Protein AF-0000000065919675 (afdb_homodimer)

Sequence (622 aa):
MAKSPQQPVIQSILDDAYHKFENDTSGKNADYIPALAKVDSAYFGLAVVTPHGKIYTKGDVSQPFSIQSISKVFTLALAMEQKGPQTIVDKIGVNATGLAFNSVTAIELNKARSVNPLVNAGAIATVSLLDGKNEKAKWSALSAWYDKFANRKLSVLEDVYKSESDTNGHNRAIAELLTSYDRFYGDVDLNLAIYTRQCSVAVTTKDLAVMASVFANNGVHPLTDKRLMSSDNVSRVLAVMTTAGLYENSGQWAYQVGLPAKSGVGGGIIAVSPGKFAVAVFSPRLDSAGNSIRAQKAIDYIAEKLHANIFMAKSPQQPVIQSILDDAYHKFENDTSGKNADYIPALAKVDSAYFGLAVVTPHGKIYTKGDVSQPFSIQSISKVFTLALAMEQKGPQTIVDKIGVNATGLAFNSVTAIELNKARSVNPLVNAGAIATVSLLDGKNEKAKWSALSAWYDKFANRKLSVLEDVYKSESDTNGHNRAIAELLTSYDRFYGDVDLNLAIYTRQCSVAVTTKDLAVMASVFANNGVHPLTDKRLMSSDNVSRVLAVMTTAGLYENSGQWAYQVGLPAKSGVGGGIIAVSPGKFAVAVFSPRLDSAGNSIRAQKAIDYIAEKLHANIF

Nearest PDB structures (foldseek):
  1u60-assembly1_A  TM=9.860E-01  e=3.064E-35  Escherichia coli
  3iha-assembly2_B-2  TM=9.279E-01  e=1.584E-27  Micrococcus luteus
  6lox-assembly1_D  TM=9.317E-01  e=6.573E-26  Homo sapiens
  5jyo-assembly10_A  TM=9.304E-01  e=2.020E-25  Homo sapiens
  3vp4-assembly1_A  TM=9.256E-01  e=2.355E-25  Homo sapiens

Secondary structure (DSSP, 8-state):
----TTHHHHHHHHHHHHHHHTT---SB---SSHHHHTS-TT--EEEEE-TT--EEEEESTT--EE-GGGHHHHHHHHHHHHH-HHHHHHHT--S--SS-TT-HHHHHH-TTSS--TTSHHHHHHHHHHS--SSHHHHHHHHHHHHHHHHTS---B-HHHHHHHHHT-HHHHHHHHHHHHTT---S-HHHHHHHHHHHHTBEE-HHHHHHHHHHHHTTTB-TTT--B-S-HHHHHHHHHHHHHHTTGGGHHHHHHHT-S-EEE-TTSEEEEEETTTEEEEEE---B-TTS-BHHHHHHHHHHHHHTT----/----TTHHHHHHHHHHHHHHHTT---SB---SSHHHHTS-TT--EEEEE-TT--EEEEESTT--EE-GGGHHHHHHHHHHHHH-HHHHHHHT--S--SS-TT-HHHHHH-TTSS--TTSHHHHHHHHHHS--SSHHHHHHHHHHHHHHHHTS---B-HHHHHHHHHT-HHHHHHHHHHHHTT---S-HHHHHHHHHHHHTBEE-HHHHHHHHHHHHTTTB-TTT--B-S-HHHHHHHHHHHHHHTTGGGHHHHHHHT-S-EEE-TTSEEEEEETTTEEEEEE---B-TTS-BHHHHHHHHHHHHHTT----

Organism: Colwellia psychrerythraea (strain 34H / ATCC BAA-681) (NCBI:txid167879)

Solvent-accessible surface area (backbone atoms only — not comparable to full-atom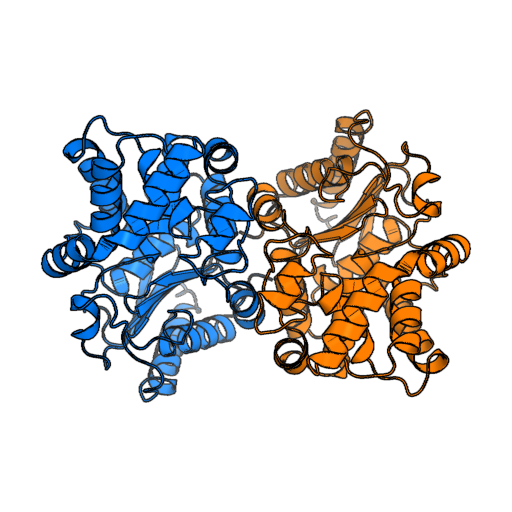 values): 29829 Å² total; per-residue (Å²): 129,85,70,72,80,64,57,71,51,51,51,51,46,48,50,51,34,47,67,73,42,69,83,67,74,64,59,43,50,42,60,91,42,63,59,52,48,68,50,68,65,79,50,46,10,35,17,38,18,30,49,80,44,54,76,39,75,44,73,48,29,79,53,70,42,46,40,22,55,41,39,32,58,58,51,50,50,49,36,31,75,76,64,35,65,66,48,43,51,76,57,24,22,46,24,36,56,39,43,58,46,78,42,64,64,47,33,75,74,33,92,57,36,29,30,16,45,68,27,50,53,6,31,46,29,46,50,23,66,42,74,53,96,45,60,68,55,27,45,51,54,52,52,50,52,53,17,62,44,47,73,45,89,67,52,66,38,60,67,43,31,49,44,48,64,75,64,36,62,68,60,49,54,45,48,52,53,30,42,76,69,70,43,44,61,63,59,62,67,53,29,50,51,47,48,48,42,53,26,15,25,41,36,25,22,46,37,46,5,47,34,42,15,17,52,8,33,50,13,25,31,38,85,75,69,46,73,80,45,55,53,71,57,33,27,28,52,38,29,41,23,32,39,27,19,51,38,46,45,8,25,48,43,25,40,72,42,26,46,27,26,33,36,8,56,54,5,38,34,39,37,34,30,60,76,53,26,6,37,11,21,30,15,26,20,15,45,98,89,39,38,19,43,58,25,50,53,32,49,39,49,46,30,59,77,63,66,42,50,64,74,128,84,70,71,80,63,58,70,51,51,50,53,45,48,50,50,33,47,66,72,43,68,81,66,74,64,58,45,50,42,61,92,43,61,59,51,46,69,52,67,65,78,49,46,10,36,17,38,18,31,48,81,44,53,74,40,75,44,73,48,29,79,52,71,42,44,40,23,55,41,40,32,60,58,52,48,51,50,37,32,75,74,62,34,66,66,46,43,50,74,58,25,22,46,25,36,56,39,42,58,48,76,42,64,65,46,32,72,74,34,91,55,36,29,31,17,44,70,28,49,54,6,30,47,30,47,51,22,65,42,75,54,95,43,61,68,54,28,44,50,53,52,52,50,51,53,19,62,46,48,71,46,89,67,51,65,39,62,66,42,30,50,43,47,63,75,63,37,63,68,58,49,53,45,48,52,52,30,42,75,67,70,43,43,61,63,59,62,68,53,29,50,50,48,48,47,43,52,27,14,25,42,38,25,22,46,37,47,5,47,33,43,14,18,52,9,33,50,13,23,31,38,84,76,67,45,72,80,44,53,52,70,57,33,27,29,51,39,29,41,24,35,37,28,18,51,38,45,44,8,25,48,44,24,41,71,42,26,46,27,27,34,37,8,56,54,5,37,34,38,36,34,27,60,74,53,25,6,36,12,21,28,16,26,19,15,45,97,89,38,39,18,45,56,26,51,54,33,49,38,50,45,28,60,76,63,66,41,48,67,76

Foldseek 3Di:
DPDPPCVVVLQVLLVVLCVVCLPPQPFAFDPLQPVLNPDDQNFKKKWKAWLQGDIHIDTQQPDKFFCALVLLLLLLQQLCVVPNPVCQCQQQNQAAQLDALLDQVSLVVDPNSNHRSSGLLSVLQSLLSADDPFLVRSLVVSQVSLCVLLVHRWDFPVSSLVSCVVNVVSSLVSQVVCVVVVSHRHDSVSSVSSSSRSRRIIDGQRSLFQSQVCLQNQQARNVPRDRRGHSVSSVSSQVSQQRDQLHSCSVVLCVQQQWRWHFRLSAKMWTHLRPTMIMMMGGRGADPSSYHPSRSSSSSSSSVSVVRHPD/DPDPPCVVVLQVLLVVLCVVCLPPQPFAFDPLQPVRNPDPQNFKKKWKAWLQGDIHIDTQQPDKFFCALVLLLLLLQQLCVVPNPVCQCQQQNQAAQLDALLDQVSLVVDPNSNHRSSGLLSVLQSLLSHDDPFLVRSLVVSQVSLCVLLVHRWDFPVSSLVSCVVNVVSSLVSQVVCVVVVSHRHDSVSSVSSSSRSRRIIDGQRSLFQSQVCLQNQQARNVPRHRRGHSVSSVSSQVSQQRDQLHSCSVVLCVQQQWRWHFRLSAKMWTHLRPTMIMMMGGRGADPSSYHPSRSSSSSSSSVSVVSHPD

Radius of gyration: 23.98 Å; Cα contacts (8 Å, |Δi|>4): 1447; chains: 2; bounding box: 50×66×68 Å

InterPro domains:
  IPR012338 Beta-lactamase/transpeptidase-like [G3DSA:3.40.710.10] (6-311)
  IPR012338 Beta-lactamase/transpeptidase-like [SSF56601] (10-311)
  IPR015868 Glutaminase [MF_00313] (10-311)
  IPR015868 Glutaminase [PF04960] (27-311)
  IPR015868 Glutaminase [PTHR12544] (8-309)
  IPR015868 Glutaminase [TIGR03814] (15-311)

Structure (mmCIF, N/CA/C/O backbone):
data_AF-0000000065919675-model_v1
#
loop_
_entity.id
_entity.type
_entity.pdbx_description
1 polymer Glutaminase
#
loop_
_atom_site.group_PDB
_atom_site.id
_atom_site.type_symbol
_atom_site.label_atom_id
_atom_site.label_alt_id
_atom_site.label_comp_id
_atom_site.label_asym_id
_atom_site.label_entity_id
_atom_site.label_seq_id
_atom_site.pdbx_PDB_ins_code
_atom_site.Cartn_x
_atom_site.Cartn_y
_atom_site.Cartn_z
_atom_site.occupancy
_atom_site.B_iso_or_equiv
_atom_site.auth_seq_id
_atom_site.auth_comp_id
_atom_site.auth_asym_id
_atom_site.auth_atom_id
_atom_site.pdbx_PDB_model_num
ATOM 1 N N . MET A 1 1 ? -4.641 0.419 -41.219 1 22.44 1 MET A N 1
ATOM 2 C CA . MET A 1 1 ? -5.062 0.772 -39.875 1 22.44 1 MET A CA 1
ATOM 3 C C . MET A 1 1 ? -3.871 1.208 -39.031 1 22.44 1 MET A C 1
ATOM 5 O O . MET A 1 1 ? -2.828 0.551 -39.031 1 22.44 1 MET A O 1
ATOM 9 N N . ALA A 1 2 ? -3.781 2.527 -38.469 1 26.73 2 ALA A N 1
ATOM 10 C CA . ALA A 1 2 ? -2.582 3.158 -37.906 1 26.73 2 ALA A CA 1
ATOM 11 C C . ALA A 1 2 ? -1.922 2.27 -36.875 1 26.73 2 ALA A C 1
ATOM 13 O O . ALA A 1 2 ? -2.588 1.774 -35.938 1 26.73 2 ALA A O 1
ATOM 14 N N . LYS A 1 3 ? -1.077 1.566 -37 1 33.94 3 LYS A N 1
ATOM 15 C CA . LYS A 1 3 ? -0.386 0.726 -36.031 1 33.94 3 LYS A CA 1
ATOM 16 C C . LYS A 1 3 ? -0.178 1.47 -34.719 1 33.94 3 LYS A C 1
ATOM 18 O O . LYS A 1 3 ? 0.3 2.605 -34.719 1 33.94 3 LYS A O 1
ATOM 23 N N . SER A 1 4 ? -0.896 1.158 -33.625 1 38.94 4 SER A N 1
ATOM 24 C CA . SER A 1 4 ? -0.727 2.059 -32.469 1 38.94 4 SER A CA 1
ATOM 25 C C . SER A 1 4 ? 0.743 2.197 -32.094 1 38.94 4 SER A C 1
ATOM 27 O O . SER A 1 4 ? 1.481 1.211 -32.094 1 38.94 4 SER A O 1
ATOM 29 N N . PRO A 1 5 ? 1.462 3.184 -32.25 1 45.47 5 PRO A N 1
ATOM 30 C CA . PRO A 1 5 ? 2.865 3.574 -32.094 1 45.47 5 PRO A CA 1
ATOM 31 C C . PRO A 1 5 ? 3.533 2.906 -30.891 1 45.47 5 PRO A C 1
ATOM 33 O O . PRO A 1 5 ? 4.746 3.041 -30.703 1 45.47 5 PRO A O 1
ATOM 36 N N . GLN A 1 6 ? 2.781 2.35 -29.859 1 56.38 6 GLN A N 1
ATOM 37 C CA . GLN A 1 6 ? 3.328 1.912 -28.578 1 56.38 6 GLN A CA 1
ATOM 38 C C . GLN A 1 6 ? 3.947 0.521 -28.703 1 56.38 6 GLN A C 1
ATOM 40 O O . GLN A 1 6 ? 4.707 0.101 -27.828 1 56.38 6 GLN A O 1
ATOM 45 N N . GLN A 1 7 ? 3.705 -0.259 -29.688 1 61.94 7 GLN A N 1
ATOM 46 C CA . GLN A 1 7 ? 4.117 -1.653 -29.812 1 61.94 7 GLN A CA 1
ATOM 47 C C . GLN A 1 7 ? 5.629 -1.768 -29.969 1 61.94 7 GLN A C 1
ATOM 49 O O . GLN A 1 7 ? 6.281 -2.525 -29.25 1 61.94 7 GLN A O 1
ATOM 54 N N . PRO A 1 8 ? 6.125 -1.05 -30.891 1 64.75 8 PRO A N 1
ATOM 55 C CA . PRO A 1 8 ? 7.57 -1.185 -31.078 1 64.75 8 PRO A CA 1
ATOM 56 C C . PRO A 1 8 ? 8.359 -0.749 -29.844 1 64.75 8 PRO A C 1
ATOM 58 O O . PRO A 1 8 ? 9.414 -1.32 -29.547 1 64.75 8 PRO A O 1
ATOM 61 N N . VAL A 1 9 ? 7.691 -0.095 -29.031 1 91.19 9 VAL A N 1
ATOM 62 C CA . VAL A 1 9 ? 8.383 0.51 -27.906 1 91.19 9 VAL A CA 1
ATOM 63 C C . VAL A 1 9 ? 8.453 -0.487 -26.75 1 91.19 9 VAL A C 1
ATOM 65 O O . VAL A 1 9 ? 9.492 -0.634 -26.109 1 91.19 9 VAL A O 1
ATOM 68 N N . ILE A 1 10 ? 7.543 -1.363 -26.641 1 96.5 10 ILE A N 1
ATOM 69 C CA . ILE A 1 10 ? 7.516 -2.289 -25.516 1 96.5 10 ILE A CA 1
ATOM 70 C C . ILE A 1 10 ? 8.555 -3.387 -25.719 1 96.5 10 ILE A C 1
ATOM 72 O O . ILE A 1 10 ? 9.32 -3.709 -24.812 1 96.5 10 ILE A O 1
ATOM 76 N N . GLN A 1 11 ? 8.633 -3.926 -26.953 1 97.81 11 GLN A N 1
ATOM 77 C CA . GLN A 1 11 ? 9.602 -4.984 -27.234 1 97.81 11 GLN A CA 1
ATOM 78 C C . GLN A 1 11 ? 11.031 -4.496 -27.016 1 97.81 11 GLN A C 1
ATOM 80 O O . GLN A 1 11 ? 11.852 -5.203 -26.422 1 97.81 11 GLN A O 1
ATOM 85 N N . SER A 1 12 ? 11.234 -3.295 -27.469 1 98.12 12 SER A N 1
ATOM 86 C CA . SER A 1 12 ? 12.57 -2.73 -27.312 1 98.12 12 SER A CA 1
ATOM 87 C C . SER A 1 12 ? 12.914 -2.561 -25.828 1 98.12 12 SER A C 1
ATOM 89 O O . SER A 1 12 ? 14.047 -2.828 -25.422 1 98.12 12 SER A O 1
ATOM 91 N N . ILE A 1 13 ? 12 -2.154 -25.094 1 98.31 13 ILE A N 1
ATOM 92 C CA . ILE A 1 13 ? 12.203 -1.946 -23.672 1 98.31 13 ILE A CA 1
ATOM 93 C C . ILE A 1 13 ? 12.461 -3.287 -22.984 1 98.31 13 ILE A C 1
ATOM 95 O O . ILE A 1 13 ? 13.328 -3.385 -22.109 1 98.31 13 ILE A O 1
ATOM 99 N N . LEU A 1 14 ? 11.773 -4.332 -23.359 1 98.19 14 LEU A N 1
ATOM 100 C CA . LEU A 1 14 ? 12 -5.668 -22.812 1 98.19 14 LEU A CA 1
ATOM 101 C C . LEU A 1 14 ? 13.398 -6.168 -23.156 1 98.19 14 LEU A C 1
ATOM 103 O O . LEU A 1 14 ? 14.086 -6.738 -22.312 1 98.19 14 LEU A O 1
ATOM 107 N N . ASP A 1 15 ? 13.734 -5.961 -24.391 1 98.5 15 ASP A N 1
ATOM 108 C CA . ASP A 1 15 ? 15.07 -6.359 -24.812 1 98.5 15 ASP A CA 1
ATOM 109 C C . ASP A 1 15 ? 16.141 -5.652 -24 1 98.5 15 ASP A C 1
ATOM 111 O O . ASP A 1 15 ? 17.109 -6.281 -23.547 1 98.5 15 ASP A O 1
ATOM 115 N N . ASP A 1 16 ? 15.953 -4.375 -23.844 1 98.62 16 ASP A N 1
ATOM 116 C CA . ASP A 1 16 ? 16.906 -3.584 -23.078 1 98.62 16 ASP A CA 1
ATOM 117 C C . ASP A 1 16 ? 17 -4.074 -21.625 1 98.62 16 ASP A C 1
ATOM 119 O O . ASP A 1 16 ? 18.094 -4.203 -21.078 1 98.62 16 ASP A O 1
ATOM 123 N N . ALA A 1 17 ? 15.859 -4.324 -21.031 1 98.69 17 ALA A N 1
ATOM 124 C CA . ALA A 1 17 ? 15.828 -4.82 -19.656 1 98.69 17 ALA A CA 1
ATOM 125 C C . ALA A 1 17 ? 16.562 -6.156 -19.547 1 98.69 17 ALA A C 1
ATOM 127 O O . ALA A 1 17 ? 17.359 -6.359 -18.625 1 98.69 17 ALA A O 1
ATOM 128 N N . TYR A 1 18 ? 16.281 -7.016 -20.422 1 98.75 18 TYR A N 1
ATOM 129 C CA . TYR A 1 18 ? 16.906 -8.328 -20.422 1 98.75 18 TYR A CA 1
ATOM 130 C C . TYR A 1 18 ? 18.422 -8.203 -20.5 1 98.75 18 TYR A C 1
ATOM 132 O O . TYR A 1 18 ? 19.141 -8.789 -19.672 1 98.75 18 TYR A O 1
ATOM 140 N N . HIS A 1 19 ? 18.938 -7.426 -21.406 1 98.69 19 HIS A N 1
ATOM 141 C CA . HIS A 1 19 ? 20.375 -7.305 -21.625 1 98.69 19 HIS A CA 1
ATOM 142 C C . HIS A 1 19 ? 21.047 -6.582 -20.469 1 98.69 19 HIS A C 1
ATOM 144 O O . HIS A 1 19 ? 22.188 -6.891 -20.125 1 98.69 19 HIS A O 1
ATOM 150 N N . LYS A 1 20 ? 20.328 -5.676 -19.938 1 98.62 20 LYS A N 1
ATOM 151 C CA . LYS A 1 20 ? 20.891 -4.898 -18.828 1 98.62 20 LYS A CA 1
ATOM 152 C C . LYS A 1 20 ? 21.141 -5.781 -17.609 1 98.62 20 LYS A C 1
ATOM 154 O O . LYS A 1 20 ? 22.109 -5.559 -16.875 1 98.62 20 LYS A O 1
ATOM 159 N N . PHE A 1 21 ? 20.281 -6.812 -17.422 1 98.69 21 PHE A N 1
ATOM 160 C CA . PHE A 1 21 ? 20.359 -7.488 -16.141 1 98.69 21 PHE A CA 1
ATOM 161 C C . PHE A 1 21 ? 20.688 -8.969 -16.328 1 98.69 21 PHE A C 1
ATOM 163 O O . PHE A 1 21 ? 20.812 -9.711 -15.344 1 98.69 21 PHE A O 1
ATOM 170 N N . GLU A 1 22 ? 20.906 -9.453 -17.531 1 98.19 22 GLU A N 1
ATOM 171 C CA . GLU A 1 22 ? 21.094 -10.875 -17.812 1 98.19 22 GLU A CA 1
ATOM 172 C C . GLU A 1 22 ? 22.328 -11.422 -17.078 1 98.19 22 GLU A C 1
ATOM 174 O O . GLU A 1 22 ? 22.359 -12.594 -16.719 1 98.19 22 GLU A O 1
ATOM 179 N N . ASN A 1 23 ? 23.312 -10.57 -16.719 1 98.19 23 ASN A N 1
ATOM 180 C CA . ASN A 1 23 ? 24.562 -11.055 -16.141 1 98.19 23 ASN A CA 1
ATOM 181 C C . ASN A 1 23 ? 24.594 -10.891 -14.625 1 98.19 23 ASN A C 1
ATOM 183 O O . ASN A 1 23 ? 25.594 -11.203 -13.977 1 98.19 23 ASN A O 1
ATOM 187 N N . ASP A 1 24 ? 23.516 -10.375 -14.062 1 98.25 24 ASP A N 1
ATOM 188 C CA . ASP A 1 24 ? 23.422 -10.281 -12.609 1 98.25 24 ASP A CA 1
ATOM 189 C C . ASP A 1 24 ? 23.234 -11.656 -11.977 1 98.25 24 ASP A C 1
ATOM 191 O O . ASP A 1 24 ? 22.234 -12.328 -12.242 1 98.25 24 ASP A O 1
ATOM 195 N N . THR A 1 25 ? 24.172 -12.062 -11.109 1 97.81 25 THR A N 1
ATOM 196 C CA . THR A 1 25 ? 24.094 -13.391 -10.5 1 97.81 25 THR A CA 1
ATOM 197 C C . THR A 1 25 ? 23.922 -13.273 -8.984 1 97.81 25 THR A C 1
ATOM 199 O O . THR A 1 25 ? 24.234 -14.219 -8.25 1 97.81 25 THR A O 1
ATOM 202 N N . SER A 1 26 ? 23.484 -12.141 -8.523 1 97.75 26 SER A N 1
ATOM 203 C CA . SER A 1 26 ? 23.297 -11.938 -7.09 1 97.75 26 SER A CA 1
ATOM 204 C C . SER A 1 26 ? 22.125 -12.766 -6.566 1 97.75 26 SER A C 1
ATOM 206 O O . SER A 1 26 ? 21.203 -13.086 -7.316 1 97.75 26 SER A O 1
ATOM 208 N N . GLY A 1 27 ? 22.219 -13.164 -5.281 1 97.38 27 GLY A N 1
ATOM 209 C CA . GLY A 1 27 ? 21.172 -13.953 -4.633 1 97.38 27 GLY A CA 1
ATOM 210 C C . GLY A 1 27 ? 21.375 -15.445 -4.797 1 97.38 27 GLY A C 1
ATOM 211 O O . GLY A 1 27 ? 22.422 -15.891 -5.254 1 97.38 27 GLY A O 1
ATOM 212 N N . LYS A 1 28 ? 20.422 -16.219 -4.285 1 97.12 28 LYS A N 1
ATOM 213 C CA . LYS A 1 28 ? 20.453 -17.672 -4.363 1 97.12 28 LYS A CA 1
ATOM 214 C C . LYS A 1 28 ? 19.047 -18.25 -4.477 1 97.12 28 LYS A C 1
ATOM 216 O O . LYS A 1 28 ? 18.078 -17.609 -4.062 1 97.12 28 LYS A O 1
ATOM 221 N N . ASN A 1 29 ? 18.984 -19.375 -5.125 1 97.19 29 ASN A N 1
ATOM 222 C CA . ASN A 1 29 ? 17.703 -20.078 -5.145 1 97.19 29 ASN A CA 1
ATOM 223 C C . ASN A 1 29 ? 17.203 -20.375 -3.734 1 97.19 29 ASN A C 1
ATOM 225 O O . ASN A 1 29 ? 18 -20.562 -2.814 1 97.19 29 ASN A O 1
ATOM 229 N N . ALA A 1 30 ? 15.867 -20.375 -3.605 1 92.56 30 ALA A N 1
ATOM 230 C CA . ALA A 1 30 ? 15.336 -20.891 -2.352 1 92.56 30 ALA A CA 1
ATOM 231 C C . ALA A 1 30 ? 15.805 -22.328 -2.115 1 92.56 30 ALA A C 1
ATOM 233 O O . ALA A 1 30 ? 15.719 -23.172 -3.008 1 92.56 30 ALA A O 1
ATOM 234 N N . ASP A 1 31 ? 16.281 -22.609 -0.886 1 90.19 31 ASP A N 1
ATOM 235 C CA . ASP A 1 31 ? 16.828 -23.938 -0.663 1 90.19 31 ASP A CA 1
ATOM 236 C C . ASP A 1 31 ? 16.109 -24.641 0.478 1 90.19 31 ASP A C 1
ATOM 238 O O . ASP A 1 31 ? 16.391 -25.812 0.771 1 90.19 31 ASP A O 1
ATOM 242 N N . TYR A 1 32 ? 15.18 -24 1.054 1 83.69 32 TYR A N 1
ATOM 243 C CA . TYR A 1 32 ? 14.422 -24.656 2.115 1 83.69 32 TYR A CA 1
ATOM 244 C C . TYR A 1 32 ? 13.367 -25.594 1.534 1 83.69 32 TYR A C 1
ATOM 246 O O . TYR A 1 32 ? 12.781 -26.406 2.256 1 83.69 32 TYR A O 1
ATOM 254 N N . ILE A 1 33 ? 13.07 -25.484 0.259 1 86.44 33 ILE A N 1
ATOM 255 C CA . ILE A 1 33 ? 12.352 -26.469 -0.544 1 86.44 33 ILE A CA 1
ATOM 256 C C . ILE A 1 33 ? 13.312 -27.125 -1.535 1 86.44 33 ILE A C 1
ATOM 258 O O . ILE A 1 33 ? 13.703 -26.516 -2.533 1 86.44 33 ILE A O 1
ATOM 262 N N . PRO A 1 34 ? 13.609 -28.328 -1.353 1 88.94 34 PRO A N 1
ATOM 263 C CA . PRO A 1 34 ? 14.68 -28.969 -2.119 1 88.94 34 PRO A CA 1
ATOM 264 C C . PRO A 1 34 ? 14.445 -28.891 -3.627 1 88.94 34 PRO A C 1
ATOM 266 O O . PRO A 1 34 ? 15.391 -28.672 -4.391 1 88.94 34 PRO A O 1
ATOM 269 N N . ALA A 1 35 ? 13.25 -29.062 -4.047 1 91.19 35 ALA A N 1
ATOM 270 C CA . ALA A 1 35 ? 12.938 -29.031 -5.473 1 91.19 35 ALA A CA 1
ATOM 271 C C . ALA A 1 35 ? 13.289 -27.672 -6.078 1 91.19 35 ALA A C 1
ATOM 273 O O . ALA A 1 35 ? 13.695 -27.594 -7.238 1 91.19 35 ALA A O 1
ATOM 274 N N . LEU A 1 36 ? 13.164 -26.562 -5.375 1 93.12 36 LEU A N 1
ATOM 275 C CA . LEU A 1 36 ? 13.461 -25.219 -5.875 1 93.12 36 LEU A CA 1
ATOM 276 C C . LEU A 1 36 ? 14.969 -25 -5.969 1 93.12 36 LEU A C 1
ATOM 278 O O . LEU A 1 36 ? 15.438 -24.266 -6.836 1 93.12 36 LEU A O 1
ATOM 282 N N . ALA A 1 37 ? 15.695 -25.656 -5.082 1 93.19 37 ALA A N 1
ATOM 283 C CA . ALA A 1 37 ? 17.156 -25.547 -5.059 1 93.19 37 ALA A CA 1
ATOM 284 C C . ALA A 1 37 ? 17.766 -26.109 -6.336 1 93.19 37 ALA A C 1
ATOM 286 O O . ALA A 1 37 ? 18.875 -25.719 -6.727 1 93.19 37 ALA A O 1
ATOM 287 N N . LYS A 1 38 ? 17.078 -26.984 -6.992 1 94.12 38 LYS A N 1
ATOM 288 C CA . LYS A 1 38 ? 17.609 -27.703 -8.148 1 94.12 38 LYS A CA 1
ATOM 289 C C . LYS A 1 38 ? 17.328 -26.938 -9.445 1 94.12 38 LYS A C 1
ATOM 291 O O . LYS A 1 38 ? 17.891 -27.266 -10.492 1 94.12 38 LYS A O 1
ATOM 296 N N . VAL A 1 39 ? 16.547 -25.938 -9.383 1 96.19 39 VAL A N 1
ATOM 297 C CA . VAL A 1 39 ? 16.219 -25.156 -10.57 1 96.19 39 VAL A CA 1
ATOM 298 C C . VAL A 1 39 ? 17.453 -24.438 -11.078 1 96.19 39 VAL A C 1
ATOM 300 O O . VAL A 1 39 ? 18.25 -23.906 -10.289 1 96.19 39 VAL A O 1
ATOM 303 N N . ASP A 1 40 ? 17.734 -24.406 -12.398 1 97.81 40 ASP A N 1
ATOM 304 C CA . ASP A 1 40 ? 18.859 -23.688 -12.984 1 97.81 40 ASP A CA 1
ATOM 305 C C . ASP A 1 40 ? 18.781 -22.188 -12.672 1 97.81 40 ASP A C 1
ATOM 307 O O . ASP A 1 40 ? 17.844 -21.516 -13.094 1 97.81 40 ASP A O 1
ATOM 311 N N . SER A 1 41 ? 19.766 -21.672 -12 1 97.88 41 SER A N 1
ATO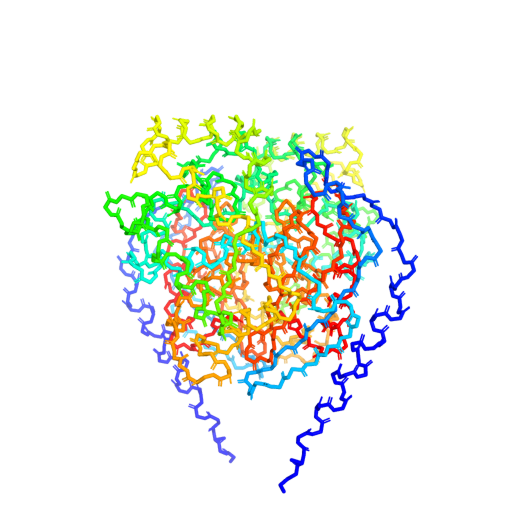M 312 C CA . SER A 1 41 ? 19.781 -20.297 -11.523 1 97.88 41 SER A CA 1
ATOM 313 C C . SER A 1 41 ? 19.953 -19.312 -12.68 1 97.88 41 SER A C 1
ATOM 315 O O . SER A 1 41 ? 19.766 -18.109 -12.508 1 97.88 41 SER A O 1
ATOM 317 N N . ALA A 1 42 ? 20.219 -19.797 -13.875 1 97.94 42 ALA A N 1
ATOM 318 C CA . ALA A 1 42 ? 20.547 -18.938 -15 1 97.94 42 ALA A CA 1
ATOM 319 C C . ALA A 1 42 ? 19.281 -18.5 -15.75 1 97.94 42 ALA A C 1
ATOM 321 O O . ALA A 1 42 ? 19.328 -17.578 -16.562 1 97.94 42 ALA A O 1
ATOM 322 N N . TYR A 1 43 ? 18.203 -19.188 -15.477 1 98.62 43 TYR A N 1
ATOM 323 C CA . TYR A 1 43 ? 16.969 -18.859 -16.188 1 98.62 43 TYR A CA 1
ATOM 324 C C . TYR A 1 43 ? 16.609 -17.391 -15.992 1 98.62 43 TYR A C 1
ATOM 326 O O . TYR A 1 43 ? 16.812 -16.828 -14.906 1 98.62 43 TYR A O 1
ATOM 334 N N . PHE A 1 44 ? 16.219 -16.781 -17.078 1 98.81 44 PHE A N 1
ATOM 335 C CA . PHE A 1 44 ? 15.781 -15.383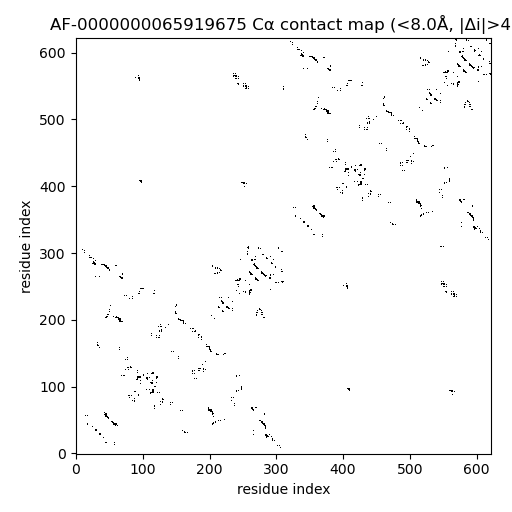 -17.078 1 98.81 44 PHE A CA 1
ATOM 336 C C . PHE A 1 44 ? 14.773 -15.141 -18.188 1 98.81 44 PHE A C 1
ATOM 338 O O . PHE A 1 44 ? 15.117 -15.227 -19.375 1 98.81 44 PHE A O 1
ATOM 345 N N . GLY A 1 45 ? 13.461 -14.906 -17.844 1 98.88 45 GLY A N 1
ATOM 346 C CA . GLY A 1 45 ? 12.398 -14.688 -18.812 1 98.88 45 GLY A CA 1
ATOM 347 C C . GLY A 1 45 ? 11.523 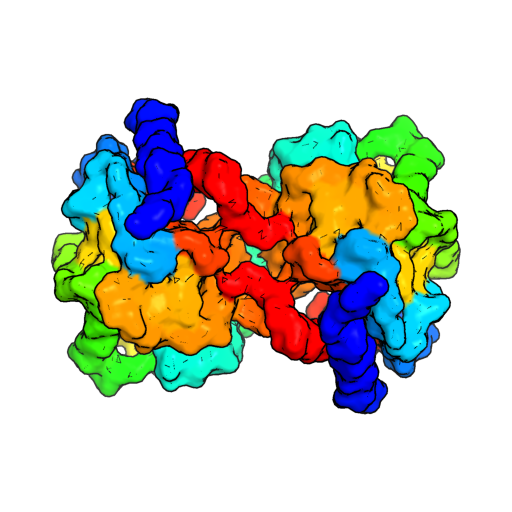-13.492 -18.484 1 98.88 45 GLY A C 1
ATOM 348 O O . GLY A 1 45 ? 11.219 -13.25 -17.312 1 98.88 45 GLY A O 1
ATOM 349 N N . LEU A 1 46 ? 11.203 -12.703 -19.469 1 98.88 46 LEU A N 1
ATOM 350 C CA . LEU A 1 46 ? 10.352 -11.523 -19.344 1 98.88 46 LEU A CA 1
ATOM 351 C C . LEU A 1 46 ? 9.156 -11.609 -20.281 1 98.88 46 LEU A C 1
ATOM 353 O O . LEU A 1 46 ? 9.305 -12.008 -21.438 1 98.88 46 LEU A O 1
ATOM 357 N N . ALA A 1 47 ? 8.016 -11.234 -19.75 1 98.88 47 ALA A N 1
ATOM 358 C CA . ALA A 1 47 ? 6.824 -11.188 -20.594 1 98.88 47 ALA A CA 1
ATOM 359 C C . ALA A 1 47 ? 5.93 -10.016 -20.203 1 98.88 47 ALA A C 1
ATOM 361 O O . ALA A 1 47 ? 5.758 -9.727 -19.016 1 98.88 47 ALA A O 1
ATOM 362 N N . VAL A 1 48 ? 5.391 -9.32 -21.203 1 98.81 48 VAL A N 1
ATOM 363 C CA . VAL A 1 48 ? 4.406 -8.25 -21.047 1 98.81 48 VAL A CA 1
ATOM 364 C C . VAL A 1 48 ? 3.174 -8.547 -21.891 1 98.81 48 VAL A C 1
ATOM 366 O O . VAL A 1 48 ? 3.295 -8.977 -23.047 1 98.81 48 VAL A O 1
ATOM 369 N N . VAL A 1 49 ? 2.043 -8.398 -21.281 1 98.5 49 VAL A N 1
ATOM 370 C CA . VAL A 1 49 ? 0.787 -8.578 -22 1 98.5 49 VAL A CA 1
ATOM 371 C C . VAL A 1 49 ? -0.075 -7.328 -21.859 1 98.5 49 VAL A C 1
ATOM 373 O O . VAL A 1 49 ? -0.259 -6.812 -20.75 1 98.5 49 VAL A O 1
ATOM 376 N N . THR A 1 50 ? -0.577 -6.863 -22.969 1 97.44 50 THR A N 1
ATOM 377 C CA . THR A 1 50 ? -1.422 -5.676 -22.969 1 97.44 50 THR A CA 1
ATOM 378 C C . THR A 1 50 ? -2.896 -6.059 -22.922 1 97.44 50 THR A C 1
ATOM 380 O O . THR A 1 50 ? -3.25 -7.215 -23.156 1 97.44 50 THR A O 1
ATOM 383 N N . PRO A 1 51 ? -3.805 -5.07 -22.578 1 93.75 51 PRO A N 1
ATOM 384 C CA . PRO A 1 51 ? -5.238 -5.352 -22.484 1 93.75 51 PRO A CA 1
ATOM 385 C C . PRO A 1 51 ? -5.836 -5.828 -23.797 1 93.75 51 PRO A C 1
ATOM 387 O O . PRO A 1 51 ? -6.895 -6.461 -23.812 1 93.75 51 PRO A O 1
ATOM 390 N N . HIS A 1 52 ? -5.211 -5.629 -24.859 1 91.25 52 HIS A N 1
ATOM 391 C CA . HIS A 1 52 ? -5.734 -6.055 -26.156 1 91.25 52 HIS A CA 1
ATOM 392 C C . HIS A 1 52 ? -5.117 -7.383 -26.578 1 91.25 52 HIS A C 1
ATOM 394 O O . HIS A 1 52 ? -5.289 -7.812 -27.734 1 91.25 52 HIS A O 1
ATOM 400 N N . GLY A 1 53 ? -4.34 -7.934 -25.781 1 94.75 53 GLY A N 1
ATOM 401 C CA . GLY A 1 53 ? -3.896 -9.305 -25.984 1 94.75 53 GLY A CA 1
ATOM 402 C C . GLY A 1 53 ? -2.555 -9.391 -26.688 1 94.75 53 GLY A C 1
ATOM 403 O O . GLY A 1 53 ? -2.125 -10.484 -27.062 1 94.75 53 GLY A O 1
ATOM 404 N N . LYS A 1 54 ? -1.891 -8.297 -26.875 1 97.19 54 LYS A N 1
ATOM 405 C CA . LYS A 1 54 ? -0.54 -8.367 -27.422 1 97.19 54 LYS A CA 1
ATOM 406 C C . LYS A 1 54 ? 0.451 -8.875 -26.375 1 97.19 54 LYS A C 1
ATOM 408 O O . LYS A 1 54 ? 0.422 -8.453 -25.219 1 97.19 54 LYS A O 1
ATOM 413 N N . ILE A 1 55 ? 1.285 -9.805 -26.844 1 98 55 ILE A N 1
ATOM 414 C CA . ILE A 1 55 ? 2.248 -10.445 -25.953 1 98 55 ILE A CA 1
ATOM 415 C C . ILE A 1 55 ? 3.668 -10.141 -26.422 1 98 55 ILE A C 1
ATOM 417 O O . ILE A 1 55 ? 3.994 -10.352 -27.594 1 98 55 ILE A O 1
ATOM 421 N N . TYR A 1 56 ? 4.488 -9.602 -25.547 1 98.38 56 TYR A N 1
ATOM 422 C CA . TYR A 1 56 ? 5.91 -9.359 -25.766 1 98.38 56 TYR A CA 1
ATOM 423 C C . TYR A 1 56 ? 6.758 -10.211 -24.828 1 98.38 56 TYR A C 1
ATOM 425 O O . TYR A 1 56 ? 6.441 -10.336 -23.641 1 98.38 56 TYR A O 1
ATOM 433 N N . THR A 1 57 ? 7.785 -10.859 -25.438 1 98.62 57 THR A N 1
ATOM 434 C CA . THR A 1 57 ? 8.57 -11.758 -24.594 1 98.62 57 THR A CA 1
ATOM 435 C C . THR A 1 57 ? 10.062 -11.609 -24.891 1 98.62 57 THR A C 1
ATOM 437 O O . THR A 1 57 ? 10.438 -11.078 -25.938 1 98.62 57 THR A O 1
ATOM 440 N N . LYS A 1 58 ? 10.844 -11.977 -23.953 1 98.75 58 LYS A N 1
ATOM 441 C CA . LYS A 1 58 ? 12.297 -12.086 -24.094 1 98.75 58 LYS A CA 1
ATOM 442 C C . LYS A 1 58 ? 12.867 -13.102 -23.109 1 98.75 58 LYS A C 1
ATOM 444 O O . LYS A 1 58 ? 12.469 -13.141 -21.953 1 98.75 58 LYS A O 1
ATOM 449 N N . GLY A 1 59 ? 13.727 -13.992 -23.594 1 98.75 59 GLY A N 1
ATOM 450 C CA . GLY A 1 59 ? 14.438 -14.914 -22.719 1 98.75 59 GLY A CA 1
ATOM 451 C C . GLY A 1 59 ? 13.695 -16.219 -22.516 1 98.75 59 GLY A C 1
ATOM 452 O O . GLY A 1 59 ? 13.055 -16.734 -23.438 1 98.75 59 GLY A O 1
ATOM 453 N N . ASP A 1 60 ? 13.836 -16.844 -21.328 1 98.38 60 ASP A N 1
ATOM 454 C CA . ASP A 1 60 ? 13.336 -18.188 -21.016 1 98.38 60 ASP A CA 1
ATOM 455 C C . ASP A 1 60 ? 11.867 -18.141 -20.609 1 98.38 60 ASP A C 1
ATOM 457 O O . ASP A 1 60 ? 11.508 -18.547 -19.5 1 98.38 60 ASP A O 1
ATOM 461 N N . VAL A 1 61 ? 11.062 -17.828 -21.516 1 98.44 61 VAL A N 1
ATOM 462 C CA . VAL A 1 61 ? 9.68 -17.5 -21.172 1 98.44 61 VAL A CA 1
ATOM 463 C C . VAL A 1 61 ? 8.828 -18.766 -21.203 1 98.44 61 VAL A C 1
ATOM 465 O O . VAL A 1 61 ? 7.703 -18.781 -20.703 1 98.44 61 VAL A O 1
ATOM 468 N N . SER A 1 62 ? 9.352 -19.891 -21.734 1 97.88 62 SER A N 1
ATOM 469 C CA . SER A 1 62 ? 8.594 -21.125 -21.859 1 97.88 62 SER A CA 1
ATOM 470 C C . SER A 1 62 ? 9.039 -22.141 -20.812 1 97.88 62 SER A C 1
ATOM 472 O O . SER A 1 62 ? 8.469 -23.234 -20.719 1 97.88 62 SER A O 1
ATOM 474 N N . GLN A 1 63 ? 10.039 -21.812 -19.984 1 97.5 63 GLN A N 1
ATOM 475 C CA . GLN A 1 63 ? 10.5 -22.688 -18.922 1 97.5 63 GLN A CA 1
ATOM 476 C C . GLN A 1 63 ? 9.453 -22.828 -17.828 1 97.5 63 GLN A C 1
ATOM 478 O O . GLN A 1 63 ? 9.055 -21.844 -17.219 1 97.5 63 GLN A O 1
ATOM 483 N N . PRO A 1 64 ? 8.992 -24.047 -17.578 1 98.12 64 PRO A N 1
ATOM 484 C CA . PRO A 1 64 ? 8.047 -24.234 -16.484 1 98.12 64 PRO A CA 1
ATOM 485 C C . PRO A 1 64 ? 8.703 -24.109 -15.109 1 98.12 64 PRO A C 1
ATOM 487 O O . PRO A 1 64 ? 9.844 -24.547 -14.93 1 98.12 64 PRO A O 1
ATOM 490 N N . PHE A 1 65 ? 8.055 -23.578 -14.18 1 98.25 65 PHE A N 1
ATOM 491 C CA . PHE A 1 65 ? 8.445 -23.484 -12.781 1 98.25 65 PHE A CA 1
ATOM 492 C C . PHE A 1 65 ? 7.219 -23.438 -11.883 1 98.25 65 PHE A C 1
ATOM 494 O O . PHE A 1 65 ? 6.105 -23.203 -12.352 1 98.25 65 PHE A O 1
ATOM 501 N N . SER A 1 66 ? 7.391 -23.734 -10.633 1 98.44 66 SER A N 1
ATOM 502 C CA . SER A 1 66 ? 6.262 -23.703 -9.703 1 98.44 66 SER A CA 1
ATOM 503 C C . SER A 1 66 ? 5.828 -22.281 -9.406 1 98.44 66 SER A C 1
ATOM 505 O O . SER A 1 66 ? 6.668 -21.406 -9.141 1 98.44 66 SER A O 1
ATOM 507 N N . ILE A 1 67 ? 4.555 -22.016 -9.383 1 98.75 67 ILE A N 1
ATOM 508 C CA . ILE A 1 67 ? 3.969 -20.688 -9.242 1 98.75 67 ILE A CA 1
ATOM 509 C C . ILE A 1 67 ? 4.219 -20.156 -7.828 1 98.75 67 ILE A C 1
ATOM 511 O O . ILE A 1 67 ? 4.348 -18.953 -7.629 1 98.75 67 ILE A O 1
ATOM 515 N N . GLN A 1 68 ? 4.27 -21.031 -6.871 1 98.19 68 GLN A N 1
ATOM 516 C CA . GLN A 1 68 ? 4.5 -20.703 -5.465 1 98.19 68 GLN A CA 1
ATOM 517 C C . GLN A 1 68 ? 3.566 -19.594 -4.996 1 98.19 68 GLN A C 1
ATOM 519 O O . GLN A 1 68 ? 2.377 -19.594 -5.324 1 98.19 68 GLN A O 1
ATOM 524 N N . SER A 1 69 ? 4 -18.656 -4.258 1 98.38 69 SER A N 1
ATOM 525 C CA . SER A 1 69 ? 3.158 -17.703 -3.547 1 98.38 69 SER A CA 1
ATOM 526 C C . SER A 1 69 ? 2.406 -16.797 -4.52 1 98.38 69 SER A C 1
ATOM 528 O O . SER A 1 69 ? 1.448 -16.125 -4.133 1 98.38 69 SER A O 1
ATOM 530 N N . ILE A 1 70 ? 2.803 -16.703 -5.762 1 98.88 70 ILE A N 1
ATOM 531 C CA . ILE A 1 70 ? 2.041 -15.922 -6.723 1 98.88 70 ILE A CA 1
ATOM 532 C C . ILE A 1 70 ? 0.625 -16.469 -6.844 1 98.88 70 ILE A C 1
ATOM 534 O O . ILE A 1 70 ? -0.32 -15.734 -7.117 1 98.88 70 ILE A O 1
ATOM 538 N N . SER A 1 71 ? 0.448 -17.75 -6.562 1 98.88 71 SER A N 1
ATOM 539 C CA . SER A 1 71 ? -0.854 -18.406 -6.633 1 98.88 71 SER A CA 1
ATOM 540 C C . SER A 1 71 ? -1.856 -17.75 -5.691 1 98.88 71 SER A C 1
ATOM 542 O O . SER A 1 71 ? -3.062 -17.766 -5.949 1 98.88 71 SER A O 1
ATOM 544 N N . LYS A 1 72 ? -1.361 -17.172 -4.598 1 98.88 72 LYS A N 1
ATOM 545 C CA . LYS A 1 72 ? -2.209 -16.578 -3.564 1 98.88 72 LYS A CA 1
ATOM 546 C C . LYS A 1 72 ? -3.119 -15.508 -4.145 1 98.88 72 LYS A C 1
ATOM 548 O O . LYS A 1 72 ? -4.25 -15.328 -3.691 1 98.88 72 LYS A O 1
ATOM 553 N N . VAL A 1 73 ? -2.664 -14.812 -5.164 1 98.94 73 VAL A N 1
ATOM 554 C CA . VAL A 1 73 ? -3.43 -13.75 -5.801 1 98.94 73 VAL A CA 1
ATOM 555 C C . VAL A 1 73 ? -4.672 -14.336 -6.473 1 98.94 73 VAL A C 1
ATOM 557 O O . VAL A 1 73 ? -5.777 -13.812 -6.309 1 98.94 73 VAL A O 1
ATOM 560 N N . PHE A 1 74 ? -4.469 -15.359 -7.148 1 98.94 74 PHE A N 1
ATOM 561 C CA . PHE A 1 74 ? -5.555 -15.953 -7.922 1 98.94 74 PHE A CA 1
ATOM 562 C C . PHE A 1 74 ? -6.523 -16.703 -7.008 1 98.94 74 PHE A C 1
ATOM 564 O O . PHE A 1 74 ? -7.727 -16.734 -7.277 1 98.94 74 PHE A O 1
ATOM 571 N N . THR A 1 75 ? -5.973 -17.312 -5.977 1 98.88 75 THR A N 1
ATOM 572 C CA . THR A 1 75 ? -6.832 -17.938 -4.98 1 98.88 75 THR A CA 1
ATOM 573 C C . THR A 1 75 ? -7.684 -16.906 -4.266 1 98.88 75 THR A C 1
ATOM 575 O O . THR A 1 75 ? -8.875 -17.109 -4.035 1 98.88 75 THR A O 1
ATOM 578 N N . LEU A 1 76 ? -7.09 -15.773 -3.885 1 98.88 76 LEU A N 1
ATOM 579 C CA . LEU A 1 76 ? -7.848 -14.664 -3.326 1 98.88 76 LEU A CA 1
ATOM 580 C C . LEU A 1 76 ? -8.969 -14.234 -4.27 1 98.88 76 LEU A C 1
ATOM 582 O O . LEU A 1 76 ? -10.102 -14.008 -3.834 1 98.88 76 LEU A O 1
ATOM 586 N N . ALA A 1 77 ? -8.656 -14.125 -5.508 1 98.81 77 ALA A N 1
ATOM 587 C CA . ALA A 1 77 ? -9.641 -13.727 -6.516 1 98.81 77 ALA A CA 1
ATOM 588 C C . ALA A 1 77 ? -10.828 -14.68 -6.523 1 98.81 77 ALA A C 1
ATOM 590 O O . ALA A 1 77 ? -11.984 -14.242 -6.559 1 98.81 77 ALA A O 1
ATOM 591 N N . LEU A 1 78 ? -10.523 -15.945 -6.477 1 98.75 78 LEU A N 1
ATOM 592 C CA . LEU A 1 78 ? -11.602 -16.922 -6.465 1 98.75 78 LEU A CA 1
ATOM 593 C C . LEU A 1 78 ? -12.453 -16.781 -5.211 1 98.75 78 LEU A C 1
ATOM 595 O O . LEU A 1 78 ? -13.688 -16.812 -5.285 1 98.75 78 LEU A O 1
ATOM 599 N N . ALA A 1 79 ? -11.812 -16.688 -4.098 1 98.69 79 ALA A N 1
ATOM 600 C CA . ALA A 1 79 ? -12.523 -16.547 -2.834 1 98.69 79 ALA A CA 1
ATOM 601 C C . ALA A 1 79 ? -13.445 -15.328 -2.859 1 98.69 79 ALA A C 1
ATOM 603 O O . ALA A 1 79 ? -14.562 -15.383 -2.344 1 98.69 79 ALA A O 1
ATOM 604 N N . MET A 1 80 ? -12.992 -14.266 -3.436 1 98.19 80 MET A N 1
ATOM 605 C CA . MET A 1 80 ? -13.797 -13.047 -3.521 1 98.19 80 MET A CA 1
ATOM 606 C C . MET A 1 80 ? -15.031 -13.266 -4.387 1 98.19 80 MET A C 1
ATOM 608 O O . MET A 1 80 ? -16.109 -12.781 -4.059 1 98.19 80 MET A O 1
ATOM 612 N N . GLU A 1 81 ? -14.812 -13.922 -5.461 1 97.75 81 GLU A N 1
ATOM 613 C CA . GLU A 1 81 ? -15.938 -14.172 -6.359 1 97.75 81 GLU A CA 1
ATOM 614 C C . GLU A 1 81 ? 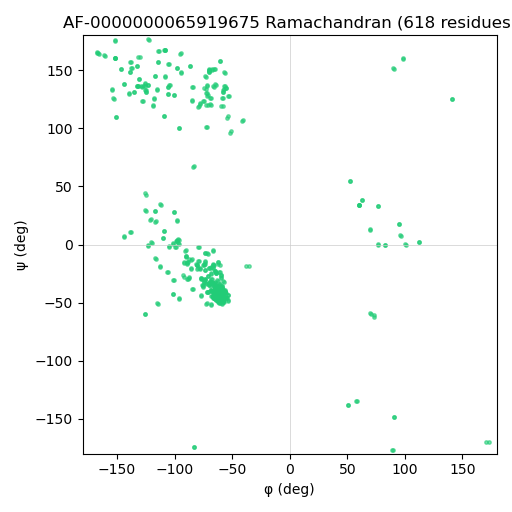-16.938 -15.133 -5.734 1 97.75 81 GLU A C 1
ATOM 616 O O . GLU A 1 81 ? -18.141 -15.031 -5.977 1 97.75 81 GLU A O 1
ATOM 621 N N . GLN A 1 82 ? -16.453 -16.047 -4.871 1 97.88 82 GLN A N 1
ATOM 622 C CA . GLN A 1 82 ? -17.312 -17.062 -4.258 1 97.88 82 GLN A CA 1
ATOM 623 C C . GLN A 1 82 ? -18.016 -16.516 -3.014 1 97.88 82 GLN A C 1
ATOM 625 O O . GLN A 1 82 ? -19.172 -16.812 -2.762 1 97.88 82 GLN A O 1
ATOM 630 N N . LYS A 1 83 ? -17.266 -15.688 -2.24 1 98.12 83 LYS A N 1
ATOM 631 C CA . LYS A 1 83 ? -17.734 -15.375 -0.894 1 98.12 83 LYS A CA 1
ATOM 632 C C . LYS A 1 83 ? -18.031 -13.883 -0.754 1 98.12 83 LYS A C 1
ATOM 634 O O . LYS A 1 83 ? -18.703 -13.469 0.195 1 98.12 83 LYS A O 1
ATOM 639 N N . GLY A 1 84 ? -17.609 -13.102 -1.727 1 97.81 84 GLY A N 1
ATOM 640 C CA . GLY A 1 84 ? -17.75 -11.656 -1.638 1 97.81 84 GLY A CA 1
ATOM 641 C C . GLY A 1 84 ? -16.562 -10.977 -0.984 1 97.81 84 GLY A C 1
ATOM 642 O O . GLY A 1 84 ? -15.898 -11.562 -0.129 1 97.81 84 GLY A O 1
ATOM 643 N N . PRO A 1 85 ? -16.328 -9.742 -1.364 1 97.69 85 PRO A N 1
ATOM 644 C CA . PRO A 1 85 ? -15.156 -9.023 -0.869 1 97.69 85 PRO A CA 1
ATOM 645 C C . PRO A 1 85 ? -15.227 -8.734 0.628 1 97.69 85 PRO A C 1
ATOM 647 O O . PRO A 1 85 ? -14.195 -8.719 1.308 1 97.69 85 PRO A O 1
ATOM 650 N N . GLN A 1 86 ? -16.391 -8.508 1.176 1 97.81 86 GLN A N 1
ATOM 651 C CA . GLN A 1 86 ? -16.531 -8.211 2.598 1 97.81 86 GLN A CA 1
ATOM 652 C C . GLN A 1 86 ? -16.125 -9.414 3.451 1 97.81 86 GLN A C 1
ATOM 654 O O . GLN A 1 86 ? -15.594 -9.25 4.547 1 97.81 86 GLN A O 1
ATOM 659 N N . THR A 1 87 ? -16.391 -10.602 2.959 1 98.06 87 THR A N 1
ATOM 660 C CA . THR A 1 87 ? -16.016 -11.812 3.672 1 98.06 87 THR A CA 1
ATOM 661 C C . THR A 1 87 ? -14.5 -11.891 3.846 1 98.06 87 THR A C 1
ATOM 663 O O . THR A 1 87 ? -14.016 -12.359 4.875 1 98.06 87 THR A O 1
ATOM 666 N N . ILE A 1 88 ? -13.773 -11.438 2.865 1 98.38 88 ILE A N 1
ATOM 667 C CA . ILE A 1 88 ? -12.312 -11.438 2.941 1 98.38 88 ILE A CA 1
ATOM 668 C C . ILE A 1 88 ? -11.859 -10.531 4.082 1 98.38 88 ILE A C 1
ATOM 670 O O . ILE A 1 88 ? -11.016 -10.914 4.891 1 98.38 88 ILE A O 1
ATOM 674 N N . VAL A 1 89 ? -12.477 -9.398 4.172 1 97.5 89 VAL A N 1
ATOM 675 C CA . VAL A 1 89 ? -12.125 -8.453 5.223 1 97.5 89 VAL A CA 1
ATOM 676 C C . VAL A 1 89 ? -12.461 -9.047 6.59 1 97.5 89 VAL A C 1
ATOM 678 O O . VAL A 1 89 ? -11.633 -9.023 7.504 1 97.5 89 VAL A O 1
ATOM 681 N N . ASP A 1 90 ? -13.602 -9.648 6.707 1 97.06 90 ASP A N 1
ATOM 682 C CA . ASP A 1 90 ? -14.133 -10.086 7.992 1 97.06 90 ASP A CA 1
ATOM 683 C C . ASP A 1 90 ? -13.43 -11.359 8.469 1 97.06 90 ASP A C 1
ATOM 685 O O . ASP A 1 90 ? -13.18 -11.523 9.664 1 97.06 90 ASP A O 1
ATOM 689 N N . LYS A 1 91 ? -13.078 -12.227 7.539 1 97.56 91 LYS A N 1
ATOM 690 C CA . LYS A 1 91 ? -12.648 -13.562 7.945 1 97.56 91 LYS A CA 1
ATOM 691 C C . LYS A 1 91 ? -11.141 -13.727 7.801 1 97.56 91 LYS A C 1
ATOM 693 O O . LYS A 1 91 ? -10.539 -14.578 8.453 1 97.56 91 LYS A O 1
ATOM 698 N N . ILE A 1 92 ? -10.531 -12.961 6.965 1 97.56 92 ILE A N 1
ATOM 699 C CA . ILE A 1 92 ? -9.094 -13.102 6.727 1 97.56 92 ILE A CA 1
ATOM 700 C C . ILE A 1 92 ? -8.367 -11.844 7.199 1 97.56 92 ILE A C 1
ATOM 702 O O . ILE A 1 92 ? -7.469 -11.922 8.039 1 97.56 92 ILE A O 1
ATOM 706 N N . GLY A 1 93 ? -8.805 -10.727 6.793 1 96.94 93 GLY A N 1
ATOM 707 C CA . GLY A 1 93 ? -8.086 -9.469 6.918 1 96.94 93 GLY A CA 1
ATOM 708 C C . GLY A 1 93 ? -7.355 -9.07 5.648 1 96.94 93 GLY A C 1
ATOM 709 O O . GLY A 1 93 ? -7.121 -9.898 4.77 1 96.94 93 GLY A O 1
ATOM 710 N N . VAL A 1 94 ? -7.027 -7.734 5.559 1 96.94 94 VAL A N 1
ATOM 711 C CA . VAL A 1 94 ? -6.402 -7.277 4.32 1 96.94 94 VAL A CA 1
ATOM 712 C C . VAL A 1 94 ? -5.281 -6.293 4.641 1 96.94 94 VAL A C 1
ATOM 714 O O . VAL A 1 94 ? -4.758 -5.625 3.744 1 96.94 94 VAL A O 1
ATOM 717 N N . ASN A 1 95 ? -4.895 -6.156 5.891 1 94.88 95 ASN A N 1
ATOM 718 C CA . ASN A 1 95 ? -3.828 -5.238 6.281 1 94.88 95 ASN A CA 1
ATOM 719 C C . ASN A 1 95 ? -2.457 -5.898 6.176 1 94.88 95 ASN A C 1
ATOM 721 O O . ASN A 1 95 ? -2.34 -7.121 6.277 1 94.88 95 ASN A O 1
ATOM 725 N N . ALA A 1 96 ? -1.438 -5.051 5.965 1 92.38 96 ALA A N 1
ATOM 726 C CA . ALA A 1 96 ? -0.066 -5.555 5.953 1 92.38 96 ALA A CA 1
ATOM 727 C C . ALA A 1 96 ? 0.372 -5.98 7.352 1 92.38 96 ALA A C 1
ATOM 729 O O . ALA A 1 96 ? -0.034 -5.383 8.352 1 92.38 96 ALA A O 1
ATOM 730 N N . THR A 1 97 ? 1.23 -6.969 7.355 1 88.88 97 THR A N 1
ATOM 731 C CA . THR A 1 97 ? 1.738 -7.43 8.641 1 88.88 97 THR A CA 1
ATOM 732 C C . THR A 1 97 ? 2.988 -6.648 9.039 1 88.88 97 THR A C 1
ATOM 734 O O . THR A 1 97 ? 3.289 -6.516 10.227 1 88.88 97 THR A O 1
ATOM 737 N N . GLY A 1 98 ? 3.727 -6.211 7.992 1 86.44 98 GLY A N 1
ATOM 738 C CA . GLY A 1 98 ? 5.031 -5.605 8.219 1 86.44 98 GLY A CA 1
ATOM 739 C C . GLY A 1 98 ? 6.113 -6.617 8.531 1 86.44 98 GLY A C 1
ATOM 740 O O . GLY A 1 98 ? 7.27 -6.25 8.758 1 86.44 98 GLY A O 1
ATOM 741 N N . LEU A 1 99 ? 5.762 -7.91 8.562 1 87.88 99 LEU A N 1
ATOM 742 C CA . LEU A 1 99 ? 6.676 -8.984 8.914 1 87.88 99 LEU A CA 1
ATOM 743 C C . LEU A 1 99 ? 6.773 -10.008 7.785 1 87.88 99 LEU A C 1
ATOM 745 O O . LEU A 1 99 ? 6.082 -9.891 6.773 1 87.88 99 LEU A O 1
ATOM 749 N N . ALA A 1 100 ? 7.641 -10.961 8 1 84.06 100 ALA A N 1
ATOM 750 C CA . ALA A 1 100 ? 7.887 -11.969 6.98 1 84.06 100 ALA A CA 1
ATOM 751 C C . ALA A 1 100 ? 6.613 -12.742 6.656 1 84.06 100 ALA A C 1
ATOM 753 O O . ALA A 1 100 ? 5.715 -12.859 7.492 1 84.06 100 ALA A O 1
ATOM 754 N N . PHE A 1 101 ? 6.555 -13.352 5.488 1 84.31 101 PHE A N 1
ATOM 755 C CA . PHE A 1 101 ? 5.359 -13.977 4.934 1 84.31 101 PHE A CA 1
ATOM 756 C C . PHE A 1 101 ? 4.922 -15.156 5.785 1 84.31 101 PHE A C 1
ATOM 758 O O . PHE A 1 101 ? 3.756 -15.555 5.754 1 84.31 101 PHE A O 1
ATOM 765 N N . ASN A 1 102 ? 5.762 -15.727 6.527 1 82.75 102 ASN A N 1
ATOM 766 C CA . ASN A 1 102 ? 5.461 -16.906 7.332 1 82.75 102 ASN A CA 1
ATOM 767 C C . ASN A 1 102 ? 5.598 -16.625 8.82 1 82.75 102 ASN A C 1
ATOM 769 O O . ASN A 1 102 ? 5.801 -17.531 9.617 1 82.75 102 ASN A O 1
ATOM 773 N N . SER A 1 103 ? 5.391 -15.43 9.242 1 84.56 103 SER A N 1
ATOM 774 C CA . SER A 1 103 ? 5.641 -14.984 10.609 1 84.56 103 SER A CA 1
ATOM 775 C C . SER A 1 103 ? 4.512 -15.406 11.547 1 84.56 103 SER A C 1
ATOM 777 O O . SER A 1 103 ? 3.389 -14.906 11.438 1 84.56 103 SER A O 1
ATOM 779 N N . VAL A 1 104 ? 4.855 -16.203 12.523 1 83.56 104 VAL A N 1
ATOM 780 C CA . VAL A 1 104 ? 3.91 -16.562 13.578 1 83.56 104 VAL A CA 1
ATOM 781 C C . VAL A 1 104 ? 3.672 -15.367 14.492 1 83.56 104 VAL A C 1
ATOM 783 O O . VAL A 1 104 ? 2.559 -15.172 14.984 1 83.56 104 VAL A O 1
ATOM 786 N N . THR A 1 105 ? 4.691 -14.578 14.688 1 84.5 105 THR A N 1
ATOM 787 C CA . THR A 1 105 ? 4.578 -13.359 15.469 1 84.5 105 THR A CA 1
ATOM 788 C C . THR A 1 105 ? 3.482 -12.453 14.906 1 84.5 105 THR A C 1
ATOM 790 O O . THR A 1 105 ? 2.725 -11.844 15.664 1 84.5 105 THR A O 1
ATOM 793 N N . ALA A 1 106 ? 3.414 -12.375 13.641 1 86.81 106 ALA A N 1
ATOM 794 C CA . ALA A 1 106 ? 2.385 -11.555 13 1 86.81 106 ALA A CA 1
ATOM 795 C C . ALA A 1 106 ? 0.988 -12.047 13.375 1 86.81 106 ALA A C 1
ATOM 797 O O . ALA A 1 106 ? 0.074 -11.242 13.57 1 86.81 106 ALA A O 1
ATOM 798 N N . ILE A 1 107 ? 0.801 -13.344 13.477 1 86.81 107 ILE A N 1
ATOM 799 C CA . ILE A 1 107 ? -0.478 -13.93 13.852 1 86.81 107 ILE A CA 1
ATOM 800 C C . ILE A 1 107 ? -0.859 -13.484 15.266 1 86.81 107 ILE A C 1
ATOM 802 O O . ILE A 1 107 ? -2 -13.078 15.508 1 86.81 107 ILE A O 1
ATOM 806 N N . GLU A 1 108 ? 0.095 -13.445 16.109 1 85.38 108 GLU A N 1
ATOM 807 C CA . GLU A 1 108 ? -0.151 -13.133 17.516 1 85.38 108 GLU A CA 1
ATOM 808 C C . GLU A 1 108 ? -0.382 -11.641 17.719 1 85.38 108 GLU A C 1
ATOM 810 O O . GLU A 1 108 ? -1.153 -11.234 18.594 1 85.38 108 GLU A O 1
ATOM 815 N N . LEU A 1 109 ? 0.193 -10.82 16.906 1 85.88 109 LEU A N 1
ATOM 816 C CA . LEU A 1 109 ? 0.165 -9.375 17.109 1 85.88 109 LEU A CA 1
ATOM 817 C C . LEU A 1 109 ? -1.049 -8.75 16.438 1 85.88 109 LEU A C 1
ATOM 819 O O . LEU A 1 109 ? -1.423 -7.617 16.734 1 85.88 109 LEU A O 1
ATOM 823 N N . ASN A 1 110 ? -1.639 -9.484 15.547 1 85.69 110 ASN A N 1
ATOM 824 C CA . ASN A 1 110 ? -2.721 -8.906 14.758 1 85.69 110 ASN A CA 1
ATOM 825 C C . ASN A 1 110 ? -4.086 -9.398 15.234 1 85.69 110 ASN A C 1
ATOM 827 O O . ASN A 1 110 ? -4.281 -10.602 15.438 1 85.69 110 ASN A O 1
ATOM 831 N N . LYS A 1 111 ? -5 -8.445 15.305 1 79.31 111 LYS A N 1
ATOM 832 C CA . LYS A 1 111 ? -6.348 -8.773 15.75 1 79.31 111 LYS A CA 1
ATOM 833 C C . LYS A 1 111 ? -7.027 -9.742 14.789 1 79.31 111 LYS A C 1
ATOM 835 O O . LYS A 1 111 ? -7.816 -10.594 15.203 1 79.31 111 LYS A O 1
ATOM 840 N N . ALA A 1 112 ? -6.754 -9.602 13.508 1 82.94 112 ALA A N 1
ATOM 841 C CA . ALA A 1 112 ? -7.359 -10.461 12.5 1 82.94 112 ALA A CA 1
ATOM 842 C C . ALA A 1 112 ? -6.727 -11.852 12.516 1 82.94 112 ALA A C 1
ATOM 844 O O . ALA A 1 112 ? -7.277 -12.797 11.945 1 82.94 112 ALA A O 1
ATOM 845 N N . ARG A 1 113 ? -5.586 -12.062 13.094 1 82.75 113 ARG A N 1
ATOM 846 C CA . ARG A 1 113 ? -4.836 -13.305 13.195 1 82.75 113 ARG A CA 1
ATOM 847 C C . ARG A 1 113 ? -4.273 -13.719 11.844 1 82.75 113 ARG A C 1
ATOM 849 O O . ARG A 1 113 ? -3.074 -13.578 11.594 1 82.75 113 ARG A O 1
ATOM 856 N N . SER A 1 114 ? -5.141 -13.922 10.836 1 87.12 114 SER A N 1
ATOM 857 C CA . SER A 1 114 ? -4.699 -14.328 9.5 1 87.12 114 SER A CA 1
ATOM 858 C C . SER A 1 114 ? -4.145 -13.148 8.719 1 87.12 114 SER A C 1
ATOM 860 O O . SER A 1 114 ? -3.434 -13.336 7.727 1 87.12 114 SER A O 1
ATOM 862 N N . VAL A 1 115 ? -4.43 -11.992 9.039 1 86.25 115 VAL A N 1
ATOM 863 C CA . VAL A 1 115 ? -3.867 -10.688 8.734 1 86.25 115 VAL A CA 1
ATOM 864 C C . VAL A 1 115 ? -4.203 -10.305 7.293 1 86.25 115 VAL A C 1
ATOM 866 O O . VAL A 1 115 ? -4.867 -9.289 7.051 1 86.25 115 VAL A O 1
ATOM 869 N N . ASN A 1 116 ? -3.705 -11.125 6.254 1 95.19 116 ASN A N 1
ATOM 870 C CA . ASN A 1 116 ? -4.031 -10.844 4.859 1 95.19 116 ASN A CA 1
ATOM 871 C C . ASN A 1 116 ? -3.805 -12.07 3.973 1 95.19 116 ASN A C 1
ATOM 873 O O . ASN A 1 116 ? -3.066 -12.977 4.344 1 95.19 116 ASN A O 1
ATOM 877 N N . PRO A 1 117 ? -4.379 -12.094 2.777 1 98.06 117 PRO A N 1
ATOM 878 C CA . PRO A 1 117 ? -4.406 -13.305 1.955 1 98.06 117 PRO A CA 1
ATOM 879 C C . PRO A 1 117 ? -3.086 -13.555 1.229 1 98.06 117 PRO A C 1
ATOM 881 O O . PRO A 1 117 ? -2.943 -14.555 0.524 1 98.06 117 PRO A O 1
ATOM 884 N N . LEU A 1 118 ? -2.1 -12.672 1.364 1 97.94 118 LEU A N 1
ATOM 885 C CA . LEU A 1 118 ? -0.888 -12.828 0.569 1 97.94 118 LEU A CA 1
ATOM 886 C C . LEU A 1 118 ? 0.291 -13.227 1.45 1 97.94 118 LEU A C 1
ATOM 888 O O . LEU A 1 118 ? 1.421 -13.344 0.968 1 97.94 118 LEU A O 1
ATOM 892 N N . VAL A 1 119 ? 0.017 -13.477 2.725 1 96.25 119 VAL A N 1
ATOM 893 C CA . VAL A 1 119 ? 0.959 -14.172 3.596 1 96.25 119 VAL A CA 1
ATOM 894 C C . VAL A 1 119 ? 0.443 -15.57 3.902 1 96.25 119 VAL A C 1
ATOM 896 O O . VAL A 1 119 ? -0.723 -15.883 3.643 1 96.25 119 VAL A O 1
ATOM 899 N N . ASN A 1 120 ? 1.304 -16.422 4.465 1 95.75 120 ASN A N 1
ATOM 900 C CA . ASN A 1 120 ? 0.952 -17.828 4.621 1 95.75 120 ASN A CA 1
ATOM 901 C C . ASN A 1 120 ? -0.311 -18 5.457 1 95.75 120 ASN A C 1
ATOM 903 O O . ASN A 1 120 ? -1.235 -18.703 5.059 1 95.75 120 ASN A O 1
ATOM 907 N N . ALA A 1 121 ? -0.386 -17.344 6.59 1 96.12 121 ALA A N 1
ATOM 908 C CA . ALA A 1 121 ? -1.532 -17.5 7.484 1 96.12 121 ALA A CA 1
ATOM 909 C C . ALA A 1 121 ? -2.834 -17.141 6.766 1 96.12 121 ALA A C 1
ATOM 911 O O . ALA A 1 121 ? -3.783 -17.938 6.773 1 96.12 121 ALA A O 1
ATOM 912 N N . GLY A 1 122 ? -2.863 -15.992 6.105 1 98 122 GLY A N 1
ATOM 913 C CA . GLY A 1 122 ? -4.059 -15.57 5.395 1 98 122 GLY A CA 1
ATOM 914 C C . GLY A 1 122 ? -4.355 -16.422 4.168 1 98 122 GLY A C 1
ATOM 915 O O . GLY A 1 122 ? -5.52 -16.656 3.846 1 98 122 GLY A O 1
ATOM 916 N N . ALA A 1 123 ? -3.32 -16.844 3.492 1 98.44 123 ALA A N 1
ATOM 917 C CA . ALA A 1 123 ? -3.486 -17.625 2.275 1 98.44 123 ALA A CA 1
ATOM 918 C C . ALA A 1 123 ? -4.086 -19 2.586 1 98.44 123 ALA A C 1
ATOM 920 O O . ALA A 1 123 ? -4.984 -19.469 1.885 1 98.44 123 ALA A O 1
ATOM 921 N N . ILE A 1 124 ? -3.57 -19.641 3.625 1 98.19 124 ILE A N 1
ATOM 922 C CA . ILE A 1 124 ? -4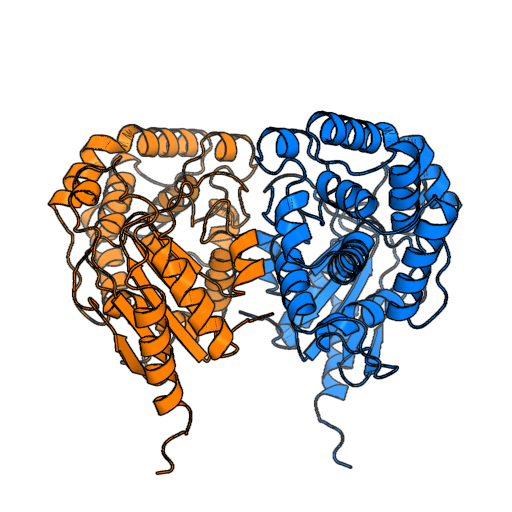.078 -20.953 4.008 1 98.19 124 ILE A CA 1
ATOM 923 C C . ILE A 1 124 ? -5.52 -20.828 4.496 1 98.19 124 ILE A C 1
ATOM 925 O O . ILE A 1 124 ? -6.371 -21.656 4.156 1 98.19 124 ILE A O 1
ATOM 929 N N . ALA A 1 125 ? -5.773 -19.797 5.258 1 98.44 125 ALA A N 1
ATOM 930 C CA . ALA A 1 125 ? -7.141 -19.516 5.691 1 98.44 125 ALA A CA 1
ATOM 931 C C . ALA A 1 125 ? -8.055 -19.25 4.496 1 98.44 125 ALA A C 1
ATOM 933 O O . ALA A 1 125 ? -9.219 -19.656 4.492 1 98.44 125 ALA A O 1
ATOM 934 N N . THR A 1 126 ? -7.574 -18.547 3.498 1 98.81 126 THR A N 1
ATOM 935 C CA . THR A 1 126 ? -8.344 -18.266 2.295 1 98.81 126 THR A CA 1
ATOM 936 C C . THR A 1 126 ? -8.758 -19.547 1.589 1 98.81 126 THR A C 1
ATOM 938 O O . THR A 1 126 ? -9.898 -19.688 1.154 1 98.81 126 THR A O 1
ATOM 941 N N . VAL A 1 127 ? -7.82 -20.453 1.483 1 98.69 127 VAL A N 1
ATOM 942 C CA . VAL A 1 127 ? -8.133 -21.75 0.889 1 98.69 127 VAL A CA 1
ATOM 943 C C . VAL A 1 127 ? -9.25 -22.438 1.673 1 98.69 127 VAL A C 1
ATOM 945 O O . VAL A 1 127 ? -10.164 -23.016 1.083 1 98.69 127 VAL A O 1
ATOM 948 N N . SER A 1 128 ? -9.188 -22.312 2.957 1 98.31 128 SER A N 1
ATOM 949 C CA . SER A 1 128 ? -10.164 -22.969 3.816 1 98.31 128 SER A CA 1
ATOM 950 C C . SER A 1 128 ? -11.562 -22.375 3.613 1 98.31 128 SER A C 1
ATOM 952 O O . SER A 1 128 ? -12.562 -23 3.977 1 98.31 128 SER A O 1
ATOM 954 N N . LEU A 1 129 ? -11.672 -21.172 3.014 1 97.56 129 LEU A N 1
ATOM 955 C CA . LEU A 1 129 ? -12.938 -20.484 2.764 1 97.56 129 LEU A CA 1
ATOM 956 C C . LEU A 1 129 ? -13.547 -20.953 1.445 1 97.56 129 LEU A C 1
ATOM 958 O O . LEU A 1 129 ? -14.742 -20.75 1.21 1 97.56 129 LEU A O 1
ATOM 962 N N . LEU A 1 130 ? -12.75 -21.531 0.562 1 98.31 130 LEU A N 1
ATOM 963 C CA . LEU A 1 130 ? -13.203 -21.844 -0.788 1 98.31 130 LEU A CA 1
ATOM 964 C C . LEU A 1 130 ? -14.305 -22.906 -0.759 1 98.31 130 LEU A C 1
ATOM 966 O O . LEU A 1 130 ? -14.328 -23.75 0.129 1 98.31 130 LEU A O 1
ATOM 970 N N . ASP A 1 131 ? -15.148 -22.828 -1.756 1 97 131 ASP A N 1
ATOM 971 C CA . ASP A 1 131 ? -16.172 -23.844 -1.919 1 97 131 ASP A CA 1
ATOM 972 C C . ASP A 1 131 ? -15.57 -25.203 -2.285 1 97 131 ASP A C 1
ATOM 974 O O . ASP A 1 131 ? -14.508 -25.266 -2.906 1 97 131 ASP A O 1
ATOM 978 N N . GLY A 1 132 ? -16.188 -26.234 -1.919 1 94.06 132 GLY A N 1
ATOM 979 C CA . GLY A 1 132 ? -15.805 -27.609 -2.203 1 94.06 132 GLY A CA 1
ATOM 980 C C . GLY A 1 132 ? -16.047 -28.547 -1.035 1 94.06 132 GLY A C 1
ATOM 981 O O . GLY A 1 132 ? -15.539 -28.312 0.065 1 94.06 132 GLY A O 1
ATOM 982 N N . LYS A 1 133 ? -16.766 -29.578 -1.256 1 91.44 133 LYS A N 1
ATOM 983 C CA . LYS A 1 133 ? -17.219 -30.469 -0.197 1 91.44 133 LYS A CA 1
ATOM 984 C C . LYS A 1 133 ? -16.109 -31.438 0.235 1 91.44 133 LYS A C 1
ATOM 986 O O . LYS A 1 133 ? -16.203 -32.031 1.303 1 91.44 133 LYS A O 1
ATOM 991 N N . ASN A 1 134 ? -15.148 -31.625 -0.606 1 94.88 134 ASN A N 1
ATOM 992 C CA . ASN A 1 134 ? -13.992 -32.469 -0.348 1 94.88 134 ASN A CA 1
ATOM 993 C C . ASN A 1 134 ? -12.766 -32 -1.134 1 94.88 134 ASN A C 1
ATOM 995 O O . ASN A 1 134 ? -12.844 -31.047 -1.891 1 94.88 134 ASN A O 1
ATOM 999 N N . GLU A 1 135 ? -11.688 -32.656 -0.88 1 96.25 135 GLU A N 1
ATOM 1000 C CA . GLU A 1 135 ? -10.406 -32.25 -1.46 1 96.25 135 GLU A CA 1
ATOM 1001 C C . GLU A 1 135 ? -10.477 -32.219 -2.984 1 96.25 135 GLU A C 1
ATOM 1003 O O . GLU A 1 135 ? -10 -31.297 -3.623 1 96.25 135 GLU A O 1
ATOM 1008 N N . LYS A 1 136 ? -11.055 -33.281 -3.594 1 97.19 136 LYS A N 1
ATOM 1009 C CA . LYS A 1 136 ? -11.141 -33.406 -5.047 1 97.19 136 LYS A CA 1
ATOM 1010 C C . LYS A 1 136 ? -11.953 -32.281 -5.652 1 97.19 136 LYS A C 1
ATOM 1012 O O . LYS A 1 136 ? -11.547 -31.672 -6.645 1 97.19 136 LYS A O 1
ATOM 1017 N N . ALA A 1 137 ? -13.125 -32.031 -5.117 1 97.5 137 ALA A N 1
ATOM 1018 C CA . ALA A 1 137 ? -14.008 -30.969 -5.625 1 97.5 137 ALA A CA 1
ATOM 1019 C C . ALA A 1 137 ? -13.367 -29.594 -5.477 1 97.5 137 ALA A C 1
ATOM 1021 O O . ALA A 1 137 ? -13.445 -28.766 -6.383 1 97.5 137 ALA A O 1
ATOM 1022 N N . LYS A 1 138 ? -12.781 -29.359 -4.375 1 97.75 138 LYS A N 1
ATOM 1023 C CA . LYS A 1 138 ? -12.141 -28.062 -4.113 1 97.75 138 LYS A CA 1
ATOM 1024 C C . LYS A 1 138 ? -10.961 -27.844 -5.055 1 97.75 138 LYS A C 1
ATOM 1026 O O . LYS A 1 138 ? -10.82 -26.766 -5.637 1 97.75 138 LYS A O 1
ATOM 1031 N N . TRP A 1 139 ? -10.148 -28.859 -5.199 1 98.25 139 TRP A N 1
ATOM 1032 C CA . TRP A 1 139 ? -9.016 -28.734 -6.109 1 98.25 139 TRP A CA 1
ATOM 1033 C C . TRP A 1 139 ? -9.484 -28.531 -7.543 1 98.25 139 TRP A C 1
ATOM 1035 O O . TRP A 1 139 ? -8.922 -27.719 -8.281 1 98.25 139 TRP A O 1
ATOM 1045 N N . SER A 1 140 ? -10.484 -29.281 -7.934 1 97.94 140 SER A N 1
ATOM 1046 C CA . SER A 1 140 ? -11 -29.156 -9.289 1 97.94 140 SER A CA 1
ATOM 1047 C C . SER A 1 140 ? -11.469 -27.734 -9.578 1 97.94 140 SER A C 1
ATOM 1049 O O . SER A 1 140 ? -11.203 -27.188 -10.656 1 97.94 140 SER A O 1
ATOM 1051 N N . ALA A 1 141 ? -12.125 -27.188 -8.664 1 98 141 ALA A N 1
ATOM 1052 C CA . ALA A 1 141 ? -12.617 -25.812 -8.836 1 98 141 ALA A CA 1
ATOM 1053 C C . ALA A 1 141 ? -11.461 -24.828 -8.93 1 98 141 ALA A C 1
ATOM 1055 O O . ALA A 1 141 ? -11.469 -23.938 -9.781 1 98 141 ALA A O 1
ATOM 1056 N N . LEU A 1 142 ? -10.508 -24.969 -8.055 1 98.69 142 LEU A N 1
ATOM 1057 C CA . LEU A 1 142 ? -9.359 -24.062 -8.023 1 98.69 142 LEU A CA 1
ATOM 1058 C C . LEU A 1 142 ? -8.508 -24.234 -9.273 1 98.69 142 LEU A C 1
ATOM 1060 O O . LEU A 1 142 ? -8.094 -23.234 -9.883 1 98.69 142 LEU A O 1
ATOM 1064 N N . SER A 1 143 ? -8.258 -25.469 -9.625 1 98.69 143 SER A N 1
ATOM 1065 C CA . SER A 1 143 ? -7.477 -25.75 -10.82 1 98.69 143 SER A CA 1
ATOM 1066 C C . SER A 1 143 ? -8.156 -25.203 -12.07 1 98.69 143 SER A C 1
ATOM 1068 O O . SER A 1 143 ? -7.496 -24.625 -12.945 1 98.69 143 SER A O 1
ATOM 1070 N N . ALA A 1 144 ? -9.43 -25.359 -12.172 1 98.69 144 ALA A N 1
ATOM 1071 C CA . ALA A 1 144 ? -10.18 -24.812 -13.305 1 98.69 144 ALA A CA 1
ATOM 1072 C C . ALA A 1 144 ? -10.078 -23.297 -13.352 1 98.69 144 ALA A C 1
ATOM 1074 O O . ALA A 1 144 ? -10.016 -22.703 -14.43 1 98.69 144 ALA A O 1
ATOM 1075 N N . TRP A 1 145 ? -10.117 -22.719 -12.242 1 98.81 145 TRP A N 1
ATOM 1076 C CA . TRP A 1 145 ? -9.984 -21.266 -12.117 1 98.81 145 TRP A CA 1
ATOM 1077 C C . TRP A 1 145 ? -8.625 -20.797 -12.633 1 98.81 145 TRP A C 1
ATOM 1079 O O . TRP A 1 145 ? -8.539 -19.844 -13.406 1 98.81 145 TRP A O 1
ATOM 1089 N N . TYR A 1 146 ? -7.562 -21.5 -12.211 1 98.88 146 TYR A N 1
ATOM 1090 C CA . TYR A 1 146 ? -6.223 -21.172 -12.695 1 98.88 146 TYR A CA 1
ATOM 1091 C C . TYR A 1 146 ? -6.141 -21.359 -14.211 1 98.88 146 TYR A C 1
ATOM 1093 O O . TYR A 1 146 ? -5.543 -20.531 -14.906 1 98.88 146 TYR A O 1
ATOM 1101 N N . ASP A 1 147 ? -6.754 -22.422 -14.719 1 98.88 147 ASP A N 1
ATOM 1102 C CA . ASP A 1 147 ? -6.766 -22.703 -16.156 1 98.88 147 ASP A CA 1
ATOM 1103 C C . ASP A 1 147 ? -7.418 -21.547 -16.922 1 98.88 147 ASP A C 1
ATOM 1105 O O . ASP A 1 147 ? -6.949 -21.172 -18 1 98.88 147 ASP A O 1
ATOM 1109 N N . LYS A 1 148 ? -8.484 -21.047 -16.406 1 98.81 148 LYS A N 1
ATOM 1110 C CA . LYS A 1 148 ? -9.172 -19.922 -17.062 1 98.81 148 LYS A CA 1
ATOM 1111 C C . LYS A 1 148 ? -8.273 -18.703 -17.156 1 98.81 148 LYS A C 1
ATOM 1113 O O . LYS A 1 148 ? -8.258 -18.016 -18.188 1 98.81 148 LYS A O 1
ATOM 1118 N N . PHE A 1 149 ? -7.551 -18.422 -16.109 1 98.81 149 PHE A N 1
ATOM 1119 C CA . PHE A 1 149 ? -6.641 -17.281 -16.125 1 98.81 149 PHE A CA 1
ATOM 1120 C C . PHE A 1 149 ? -5.504 -17.516 -17.109 1 98.81 149 PHE A C 1
ATOM 1122 O O . PHE A 1 149 ? -5.117 -16.594 -17.844 1 98.81 149 PHE A O 1
ATOM 1129 N N . ALA A 1 150 ? -5.008 -18.719 -17.156 1 98.75 150 ALA A N 1
ATOM 1130 C CA . ALA A 1 150 ? -3.857 -19.031 -18 1 98.75 150 ALA A CA 1
ATOM 1131 C C . ALA A 1 150 ? -4.285 -19.234 -19.453 1 98.75 150 ALA A C 1
ATOM 1133 O O . ALA A 1 150 ? -3.447 -19.219 -20.359 1 98.75 150 ALA A O 1
ATOM 1134 N N . ASN A 1 151 ? -5.598 -19.469 -19.641 1 98.31 151 ASN A N 1
ATOM 1135 C CA . ASN A 1 151 ? -6.176 -19.812 -20.922 1 98.31 151 ASN A CA 1
ATOM 1136 C C . ASN A 1 151 ? -5.574 -21.109 -21.484 1 98.31 151 ASN A C 1
ATOM 1138 O O . ASN A 1 151 ? -5.32 -21.219 -22.672 1 98.31 151 ASN A O 1
ATOM 1142 N N . ARG A 1 152 ? -5.23 -22.031 -20.656 1 98.12 152 ARG A N 1
ATOM 1143 C CA . ARG A 1 152 ? -4.781 -23.391 -20.953 1 98.12 152 ARG A CA 1
ATOM 1144 C C . ARG A 1 152 ? -4.801 -24.266 -19.719 1 98.12 152 ARG A C 1
ATOM 1146 O O . ARG A 1 152 ? -4.91 -23.766 -18.594 1 98.12 152 ARG A O 1
ATOM 1153 N N . LYS A 1 153 ? -4.73 -25.531 -19.922 1 98.5 153 LYS A N 1
ATOM 1154 C CA . LYS A 1 153 ? -4.652 -26.453 -18.797 1 98.5 153 LYS A CA 1
ATOM 1155 C C . LYS A 1 153 ? -3.268 -26.422 -18.156 1 98.5 153 LYS A C 1
ATOM 1157 O O . LYS A 1 153 ? -2.258 -26.594 -18.828 1 98.5 153 LYS A O 1
ATOM 1162 N N . LEU A 1 154 ? -3.244 -26.141 -16.875 1 98.75 154 LEU A N 1
ATOM 1163 C CA . LEU A 1 154 ? -2.002 -26.172 -16.109 1 98.75 154 LEU A CA 1
ATOM 1164 C C . LEU A 1 154 ? -1.853 -27.484 -15.359 1 98.75 154 LEU A C 1
ATOM 1166 O O . LEU A 1 154 ? -2.848 -28.141 -15.039 1 98.75 154 LEU A O 1
ATOM 1170 N N . SER A 1 155 ? -0.65 -27.859 -15.133 1 98.5 155 SER A N 1
ATOM 1171 C CA . SER A 1 155 ? -0.361 -29.078 -14.391 1 98.5 155 SER A CA 1
ATOM 1172 C C . SER A 1 155 ? 0.312 -28.781 -13.062 1 98.5 155 SER A C 1
ATOM 1174 O O . SER A 1 155 ? 0.698 -27.641 -12.797 1 98.5 155 SER A O 1
ATOM 1176 N N . VAL A 1 156 ? 0.355 -29.781 -12.211 1 98.56 156 VAL A N 1
ATOM 1177 C CA . VAL A 1 156 ? 1.058 -29.688 -10.938 1 98.56 156 VAL A CA 1
ATOM 1178 C C . VAL A 1 156 ? 2.42 -30.375 -11.039 1 98.56 156 VAL A C 1
ATOM 1180 O O . VAL A 1 156 ? 2.533 -31.453 -11.609 1 98.56 156 VAL A O 1
ATOM 1183 N N . LEU A 1 157 ? 3.436 -29.688 -10.648 1 98 157 LEU A N 1
ATOM 1184 C CA . LEU A 1 157 ? 4.742 -30.328 -10.508 1 98 157 LEU A CA 1
ATOM 1185 C C . LEU A 1 157 ? 4.766 -31.25 -9.297 1 98 157 LEU A C 1
ATOM 1187 O O . LEU A 1 157 ? 5.023 -30.812 -8.172 1 98 157 LEU A O 1
ATOM 1191 N N . GLU A 1 158 ? 4.633 -32.5 -9.539 1 97.12 158 GLU A N 1
ATOM 1192 C CA . GLU A 1 158 ? 4.434 -33.469 -8.469 1 97.12 158 GLU A CA 1
ATOM 1193 C C . GLU A 1 158 ? 5.656 -33.562 -7.562 1 97.12 158 GLU A C 1
ATOM 1195 O O . GLU A 1 158 ? 5.527 -33.812 -6.359 1 97.12 158 GLU A O 1
ATOM 1200 N N . ASP A 1 159 ? 6.844 -33.438 -8.086 1 95.19 159 ASP A N 1
ATOM 1201 C CA . ASP A 1 159 ? 8.055 -33.438 -7.27 1 95.19 159 ASP A CA 1
ATOM 1202 C C . ASP A 1 159 ? 8.062 -32.281 -6.289 1 95.19 159 ASP A C 1
ATOM 1204 O O . ASP A 1 159 ? 8.477 -32.406 -5.137 1 95.19 159 ASP A O 1
ATOM 1208 N N . VAL A 1 160 ? 7.629 -31.125 -6.781 1 96 160 VAL A N 1
ATOM 1209 C CA . VAL A 1 160 ? 7.535 -29.953 -5.922 1 96 160 VAL A CA 1
ATOM 1210 C C . VAL A 1 160 ? 6.457 -30.172 -4.863 1 96 160 VAL A C 1
ATOM 1212 O O . VAL A 1 160 ? 6.672 -29.875 -3.682 1 96 160 VAL A O 1
ATOM 1215 N N . TYR A 1 161 ? 5.352 -30.688 -5.258 1 97.31 161 TYR A N 1
ATOM 1216 C CA . TYR A 1 161 ? 4.266 -30.969 -4.324 1 97.31 161 TYR A CA 1
ATOM 1217 C C . TYR A 1 161 ? 4.727 -31.906 -3.211 1 97.31 161 TYR A C 1
ATOM 1219 O O . TYR A 1 161 ? 4.453 -31.656 -2.033 1 97.31 161 TYR A O 1
ATOM 1227 N N . LYS A 1 162 ? 5.363 -32.875 -3.627 1 95.38 162 LYS A N 1
ATOM 1228 C CA . LYS A 1 162 ? 5.867 -33.844 -2.65 1 95.38 162 LYS A CA 1
ATOM 1229 C C . LYS A 1 162 ? 6.867 -33.188 -1.703 1 95.38 162 LYS A C 1
ATOM 1231 O O . LYS A 1 162 ? 6.785 -33.375 -0.486 1 95.38 162 LYS A O 1
ATOM 1236 N N . SER A 1 163 ? 7.766 -32.5 -2.221 1 92.75 163 SER A N 1
ATOM 1237 C CA . SER A 1 163 ? 8.797 -31.828 -1.432 1 92.75 163 SER A CA 1
ATOM 1238 C C . SER A 1 163 ? 8.172 -30.859 -0.431 1 92.75 163 SER A C 1
ATOM 1240 O O . SER A 1 163 ? 8.562 -30.828 0.74 1 92.75 163 SER A O 1
ATOM 1242 N N . GLU A 1 164 ? 7.215 -30.062 -0.88 1 92.88 164 GLU A N 1
ATOM 1243 C CA . GLU A 1 164 ? 6.523 -29.094 -0.029 1 92.88 164 GLU A CA 1
ATOM 1244 C C . GLU A 1 164 ? 5.695 -29.797 1.039 1 92.88 164 GLU A C 1
ATOM 1246 O O . GLU A 1 164 ? 5.648 -29.359 2.189 1 92.88 164 GLU A O 1
ATOM 1251 N N . SER A 1 165 ? 5.082 -30.844 0.668 1 93.5 165 SER A N 1
ATOM 1252 C CA . SER A 1 165 ? 4.234 -31.594 1.591 1 93.5 165 SER A CA 1
ATOM 1253 C C . SER A 1 165 ? 5.062 -32.219 2.709 1 93.5 165 SER A C 1
ATOM 1255 O O . SER A 1 165 ? 4.625 -32.281 3.859 1 93.5 165 SER A O 1
ATOM 1257 N N . ASP A 1 166 ? 6.227 -32.625 2.338 1 91.12 166 ASP A N 1
ATOM 1258 C CA . ASP A 1 166 ? 7.094 -33.312 3.293 1 91.12 166 ASP A CA 1
ATOM 1259 C C . ASP A 1 166 ? 7.691 -32.344 4.297 1 91.12 166 ASP A C 1
ATOM 1261 O O . ASP A 1 166 ? 8.148 -32.719 5.371 1 91.12 166 ASP A O 1
ATOM 1265 N N . THR A 1 167 ? 7.648 -31.078 3.992 1 87.25 167 THR A N 1
ATOM 1266 C CA . THR A 1 167 ? 8.312 -30.094 4.828 1 87.25 167 THR A CA 1
ATOM 1267 C C . THR A 1 167 ? 7.324 -29 5.258 1 87.25 167 THR A C 1
ATOM 1269 O O . THR A 1 167 ? 7.707 -27.844 5.418 1 87.25 167 THR A O 1
ATOM 1272 N N . ASN A 1 168 ? 6.082 -29.344 5.375 1 90.56 168 ASN A N 1
ATOM 1273 C CA . ASN A 1 168 ? 5.074 -28.297 5.562 1 90.56 168 ASN A CA 1
ATOM 1274 C C . ASN A 1 168 ? 4.711 -28.141 7.035 1 90.56 168 ASN A C 1
ATOM 1276 O O . ASN A 1 168 ? 3.619 -27.656 7.355 1 90.56 168 ASN A O 1
ATOM 1280 N N . GLY A 1 169 ? 5.578 -28.594 7.988 1 90.19 169 GLY A N 1
ATOM 1281 C CA . GLY A 1 169 ? 5.312 -28.5 9.414 1 90.19 169 GLY A CA 1
ATOM 1282 C C . GLY A 1 169 ? 4.98 -27.094 9.875 1 90.19 169 GLY A C 1
ATOM 1283 O O . GLY A 1 169 ? 4.074 -26.891 10.688 1 90.19 169 GLY A O 1
ATOM 1284 N N . HIS A 1 170 ? 5.703 -26.141 9.406 1 92.62 170 HIS A N 1
ATOM 1285 C CA . HIS A 1 170 ? 5.465 -24.75 9.773 1 92.62 170 HIS A CA 1
ATOM 1286 C C . HIS A 1 170 ? 4.066 -24.312 9.359 1 92.62 170 HIS A C 1
ATOM 1288 O O . HIS A 1 170 ? 3.352 -23.688 10.148 1 92.62 170 HIS A O 1
ATOM 1294 N N . ASN A 1 171 ? 3.654 -24.609 8.133 1 95.12 171 ASN A N 1
ATOM 1295 C CA . ASN A 1 171 ? 2.318 -24.281 7.648 1 95.12 171 ASN A CA 1
ATOM 1296 C C . ASN A 1 171 ? 1.236 -25 8.445 1 95.12 171 ASN A C 1
ATOM 1298 O O . ASN A 1 171 ? 0.156 -24.453 8.672 1 95.12 171 ASN A O 1
ATOM 1302 N N . ARG A 1 172 ? 1.52 -26.219 8.812 1 94.56 172 ARG A N 1
ATOM 1303 C CA . ARG A 1 172 ? 0.583 -26.938 9.656 1 94.56 172 ARG A CA 1
ATOM 1304 C C . ARG A 1 172 ? 0.403 -26.25 11 1 94.56 172 ARG A C 1
ATOM 1306 O O . ARG A 1 172 ? -0.72 -26.109 11.492 1 94.56 172 ARG A O 1
ATOM 1313 N N . ALA A 1 173 ? 1.506 -25.859 11.609 1 94.56 173 ALA A N 1
ATOM 1314 C CA . ALA A 1 173 ? 1.435 -25.125 12.867 1 94.56 173 ALA A CA 1
ATOM 1315 C C . ALA A 1 173 ? 0.585 -23.859 12.719 1 94.56 173 ALA A C 1
ATOM 1317 O O . ALA A 1 173 ? -0.231 -23.547 13.586 1 94.56 173 ALA A O 1
ATOM 1318 N N . ILE A 1 174 ? 0.731 -23.156 11.625 1 95.31 174 ILE A N 1
ATOM 1319 C CA . ILE A 1 174 ? -0.04 -21.938 11.344 1 95.31 174 ILE A CA 1
ATOM 1320 C C . ILE A 1 174 ? -1.524 -22.297 11.25 1 95.31 174 ILE A C 1
ATOM 1322 O O . ILE A 1 174 ? -2.363 -21.625 11.867 1 95.31 174 ILE A O 1
ATOM 1326 N N . ALA A 1 175 ? -1.83 -23.344 10.516 1 96.31 175 ALA A N 1
ATOM 1327 C CA . ALA A 1 175 ? -3.223 -23.734 10.336 1 96.31 175 ALA A CA 1
ATOM 1328 C C . ALA A 1 175 ? -3.865 -24.109 11.664 1 96.31 175 ALA A C 1
ATOM 1330 O O . ALA A 1 175 ? -5.008 -23.734 11.938 1 96.31 175 ALA A O 1
ATOM 1331 N N . GLU A 1 176 ? -3.158 -24.828 12.477 1 94.31 176 GLU A N 1
ATOM 1332 C CA . GLU A 1 176 ? -3.664 -25.219 13.789 1 94.31 176 GLU A CA 1
ATOM 1333 C C . GLU A 1 176 ? -3.875 -24.016 14.688 1 94.31 176 GLU A C 1
ATOM 1335 O O . GLU A 1 176 ? -4.871 -23.938 15.414 1 94.31 176 GLU A O 1
ATOM 1340 N N . LEU A 1 177 ? -2.906 -23.156 14.648 1 94.19 177 LEU A N 1
ATOM 1341 C CA . LEU A 1 177 ? -3.021 -21.938 15.422 1 94.19 177 LEU A CA 1
ATOM 1342 C C . LEU A 1 177 ? -4.25 -21.125 15 1 94.19 177 LEU A C 1
ATOM 1344 O O . LEU A 1 177 ? -5.008 -20.656 15.844 1 94.19 177 LEU A O 1
ATOM 1348 N N . LEU A 1 178 ? -4.445 -20.969 13.711 1 96.69 178 LEU A N 1
ATOM 1349 C CA . LEU A 1 178 ? -5.609 -20.25 13.195 1 96.69 178 LEU A CA 1
ATOM 1350 C C . LEU A 1 178 ? -6.902 -20.938 13.602 1 96.69 178 LEU A C 1
ATOM 1352 O O . LEU A 1 178 ? -7.902 -20.281 13.898 1 96.69 178 LEU A O 1
ATOM 1356 N N . THR A 1 179 ? -6.91 -22.266 13.586 1 94.94 179 THR A N 1
ATOM 1357 C CA . THR A 1 179 ? -8.07 -23.016 14.055 1 94.94 179 THR A CA 1
ATOM 1358 C C . THR A 1 179 ? -8.391 -22.688 15.5 1 94.94 179 THR A C 1
ATOM 1360 O O . THR A 1 179 ? -9.562 -22.484 15.852 1 94.94 179 THR A O 1
ATOM 1363 N N . SER A 1 180 ? -7.395 -22.609 16.297 1 94.12 180 SER A N 1
ATOM 1364 C CA . SER A 1 180 ? -7.59 -22.312 17.719 1 94.12 180 SER A CA 1
ATOM 1365 C C . SER A 1 180 ? -8.188 -20.922 17.922 1 94.12 180 SER A C 1
ATOM 1367 O O . SER A 1 180 ? -8.805 -20.656 18.938 1 94.12 180 SER A O 1
ATOM 1369 N N . TYR A 1 181 ? -7.973 -20.031 16.953 1 94.31 181 TYR A N 1
ATOM 1370 C CA . TYR A 1 181 ? -8.5 -18.672 17.047 1 94.31 181 TYR A CA 1
ATOM 1371 C C . TYR A 1 181 ? -9.812 -18.547 16.281 1 94.31 181 TYR A C 1
ATOM 1373 O O . TYR A 1 181 ? -10.336 -17.438 16.109 1 94.31 181 TYR A O 1
ATOM 1381 N N . ASP A 1 182 ? -10.312 -19.625 15.75 1 95.75 182 ASP A N 1
ATOM 1382 C CA . ASP A 1 182 ? -11.539 -19.641 14.953 1 95.75 182 ASP A CA 1
ATOM 1383 C C . ASP A 1 182 ? -11.383 -18.812 13.688 1 95.75 182 ASP A C 1
ATOM 1385 O O . ASP A 1 182 ? -12.281 -18.047 13.32 1 95.75 182 ASP A O 1
ATOM 1389 N N . ARG A 1 183 ? -10.18 -18.922 13.117 1 96.88 183 ARG A N 1
ATOM 1390 C CA . ARG A 1 183 ? -9.875 -18.188 11.883 1 96.88 183 ARG A CA 1
ATOM 1391 C C . ARG A 1 183 ? -9.484 -19.156 10.766 1 96.88 183 ARG A C 1
ATOM 1393 O O . ARG A 1 183 ? -8.758 -18.781 9.844 1 96.88 183 ARG A O 1
ATOM 1400 N N . PHE A 1 184 ? -9.867 -20.359 10.898 1 96.81 184 PHE A N 1
ATOM 1401 C CA . PHE A 1 184 ? -9.719 -21.422 9.906 1 96.81 184 PHE A CA 1
ATOM 1402 C C . PHE A 1 184 ? -11.047 -22.125 9.656 1 96.81 184 PHE A C 1
ATOM 1404 O O . PHE A 1 184 ? -11.766 -22.453 10.602 1 96.81 184 PHE A O 1
ATOM 1411 N N . TYR A 1 185 ? -11.461 -22.406 8.445 1 97.25 185 TYR A N 1
ATOM 1412 C CA . TYR A 1 185 ? -12.859 -22.672 8.125 1 97.25 185 TYR A CA 1
ATOM 1413 C C . TYR A 1 185 ? -13.023 -24.016 7.441 1 97.25 185 TYR A C 1
ATOM 1415 O O . TYR A 1 185 ? -13.742 -24.141 6.445 1 97.25 185 TYR A O 1
ATOM 1423 N N . GLY A 1 186 ? -12.375 -24.969 7.891 1 96 186 GLY A N 1
ATOM 1424 C CA . GLY A 1 186 ? -12.453 -26.312 7.34 1 96 186 GLY A CA 1
ATOM 1425 C C . GLY A 1 186 ? -11.438 -27.266 7.945 1 96 186 GLY A C 1
ATOM 1426 O O . GLY A 1 186 ? -10.812 -26.953 8.961 1 96 186 GLY A O 1
ATOM 1427 N N . ASP A 1 187 ? -11.32 -28.422 7.352 1 96.75 187 ASP A N 1
ATOM 1428 C CA . ASP A 1 187 ? -10.375 -29.438 7.801 1 96.75 187 ASP A CA 1
ATOM 1429 C C . ASP A 1 187 ? -8.938 -29.047 7.48 1 96.75 187 ASP A C 1
ATOM 1431 O O . ASP A 1 187 ? -8.625 -28.703 6.336 1 96.75 187 ASP A O 1
ATOM 1435 N N . VAL A 1 188 ? -8.062 -29.078 8.453 1 96.69 188 VAL A N 1
ATOM 1436 C CA . VAL A 1 188 ? -6.691 -28.594 8.336 1 96.69 188 VAL A CA 1
ATOM 1437 C C . VAL A 1 188 ? -5.945 -29.406 7.281 1 96.69 188 VAL A C 1
ATOM 1439 O O . VAL A 1 188 ? -5.324 -28.844 6.379 1 96.69 188 VAL A O 1
ATOM 1442 N N . ASP A 1 189 ? -6.031 -30.719 7.355 1 96.19 189 ASP A N 1
ATOM 1443 C CA . ASP A 1 189 ? -5.289 -31.578 6.43 1 96.19 189 ASP A CA 1
ATOM 1444 C C . ASP A 1 189 ? -5.723 -31.328 4.988 1 96.19 189 ASP A C 1
ATOM 1446 O O . ASP A 1 189 ? -4.887 -31.172 4.098 1 96.19 189 ASP A O 1
ATOM 1450 N N . LEU A 1 190 ? -6.984 -31.312 4.801 1 97.19 190 LEU A N 1
ATOM 1451 C CA . LEU A 1 190 ? -7.559 -31.109 3.473 1 97.19 190 LEU A CA 1
ATOM 1452 C C . LEU A 1 190 ? -7.113 -29.781 2.877 1 97.19 190 LEU A C 1
ATOM 1454 O O . LEU A 1 190 ? -6.625 -29.734 1.746 1 97.19 190 LEU A O 1
ATOM 1458 N N . ASN A 1 191 ? -7.258 -28.734 3.605 1 98 191 ASN A N 1
ATOM 1459 C CA . ASN A 1 191 ? -7 -27.406 3.074 1 98 191 ASN A CA 1
ATOM 1460 C C . ASN A 1 191 ? -5.504 -27.141 2.926 1 98 191 ASN A C 1
ATOM 1462 O O . ASN A 1 191 ? -5.078 -26.438 2.012 1 98 191 ASN A O 1
ATOM 1466 N N . LEU A 1 192 ? -4.648 -27.703 3.781 1 97.44 192 LEU A N 1
ATOM 1467 C CA . LEU A 1 192 ? -3.201 -27.609 3.613 1 97.44 192 LEU A CA 1
ATOM 1468 C C . LEU A 1 192 ? -2.748 -28.344 2.355 1 97.44 192 LEU A C 1
ATOM 1470 O O . LEU A 1 192 ? -1.814 -27.891 1.679 1 97.44 192 LEU A O 1
ATOM 1474 N N . ALA A 1 193 ? -3.379 -29.469 2.127 1 97.75 193 ALA A N 1
ATOM 1475 C CA . ALA A 1 193 ? -3.061 -30.188 0.902 1 97.75 193 ALA A CA 1
ATOM 1476 C C . ALA A 1 193 ? -3.371 -29.359 -0.333 1 97.75 193 ALA A C 1
ATOM 1478 O O . ALA A 1 193 ? -2.584 -29.312 -1.282 1 97.75 193 ALA A O 1
ATOM 1479 N N . ILE A 1 194 ? -4.508 -28.719 -0.322 1 98.5 194 ILE A N 1
ATOM 1480 C CA . ILE A 1 194 ? -4.926 -27.875 -1.434 1 98.5 194 ILE A CA 1
ATOM 1481 C C . ILE A 1 194 ? -3.973 -26.688 -1.568 1 98.5 194 ILE A C 1
ATOM 1483 O O . ILE A 1 194 ? -3.543 -26.344 -2.674 1 98.5 194 ILE A O 1
ATOM 1487 N N . TYR A 1 195 ? -3.668 -26.062 -0.447 1 98.56 195 TYR A N 1
ATOM 1488 C CA . TYR A 1 195 ? -2.744 -24.938 -0.46 1 98.56 195 TYR A CA 1
ATOM 1489 C C . TYR A 1 195 ? -1.394 -25.344 -1.04 1 98.56 195 TYR A C 1
ATOM 1491 O O . TYR A 1 195 ? -0.826 -24.625 -1.869 1 98.56 195 TYR A O 1
ATOM 1499 N N . THR A 1 196 ? -0.892 -26.438 -0.557 1 98 196 THR A N 1
ATOM 1500 C CA . THR A 1 196 ? 0.399 -26.938 -1.03 1 98 196 THR A CA 1
ATOM 1501 C C . THR A 1 196 ? 0.346 -27.234 -2.523 1 98 196 THR A C 1
ATOM 1503 O O . THR A 1 196 ? 1.295 -26.953 -3.256 1 98 196 THR A O 1
ATOM 1506 N N . ARG A 1 197 ? -0.732 -27.797 -2.939 1 98.25 197 ARG A N 1
ATOM 1507 C CA . ARG A 1 197 ? -0.913 -28.141 -4.348 1 98.25 197 ARG A CA 1
ATOM 1508 C C . ARG A 1 197 ? -0.967 -26.891 -5.215 1 98.25 197 ARG A C 1
ATOM 1510 O O . ARG A 1 197 ? -0.349 -26.828 -6.277 1 98.25 197 ARG A O 1
ATOM 1517 N N . GLN A 1 198 ? -1.716 -25.906 -4.785 1 98.62 198 GLN A N 1
ATOM 1518 C CA . GLN A 1 198 ? -1.792 -24.688 -5.578 1 98.62 198 GLN A CA 1
ATOM 1519 C C . GLN A 1 198 ? -0.412 -24.062 -5.758 1 98.62 198 GLN A C 1
ATOM 1521 O O . GLN A 1 198 ? -0.111 -23.5 -6.816 1 98.62 198 GLN A O 1
ATOM 1526 N N . CYS A 1 199 ? 0.424 -24.109 -4.734 1 98.19 199 CYS A N 1
ATOM 1527 C CA . CYS A 1 199 ? 1.768 -23.547 -4.805 1 98.19 199 CYS A CA 1
ATOM 1528 C C . CYS A 1 199 ? 2.637 -24.328 -5.781 1 98.19 199 CYS A C 1
ATOM 1530 O O . CYS A 1 199 ? 3.623 -23.797 -6.301 1 98.19 199 CYS A O 1
ATOM 1532 N N . SER A 1 200 ? 2.258 -25.531 -6.09 1 98.44 200 SER A N 1
ATOM 1533 C CA . SER A 1 200 ? 3.074 -26.438 -6.891 1 98.44 200 SER A CA 1
ATOM 1534 C C . SER A 1 200 ? 2.627 -26.438 -8.352 1 98.44 200 SER A C 1
ATOM 1536 O O . SER A 1 200 ? 3.154 -27.203 -9.164 1 98.44 200 SER A O 1
ATOM 1538 N N . VAL A 1 201 ? 1.694 -25.641 -8.695 1 98.81 201 VAL A N 1
ATOM 1539 C CA . VAL A 1 201 ? 1.218 -25.562 -10.07 1 98.81 201 VAL A CA 1
ATOM 1540 C C . VAL A 1 201 ? 2.34 -25.062 -10.984 1 98.81 201 VAL A C 1
ATOM 1542 O O . VAL A 1 201 ? 3.068 -24.141 -10.625 1 98.81 201 VAL A O 1
ATOM 1545 N N . ALA A 1 202 ? 2.477 -25.688 -12.164 1 98.81 202 ALA A N 1
ATOM 1546 C CA . ALA A 1 202 ? 3.486 -25.328 -13.148 1 98.81 202 ALA A CA 1
ATOM 1547 C C . ALA A 1 202 ? 3.002 -24.172 -14.031 1 98.81 202 ALA A C 1
ATOM 1549 O O . ALA A 1 202 ? 1.937 -24.266 -14.648 1 98.81 202 ALA A O 1
ATOM 1550 N N . VAL A 1 203 ? 3.768 -23.109 -14.07 1 98.81 203 VAL A N 1
ATOM 1551 C CA . VAL A 1 203 ? 3.498 -21.984 -14.953 1 98.81 203 VAL A CA 1
ATOM 1552 C C . VAL A 1 203 ? 4.773 -21.594 -15.703 1 98.81 203 VAL A C 1
ATOM 1554 O O . VAL A 1 203 ? 5.867 -22.031 -15.344 1 98.81 203 VAL A O 1
ATOM 1557 N N . THR A 1 204 ? 4.594 -20.891 -16.766 1 98.81 204 THR A N 1
ATOM 1558 C CA . THR A 1 204 ? 5.691 -20.219 -17.438 1 98.81 204 THR A CA 1
ATOM 1559 C C . THR A 1 204 ? 5.602 -18.703 -17.219 1 98.81 204 THR A C 1
ATOM 1561 O O . THR A 1 204 ? 4.59 -18.203 -16.734 1 98.81 204 THR A O 1
ATOM 1564 N N . THR A 1 205 ? 6.699 -18.078 -17.578 1 98.88 205 THR A N 1
ATOM 1565 C CA . THR A 1 205 ? 6.684 -16.625 -17.516 1 98.88 205 THR A CA 1
ATOM 1566 C C . THR A 1 205 ? 5.543 -16.047 -18.359 1 98.88 205 THR A C 1
ATOM 1568 O O . THR A 1 205 ? 4.859 -15.117 -17.938 1 98.88 205 THR A O 1
ATOM 1571 N N . LYS A 1 206 ? 5.359 -16.625 -19.484 1 98.69 206 LYS A N 1
ATOM 1572 C CA . LYS A 1 206 ? 4.27 -16.203 -20.359 1 98.69 206 LYS A CA 1
ATOM 1573 C C . LYS A 1 206 ? 2.912 -16.453 -19.703 1 98.69 206 LYS A C 1
ATOM 1575 O O . LYS A 1 206 ? 2.029 -15.586 -19.75 1 98.69 206 LYS A O 1
ATOM 1580 N N . ASP A 1 207 ? 2.734 -17.609 -19.125 1 98.81 207 ASP A N 1
ATOM 1581 C CA . ASP A 1 207 ? 1.494 -17.891 -18.406 1 98.81 207 ASP A CA 1
ATOM 1582 C C . ASP A 1 207 ? 1.201 -16.828 -17.359 1 98.81 207 ASP A C 1
ATOM 1584 O O . ASP A 1 207 ? 0.082 -16.312 -17.281 1 98.81 207 ASP A O 1
ATOM 1588 N N . LEU A 1 208 ? 2.197 -16.484 -16.562 1 98.88 208 LEU A N 1
ATOM 1589 C CA . LEU A 1 208 ? 2.025 -15.531 -15.469 1 98.88 208 LEU A CA 1
ATOM 1590 C C . LEU A 1 208 ? 1.604 -14.164 -16 1 98.88 208 LEU A C 1
ATOM 1592 O O . LEU A 1 208 ? 0.744 -13.508 -15.422 1 98.88 208 LEU A O 1
ATOM 1596 N N . ALA A 1 209 ? 2.254 -13.781 -17.094 1 98.88 209 ALA A N 1
ATOM 1597 C CA . ALA A 1 209 ? 1.899 -12.5 -17.688 1 98.88 209 ALA A CA 1
ATOM 1598 C C . ALA A 1 209 ? 0.459 -12.5 -18.188 1 98.88 209 ALA A C 1
ATOM 1600 O O . ALA A 1 209 ? -0.281 -11.539 -17.984 1 98.88 209 ALA A O 1
ATOM 1601 N N . VAL A 1 210 ? 0.068 -13.562 -18.797 1 98.81 210 VAL A N 1
ATOM 1602 C CA . VAL A 1 210 ? -1.295 -13.703 -19.297 1 98.81 210 VAL A CA 1
ATOM 1603 C C . VAL A 1 210 ? -2.279 -13.695 -18.125 1 98.81 210 VAL A C 1
ATOM 1605 O O . VAL A 1 210 ? -3.279 -12.977 -18.156 1 98.81 210 VAL A O 1
ATOM 1608 N N . MET A 1 211 ? -1.982 -14.445 -17.141 1 98.88 211 MET A N 1
ATOM 1609 C CA . MET A 1 211 ? -2.85 -14.523 -15.977 1 98.88 211 MET A CA 1
ATOM 1610 C C . MET A 1 211 ? -3.004 -13.148 -15.32 1 98.88 211 MET A C 1
ATOM 1612 O O . MET A 1 211 ? -4.121 -12.719 -15.039 1 98.88 211 MET A O 1
ATOM 1616 N N . ALA A 1 212 ? -1.922 -12.445 -15.141 1 98.88 212 ALA A N 1
ATOM 1617 C CA . ALA A 1 212 ? -1.927 -11.133 -14.492 1 98.88 212 ALA A CA 1
ATOM 1618 C C . ALA A 1 212 ? -2.627 -10.094 -15.359 1 98.88 212 ALA A C 1
ATOM 1620 O O . ALA A 1 212 ? -3.176 -9.117 -14.844 1 98.88 212 ALA A O 1
ATOM 1621 N N . SER A 1 213 ? -2.664 -10.312 -16.656 1 98.75 213 SER A N 1
ATOM 1622 C CA . SER A 1 213 ? -3.238 -9.344 -17.578 1 98.75 213 SER A CA 1
ATOM 1623 C C . SER A 1 213 ? -4.75 -9.234 -17.406 1 98.75 213 SER A C 1
ATOM 1625 O O . SER A 1 213 ? -5.359 -8.242 -17.797 1 98.75 213 SER A O 1
ATOM 1627 N N . VAL A 1 214 ? -5.324 -10.234 -16.812 1 98.81 214 VAL A N 1
ATOM 1628 C CA . VAL A 1 214 ? -6.75 -10.164 -16.5 1 98.81 214 VAL A CA 1
ATOM 1629 C C . VAL A 1 214 ? -7.008 -9.008 -15.539 1 98.81 214 VAL A C 1
ATOM 1631 O O . VAL A 1 214 ? -7.988 -8.273 -15.688 1 98.81 214 VAL A O 1
ATOM 1634 N N . PHE A 1 215 ? -6.117 -8.836 -14.578 1 98.75 215 PHE A N 1
ATOM 1635 C CA . PHE A 1 215 ? -6.234 -7.715 -13.656 1 98.75 215 PHE A CA 1
ATOM 1636 C C . PHE A 1 215 ? -5.969 -6.391 -14.367 1 98.75 215 PHE A C 1
ATOM 1638 O O . PHE A 1 215 ? -6.66 -5.398 -14.125 1 98.75 215 PHE A O 1
ATOM 1645 N N . ALA A 1 216 ? -4.988 -6.395 -15.266 1 98.5 216 ALA A N 1
ATOM 1646 C CA . ALA A 1 216 ? -4.68 -5.176 -16 1 98.5 216 ALA A CA 1
ATOM 1647 C C . ALA A 1 216 ? -5.859 -4.746 -16.875 1 98.5 216 ALA A C 1
ATOM 1649 O O . ALA A 1 216 ? -6.062 -3.555 -17.109 1 98.5 216 ALA A O 1
ATOM 1650 N N . ASN A 1 217 ? -6.566 -5.719 -17.297 1 98.38 217 ASN A N 1
ATOM 1651 C CA . ASN A 1 217 ? -7.707 -5.465 -18.172 1 98.38 217 ASN A CA 1
ATOM 1652 C C . ASN A 1 217 ? -9.023 -5.5 -17.391 1 98.38 217 ASN A C 1
ATOM 1654 O O . ASN A 1 217 ? -10.047 -5.93 -17.922 1 98.38 217 ASN A O 1
ATOM 1658 N N . ASN A 1 218 ? -8.977 -5.195 -16.219 1 98 218 ASN A N 1
ATOM 1659 C CA . ASN A 1 218 ? -10.148 -4.93 -15.375 1 98 218 ASN A CA 1
ATOM 1660 C C . ASN A 1 218 ? -11.062 -6.145 -15.297 1 98 218 ASN A C 1
ATOM 1662 O O . ASN A 1 218 ? -12.289 -6.008 -15.328 1 98 218 ASN A O 1
ATOM 1666 N N . GLY A 1 219 ? -10.516 -7.332 -15.312 1 98.62 219 GLY A N 1
ATOM 1667 C CA . GLY A 1 219 ? -11.25 -8.555 -15.039 1 98.62 219 GLY A CA 1
ATOM 1668 C C . GLY A 1 219 ? -11.633 -9.312 -16.297 1 98.62 219 GLY A C 1
ATOM 1669 O O . GLY A 1 219 ? -12.227 -10.391 -16.234 1 98.62 219 GLY A O 1
ATOM 1670 N N . VAL A 1 220 ? -11.25 -8.758 -17.438 1 98.69 220 VAL A N 1
ATOM 1671 C CA . VAL A 1 220 ? -11.547 -9.398 -18.719 1 98.69 220 VAL A CA 1
ATOM 1672 C C . VAL A 1 220 ? -10.281 -10.023 -19.281 1 98.69 220 VAL A C 1
ATOM 1674 O O . VAL A 1 220 ? -9.234 -9.383 -19.344 1 98.69 220 VAL A O 1
ATOM 1677 N N . HIS A 1 221 ? -10.43 -11.234 -19.641 1 98.69 221 HIS A N 1
ATOM 1678 C CA . HIS A 1 221 ? -9.289 -11.938 -20.219 1 98.69 221 HIS A CA 1
ATOM 1679 C C . HIS A 1 221 ? -8.938 -11.375 -21.594 1 98.69 221 HIS A C 1
ATOM 1681 O O . HIS A 1 221 ? -9.773 -11.367 -22.5 1 98.69 221 HIS A O 1
ATOM 1687 N N . PRO A 1 222 ? -7.695 -10.977 -21.797 1 96.88 222 PRO A N 1
ATOM 1688 C CA . PRO A 1 222 ? -7.379 -10.242 -23.031 1 96.88 222 PRO A CA 1
ATOM 1689 C C . PRO A 1 222 ? -7.367 -11.141 -24.266 1 96.88 222 PRO A C 1
ATOM 1691 O O . PRO A 1 222 ? -7.527 -10.648 -25.391 1 96.88 222 PRO A O 1
ATOM 1694 N N . LEU A 1 223 ? -7.199 -12.414 -24.094 1 97.44 223 LEU A N 1
ATOM 1695 C CA . LEU A 1 223 ? -7.121 -13.328 -25.219 1 97.44 223 LEU A CA 1
ATOM 1696 C C . LEU A 1 223 ? -8.492 -13.891 -25.562 1 97.44 223 LEU A C 1
ATOM 1698 O O . LEU A 1 223 ? -8.758 -14.242 -26.719 1 97.44 223 LEU A O 1
ATOM 1702 N N . THR A 1 224 ? -9.367 -13.977 -24.594 1 97.88 224 THR A N 1
ATOM 1703 C CA . THR A 1 224 ? -10.648 -14.633 -24.828 1 97.88 224 THR A CA 1
ATOM 1704 C C . THR A 1 224 ? -11.797 -13.625 -24.766 1 97.88 224 THR A C 1
ATOM 1706 O O . THR A 1 224 ? -12.922 -13.93 -25.172 1 97.88 224 THR A O 1
ATOM 1709 N N . ASP A 1 225 ? -11.586 -12.508 -24.188 1 97.69 225 ASP A N 1
ATOM 1710 C CA . ASP A 1 225 ? -12.547 -11.43 -24 1 97.69 225 ASP A CA 1
ATOM 1711 C C . ASP A 1 225 ? -13.625 -11.82 -22.984 1 97.69 225 ASP A C 1
ATOM 1713 O O . ASP A 1 225 ? -14.656 -11.156 -22.875 1 97.69 225 ASP A O 1
ATOM 1717 N N . LYS A 1 226 ? -13.406 -12.883 -22.266 1 98.12 226 LYS A N 1
ATOM 1718 C CA . LYS A 1 226 ? -14.336 -13.305 -21.219 1 98.12 226 LYS A CA 1
ATOM 1719 C C . LYS A 1 226 ? -14.062 -12.562 -19.906 1 98.12 226 LYS A C 1
ATOM 1721 O O . LYS A 1 226 ? -12.906 -12.414 -19.516 1 98.12 226 LYS A O 1
ATOM 1726 N N . ARG A 1 227 ? -15.117 -12.117 -19.297 1 98.44 227 ARG A N 1
ATOM 1727 C CA . ARG A 1 227 ? -14.969 -11.531 -17.969 1 98.44 227 ARG A CA 1
ATOM 1728 C C . ARG A 1 227 ? -14.82 -12.617 -16.906 1 98.44 227 ARG A C 1
ATOM 1730 O O . ARG A 1 227 ? -15.703 -13.461 -16.75 1 98.44 227 ARG A O 1
ATOM 1737 N N . LEU A 1 228 ? -13.773 -12.633 -16.188 1 98.44 228 LEU A N 1
ATOM 1738 C CA . LEU A 1 228 ? -13.523 -13.609 -15.133 1 98.44 228 LEU A CA 1
ATOM 1739 C C . LEU A 1 228 ? -13.82 -13.023 -13.758 1 98.44 228 LEU A C 1
ATOM 1741 O O . LEU A 1 228 ? -14.18 -13.758 -12.828 1 98.44 228 LEU A O 1
ATOM 1745 N N . MET A 1 229 ? -13.625 -11.695 -13.617 1 98.25 229 MET A N 1
ATOM 1746 C CA . MET A 1 229 ? -13.797 -11.023 -12.328 1 98.25 229 MET A CA 1
ATOM 1747 C C . MET A 1 229 ? -14.539 -9.703 -12.5 1 98.25 229 MET A C 1
ATOM 1749 O O . MET A 1 229 ? -14.406 -9.047 -13.531 1 98.25 229 MET A O 1
ATOM 1753 N N . SER A 1 230 ? -15.25 -9.289 -11.453 1 97.62 230 SER A N 1
ATOM 1754 C CA . SER A 1 230 ? -15.82 -7.949 -11.445 1 97.62 230 SER A CA 1
ATOM 1755 C C . SER A 1 230 ? -14.734 -6.891 -11.305 1 97.62 230 SER A C 1
ATOM 1757 O O . SER A 1 230 ? -13.703 -7.129 -10.672 1 97.62 230 SER A O 1
ATOM 1759 N N . SER A 1 231 ? -14.984 -5.754 -11.867 1 96.62 231 SER A N 1
ATOM 1760 C CA . SER A 1 231 ? -14.039 -4.645 -11.789 1 96.62 231 SER A CA 1
ATOM 1761 C C . SER A 1 231 ? -13.781 -4.25 -10.336 1 96.62 231 SER A C 1
ATOM 1763 O O . SER A 1 231 ? -12.648 -3.914 -9.977 1 96.62 231 SER A O 1
ATOM 1765 N N . ASP A 1 232 ? -14.797 -4.289 -9.508 1 96.56 232 ASP A N 1
ATOM 1766 C CA . ASP A 1 232 ? -14.664 -3.939 -8.094 1 96.56 232 ASP A CA 1
ATOM 1767 C C . ASP A 1 232 ? -13.703 -4.891 -7.383 1 96.56 232 ASP A C 1
ATOM 1769 O O . ASP A 1 232 ? -12.867 -4.453 -6.59 1 96.56 232 ASP A O 1
ATOM 1773 N N . ASN A 1 233 ? -13.828 -6.129 -7.676 1 98.25 233 ASN A N 1
ATOM 1774 C CA . ASN A 1 233 ? -12.945 -7.109 -7.051 1 98.25 233 ASN A CA 1
ATOM 1775 C C . ASN A 1 233 ? -11.516 -6.98 -7.566 1 98.25 233 ASN A C 1
ATOM 1777 O O . ASN A 1 233 ? -10.562 -7.207 -6.82 1 98.25 233 ASN A O 1
ATOM 1781 N N . VAL A 1 234 ? -11.383 -6.59 -8.836 1 98.62 234 VAL A N 1
ATOM 1782 C CA . VAL A 1 234 ? -10.047 -6.402 -9.406 1 98.62 234 VAL A CA 1
ATOM 1783 C C . VAL A 1 234 ? -9.305 -5.316 -8.625 1 98.62 234 VAL A C 1
ATOM 1785 O O . VAL A 1 234 ? -8.156 -5.508 -8.219 1 98.62 234 VAL A O 1
ATOM 1788 N N . SER A 1 235 ? -10 -4.203 -8.414 1 98.5 235 SER A N 1
ATOM 1789 C CA . SER A 1 235 ? -9.375 -3.094 -7.695 1 98.5 235 SER A CA 1
ATOM 1790 C C . SER A 1 235 ? -8.93 -3.52 -6.301 1 98.5 235 SER A C 1
ATOM 1792 O O . SER A 1 235 ? -7.875 -3.098 -5.824 1 98.5 235 SER A O 1
ATOM 1794 N N . ARG A 1 236 ? -9.688 -4.344 -5.668 1 98.62 236 ARG A N 1
ATOM 1795 C CA . ARG A 1 236 ? -9.391 -4.812 -4.316 1 98.62 236 ARG A CA 1
ATOM 1796 C C . ARG A 1 236 ? -8.203 -5.762 -4.312 1 98.62 236 ARG A C 1
ATOM 1798 O O . ARG A 1 236 ? -7.344 -5.688 -3.43 1 98.62 236 ARG A O 1
ATOM 1805 N N . VAL A 1 237 ? -8.117 -6.648 -5.293 1 98.81 237 VAL A N 1
ATOM 1806 C CA . VAL A 1 237 ? -6.969 -7.547 -5.422 1 98.81 237 VAL A CA 1
ATOM 1807 C C . VAL A 1 237 ? -5.695 -6.73 -5.625 1 98.81 237 VAL A C 1
ATOM 1809 O O . VAL A 1 237 ? -4.68 -6.984 -4.973 1 98.81 237 VAL A O 1
ATOM 1812 N N . LEU A 1 238 ? -5.77 -5.738 -6.484 1 98.88 238 LEU A N 1
ATOM 1813 C CA . LEU A 1 238 ? -4.605 -4.906 -6.781 1 98.88 238 LEU A CA 1
ATOM 1814 C C . LEU A 1 238 ? -4.176 -4.117 -5.551 1 98.88 238 LEU A C 1
ATOM 1816 O O . LEU A 1 238 ? -2.98 -3.908 -5.328 1 98.88 238 LEU A O 1
ATOM 1820 N N . ALA A 1 239 ? -5.133 -3.691 -4.77 1 98.69 239 ALA A N 1
ATOM 1821 C CA . ALA A 1 239 ? -4.816 -2.996 -3.525 1 98.69 239 ALA A CA 1
ATOM 1822 C C . ALA A 1 239 ? -4.031 -3.896 -2.578 1 98.69 239 ALA A C 1
ATOM 1824 O O . ALA A 1 239 ? -3.033 -3.469 -1.991 1 98.69 239 ALA A O 1
ATOM 1825 N N . VAL A 1 240 ? -4.449 -5.148 -2.447 1 98.62 240 VAL A N 1
ATOM 1826 C CA . VAL A 1 240 ? -3.764 -6.086 -1.564 1 98.62 240 VAL A CA 1
ATOM 1827 C C . VAL A 1 240 ? -2.373 -6.391 -2.117 1 98.62 240 VAL A C 1
ATOM 1829 O O . VAL A 1 240 ? -1.402 -6.477 -1.36 1 98.62 240 VAL A O 1
ATOM 1832 N N . MET A 1 241 ? -2.273 -6.535 -3.432 1 98.75 241 MET A N 1
ATOM 1833 C CA . MET A 1 241 ? -0.976 -6.746 -4.066 1 98.75 241 MET A CA 1
ATOM 1834 C C . MET A 1 241 ? -0.028 -5.59 -3.77 1 98.75 241 MET A C 1
ATOM 1836 O O . MET A 1 241 ? 1.175 -5.793 -3.598 1 98.75 241 MET A O 1
ATOM 1840 N N . THR A 1 242 ? -0.521 -4.426 -3.693 1 98.56 242 THR A N 1
ATOM 1841 C CA . THR A 1 242 ? 0.281 -3.23 -3.449 1 98.56 242 THR A CA 1
ATOM 1842 C C . THR A 1 242 ? 0.783 -3.199 -2.01 1 98.56 242 THR A C 1
ATOM 1844 O O . THR A 1 242 ? 1.946 -2.879 -1.758 1 98.56 242 THR A O 1
ATOM 1847 N N . THR A 1 243 ? -0.04 -3.574 -1.114 1 97.31 243 THR A N 1
ATOM 1848 C CA . THR A 1 243 ? 0.279 -3.365 0.294 1 97.31 243 THR A CA 1
ATOM 1849 C C . THR A 1 243 ? 0.985 -4.586 0.876 1 97.31 243 THR A C 1
ATOM 1851 O O . THR A 1 243 ? 1.636 -4.496 1.919 1 97.31 243 THR A O 1
ATOM 1854 N N . ALA A 1 244 ? 0.896 -5.738 0.123 1 96.69 244 ALA A N 1
ATOM 1855 C CA . ALA A 1 244 ? 1.385 -6.941 0.796 1 96.69 244 ALA A CA 1
ATOM 1856 C C . ALA A 1 244 ? 2.076 -7.879 -0.189 1 96.69 244 ALA A C 1
ATOM 1858 O O . ALA A 1 244 ? 2.541 -8.953 0.191 1 96.69 244 ALA A O 1
ATOM 1859 N N . GLY A 1 245 ? 2.271 -7.5 -1.377 1 96.81 245 GLY A N 1
ATOM 1860 C CA . GLY A 1 245 ? 2.637 -8.445 -2.422 1 96.81 245 GLY A CA 1
ATOM 1861 C C . GLY A 1 245 ? 4.094 -8.859 -2.369 1 96.81 245 GLY A C 1
ATOM 1862 O O . GLY A 1 245 ? 4.461 -9.922 -2.873 1 96.81 245 GLY A O 1
ATOM 1863 N N . LEU A 1 246 ? 4.922 -8.008 -1.883 1 96.31 246 LEU A N 1
ATOM 1864 C CA . LEU A 1 246 ? 6.332 -8.359 -1.739 1 96.31 246 LEU A CA 1
ATOM 1865 C C . LEU A 1 246 ? 6.719 -8.469 -0.268 1 96.31 246 LEU A C 1
ATOM 1867 O O . LEU A 1 246 ? 7.82 -8.07 0.119 1 96.31 246 LEU A O 1
ATOM 1871 N N . TYR A 1 247 ? 5.832 -8.898 0.481 1 90.31 247 TYR A N 1
ATOM 1872 C CA . TYR A 1 247 ? 6.031 -9.188 1.896 1 90.31 247 TYR A CA 1
ATOM 1873 C C . TYR A 1 247 ? 6.508 -7.949 2.646 1 90.31 247 TYR A C 1
ATOM 1875 O O . TYR A 1 247 ? 5.898 -6.883 2.547 1 90.31 247 TYR A O 1
ATOM 1883 N N . GLU A 1 248 ? 7.523 -8.148 3.486 1 90.69 248 GLU A N 1
ATOM 1884 C CA . GLU A 1 248 ? 7.988 -7.055 4.336 1 90.69 248 GLU A CA 1
ATOM 1885 C C . GLU A 1 248 ? 8.609 -5.934 3.506 1 90.69 248 GLU A C 1
ATOM 1887 O O . GLU A 1 248 ? 8.852 -4.84 4.016 1 90.69 248 GLU A O 1
ATOM 1892 N N . ASN A 1 249 ? 8.75 -6.125 2.205 1 94.06 249 ASN A N 1
ATOM 1893 C CA . ASN A 1 249 ? 9.375 -5.125 1.344 1 94.06 249 ASN A CA 1
ATOM 1894 C C . ASN A 1 249 ? 8.352 -4.449 0.437 1 94.06 249 ASN A C 1
ATOM 1896 O O . ASN A 1 249 ? 8.719 -3.719 -0.486 1 94.06 249 ASN A O 1
ATOM 1900 N N . SER A 1 250 ? 7.074 -4.656 0.684 1 96.06 250 SER A N 1
ATOM 1901 C CA . SER A 1 250 ? 6.027 -4.113 -0.18 1 96.06 250 SER A CA 1
ATOM 1902 C C . SER A 1 250 ? 6.086 -2.592 -0.228 1 96.06 250 SER A C 1
ATOM 1904 O O . SER A 1 250 ? 5.863 -1.989 -1.281 1 96.06 250 SER A O 1
ATOM 1906 N N . GLY A 1 251 ? 6.355 -1.953 0.914 1 96.62 251 GLY A N 1
ATOM 1907 C CA . GLY A 1 251 ? 6.484 -0.505 0.922 1 96.62 251 GLY A CA 1
ATOM 1908 C C . GLY A 1 251 ? 7.613 -0.003 0.039 1 96.62 251 GLY A C 1
ATOM 1909 O O . GLY A 1 251 ? 7.441 0.965 -0.705 1 96.62 251 GLY A O 1
ATOM 1910 N N . GLN A 1 252 ? 8.742 -0.649 0.126 1 96.5 252 GLN A N 1
ATOM 1911 C CA . GLN A 1 252 ? 9.891 -0.278 -0.699 1 96.5 252 GLN A CA 1
ATOM 1912 C C . GLN A 1 252 ? 9.594 -0.499 -2.18 1 96.5 252 GLN A C 1
ATOM 1914 O O . GLN A 1 252 ? 9.984 0.312 -3.023 1 96.5 252 GLN A O 1
ATOM 1919 N N . TRP A 1 253 ? 8.922 -1.567 -2.457 1 97.94 253 TRP A N 1
ATOM 1920 C CA . TRP A 1 253 ? 8.516 -1.84 -3.832 1 97.94 253 TRP A CA 1
ATOM 1921 C C . TRP A 1 253 ? 7.594 -0.741 -4.355 1 97.94 253 TRP A C 1
ATOM 1923 O O . TRP A 1 253 ? 7.809 -0.213 -5.449 1 97.94 253 TRP A O 1
ATOM 1933 N N . ALA A 1 254 ? 6.59 -0.441 -3.58 1 98.12 254 ALA A N 1
ATOM 1934 C CA . ALA A 1 254 ? 5.656 0.606 -3.984 1 98.12 254 ALA A CA 1
ATOM 1935 C C . ALA A 1 254 ? 6.375 1.94 -4.172 1 98.12 254 ALA A C 1
ATOM 1937 O O . ALA A 1 254 ? 6.094 2.674 -5.125 1 98.12 254 ALA A O 1
ATOM 1938 N N . TYR A 1 255 ? 7.297 2.221 -3.322 1 98.31 255 TYR A N 1
ATOM 1939 C CA . TYR A 1 255 ? 8.086 3.447 -3.303 1 98.31 255 TYR A CA 1
ATOM 1940 C C . TYR A 1 255 ? 8.961 3.555 -4.551 1 98.31 255 TYR A C 1
ATOM 1942 O O . TYR A 1 255 ? 9.109 4.641 -5.117 1 98.31 255 TYR A O 1
ATOM 1950 N N . GLN A 1 256 ? 9.461 2.467 -5.012 1 97.62 256 GLN A N 1
ATOM 1951 C CA . GLN A 1 256 ? 10.445 2.453 -6.09 1 97.62 256 GLN A CA 1
ATOM 1952 C C . GLN A 1 256 ? 9.781 2.217 -7.441 1 97.62 256 GLN A C 1
ATOM 1954 O O . GLN A 1 256 ? 10.086 2.9 -8.422 1 97.62 256 GLN A O 1
ATOM 1959 N N . VAL A 1 257 ? 8.875 1.228 -7.504 1 98.25 257 VAL A N 1
ATOM 1960 C CA . VAL A 1 257 ? 8.344 0.767 -8.781 1 98.25 257 VAL A CA 1
ATOM 1961 C C . VAL A 1 257 ? 6.949 1.355 -9.008 1 98.25 257 VAL A C 1
ATOM 1963 O O . VAL A 1 257 ? 6.613 1.767 -10.117 1 98.25 257 VAL A O 1
ATOM 1966 N N . GLY A 1 258 ? 6.137 1.36 -7.949 1 98.25 258 GLY A N 1
ATOM 1967 C CA . GLY A 1 258 ? 4.824 1.985 -8.008 1 98.25 258 GLY A CA 1
ATOM 1968 C C . GLY A 1 258 ? 3.799 1.15 -8.75 1 98.25 258 GLY A C 1
ATOM 1969 O O . GLY A 1 258 ? 2.945 1.689 -9.453 1 98.25 258 GLY A O 1
ATOM 1970 N N . LEU A 1 259 ? 3.914 -0.197 -8.656 1 98.69 259 LEU A N 1
ATOM 1971 C CA . LEU A 1 259 ? 2.936 -1.097 -9.258 1 98.69 259 LEU A CA 1
ATOM 1972 C C . LEU A 1 259 ? 2.48 -2.15 -8.258 1 98.69 259 LEU A C 1
ATOM 1974 O O . LEU A 1 259 ? 3.287 -2.67 -7.484 1 98.69 259 LEU A O 1
ATOM 1978 N N . PRO A 1 260 ? 1.136 -2.537 -8.281 1 98.88 260 PRO A N 1
ATOM 1979 C CA . PRO A 1 260 ? 0.761 -3.775 -7.598 1 98.88 260 PRO A CA 1
ATOM 1980 C C . PRO A 1 260 ? 1.556 -4.984 -8.086 1 98.88 260 PRO A C 1
ATOM 1982 O O . PRO A 1 260 ? 1.74 -5.16 -9.289 1 98.88 260 PRO A O 1
ATOM 1985 N N . ALA A 1 261 ? 2.027 -5.785 -7.129 1 98.88 261 ALA A N 1
ATOM 1986 C CA . ALA A 1 261 ? 2.848 -6.926 -7.535 1 98.88 261 ALA A CA 1
ATOM 1987 C C . ALA A 1 261 ? 2.725 -8.07 -6.535 1 98.88 261 ALA A C 1
ATOM 1989 O O . ALA A 1 261 ? 2.203 -7.891 -5.434 1 98.88 261 ALA A O 1
ATOM 1990 N N . LYS A 1 262 ? 3.053 -9.18 -6.957 1 98.88 262 LYS A N 1
ATOM 1991 C CA . LYS A 1 262 ? 3.205 -10.359 -6.105 1 98.88 262 LYS A CA 1
ATOM 1992 C C . LYS A 1 262 ? 4.426 -11.18 -6.516 1 98.88 262 LYS A C 1
ATOM 1994 O O . LYS A 1 262 ? 4.621 -11.461 -7.699 1 98.88 262 LYS A O 1
ATOM 1999 N N . SER A 1 263 ? 5.246 -11.5 -5.539 1 98.5 263 SER A N 1
ATOM 2000 C CA . SER A 1 263 ? 6.438 -12.32 -5.742 1 98.5 263 SER A CA 1
ATOM 2001 C C . SER A 1 263 ? 6.234 -13.734 -5.207 1 98.5 263 SER A C 1
ATOM 2003 O O . SER A 1 263 ? 5.32 -13.977 -4.41 1 98.5 263 SER A O 1
ATOM 2005 N N . GLY A 1 264 ? 6.957 -14.695 -5.727 1 97.44 264 GLY A N 1
ATOM 2006 C CA . GLY A 1 264 ? 7.051 -16.062 -5.215 1 97.44 264 GLY A CA 1
ATOM 2007 C C . GLY A 1 264 ? 8.477 -16.562 -5.113 1 97.44 264 GLY A C 1
ATOM 2008 O O . GLY A 1 264 ? 9.328 -16.188 -5.922 1 97.44 264 GLY A O 1
ATOM 2009 N N . VAL A 1 265 ? 8.664 -17.484 -4.199 1 96.38 265 VAL A N 1
ATOM 2010 C CA . VAL A 1 265 ? 10.008 -17.953 -3.893 1 96.38 265 VAL A CA 1
ATOM 2011 C C . VAL A 1 265 ? 10.516 -18.844 -5.027 1 96.38 265 VAL A C 1
ATOM 2013 O O . VAL A 1 265 ? 11.695 -19.219 -5.055 1 96.38 265 VAL A O 1
ATOM 2016 N N . GLY A 1 266 ? 9.617 -19.156 -5.988 1 96.81 266 GLY A N 1
ATOM 2017 C CA . GLY A 1 266 ? 10.039 -19.875 -7.18 1 96.81 266 GLY A CA 1
ATOM 2018 C C . GLY A 1 266 ? 10.828 -19 -8.148 1 96.81 266 GLY A C 1
ATOM 2019 O O . GLY A 1 266 ? 11.453 -19.516 -9.078 1 96.81 266 GLY A O 1
ATOM 2020 N N . GLY A 1 267 ? 10.773 -17.719 -7.949 1 98.25 267 GLY A N 1
ATOM 2021 C CA . GLY A 1 267 ? 11.562 -16.812 -8.766 1 98.25 267 GLY A CA 1
ATOM 2022 C C . GLY A 1 267 ? 10.727 -15.945 -9.68 1 98.25 267 GLY A C 1
ATOM 2023 O O . GLY A 1 267 ? 11.258 -15.133 -10.43 1 98.25 267 GLY A O 1
ATOM 2024 N N . GLY A 1 268 ? 9.445 -16.078 -9.586 1 98.69 268 GLY A N 1
ATOM 2025 C CA . GLY A 1 268 ? 8.562 -15.258 -10.398 1 98.69 268 GLY A CA 1
ATOM 2026 C C . GLY A 1 268 ? 8.086 -14.008 -9.688 1 98.69 268 GLY A C 1
ATOM 2027 O O . GLY A 1 268 ? 7.922 -14.008 -8.469 1 98.69 268 GLY A O 1
ATOM 2028 N N . ILE A 1 269 ? 7.863 -12.953 -10.469 1 98.94 269 ILE A N 1
ATOM 2029 C CA . ILE A 1 269 ? 7.145 -11.766 -10.016 1 98.94 269 ILE A CA 1
ATOM 2030 C C . ILE A 1 269 ? 6.148 -11.328 -11.086 1 98.94 269 ILE A C 1
ATOM 2032 O O . ILE A 1 269 ? 6.473 -11.305 -12.281 1 98.94 269 ILE A O 1
ATOM 2036 N N . ILE A 1 270 ? 4.926 -11.078 -10.672 1 98.94 270 ILE A N 1
ATOM 2037 C CA . ILE A 1 270 ? 3.975 -10.406 -11.547 1 98.94 270 ILE A CA 1
ATOM 2038 C C . ILE A 1 270 ? 3.734 -8.984 -11.047 1 98.94 270 ILE A C 1
ATOM 2040 O O . ILE A 1 270 ? 3.727 -8.734 -9.844 1 98.94 270 ILE A O 1
ATOM 2044 N N . ALA A 1 271 ? 3.555 -8.086 -11.922 1 98.94 271 ALA A N 1
ATOM 2045 C CA . ALA A 1 271 ? 3.17 -6.707 -11.641 1 98.94 271 ALA A CA 1
ATOM 2046 C C . ALA A 1 271 ? 2.135 -6.211 -12.648 1 98.94 271 ALA A C 1
ATOM 2048 O O . ALA A 1 271 ? 2.121 -6.648 -13.797 1 98.94 271 ALA A O 1
ATOM 2049 N N . VAL A 1 272 ? 1.274 -5.328 -12.18 1 98.88 272 VAL A N 1
ATOM 2050 C CA . VAL A 1 272 ? 0.137 -4.91 -12.992 1 98.88 272 VAL A CA 1
ATOM 2051 C C . VAL A 1 272 ? 0.089 -3.387 -13.078 1 98.88 272 VAL A C 1
ATOM 2053 O O . VAL A 1 272 ? 0.166 -2.703 -12.055 1 98.88 272 VAL A O 1
ATOM 2056 N N . SER A 1 273 ? 0.11 -2.852 -14.266 1 98.38 273 SER A N 1
ATOM 2057 C CA . SER A 1 273 ? -0.289 -1.475 -14.539 1 98.38 273 SER A CA 1
ATOM 2058 C C . SER A 1 273 ? -1.737 -1.402 -15.016 1 98.38 273 SER A C 1
ATOM 2060 O O . SER A 1 273 ? -2.021 -1.618 -16.188 1 98.38 273 SER A O 1
ATOM 2062 N N . PRO A 1 274 ? -2.652 -1.044 -14.086 1 97.75 274 PRO A N 1
ATOM 2063 C CA . PRO A 1 274 ? -4.074 -1.092 -14.43 1 97.75 274 PRO A CA 1
ATOM 2064 C C . PRO A 1 274 ? -4.402 -0.318 -15.703 1 97.75 274 PRO A C 1
ATOM 2066 O O . PRO A 1 274 ? -4.004 0.841 -15.852 1 97.75 274 PRO A O 1
ATOM 2069 N N . GLY A 1 275 ? -5.074 -1.007 -16.609 1 96.75 275 GLY A N 1
ATOM 2070 C CA . GLY A 1 275 ? -5.523 -0.398 -17.859 1 96.75 275 GLY A CA 1
ATOM 2071 C C . GLY A 1 275 ? -4.445 -0.358 -18.922 1 96.75 275 GLY A C 1
ATOM 2072 O O . GLY A 1 275 ? -4.711 0.021 -20.062 1 96.75 275 GLY A O 1
ATOM 2073 N N . LYS A 1 276 ? -3.225 -0.864 -18.594 1 97.31 276 LYS A N 1
ATOM 2074 C CA . LYS A 1 276 ? -2.129 -0.682 -19.547 1 97.31 276 LYS A CA 1
ATOM 2075 C C . LYS A 1 276 ? -1.478 -2.018 -19.891 1 97.31 276 LYS A C 1
ATOM 2077 O O . LYS A 1 276 ? -1.411 -2.393 -21.078 1 97.31 276 LYS A O 1
ATOM 2082 N N . PHE A 1 277 ? -0.95 -2.715 -18.891 1 98.12 277 PHE A N 1
ATOM 2083 C CA . PHE A 1 277 ? -0.308 -3.994 -19.172 1 98.12 277 PHE A CA 1
ATOM 2084 C C . PHE A 1 277 ? -0.061 -4.77 -17.875 1 98.12 277 PHE A C 1
ATOM 2086 O O . PHE A 1 277 ? -0.238 -4.234 -16.781 1 98.12 277 PHE A O 1
ATOM 2093 N N . ALA A 1 278 ? 0.217 -6.008 -18.031 1 98.81 278 ALA A N 1
ATOM 2094 C CA . ALA A 1 278 ? 0.824 -6.828 -16.984 1 98.81 278 ALA A CA 1
ATOM 2095 C C . ALA A 1 278 ? 2.203 -7.324 -17.422 1 98.81 278 ALA A C 1
ATOM 2097 O O . ALA A 1 278 ? 2.449 -7.562 -18.594 1 98.81 278 ALA A O 1
ATOM 2098 N N . VAL A 1 279 ? 3.076 -7.398 -16.422 1 98.88 279 VAL A N 1
ATOM 2099 C CA . VAL A 1 279 ? 4.422 -7.902 -16.672 1 98.88 279 VAL A CA 1
ATOM 2100 C C . VAL A 1 279 ? 4.727 -9.055 -15.719 1 98.88 279 VAL A C 1
ATOM 2102 O O . VAL A 1 279 ? 4.32 -9.031 -14.555 1 98.88 279 VAL A O 1
ATOM 2105 N N . ALA A 1 280 ? 5.34 -10.07 -16.203 1 98.94 280 ALA A N 1
ATOM 2106 C CA . ALA A 1 280 ? 5.887 -11.18 -15.414 1 98.94 280 ALA A CA 1
ATOM 2107 C C . ALA A 1 280 ? 7.363 -11.398 -15.734 1 98.94 280 ALA A C 1
ATOM 2109 O O . ALA A 1 280 ? 7.77 -11.312 -16.891 1 98.94 280 ALA A O 1
ATOM 2110 N N . VAL A 1 281 ? 8.141 -11.602 -14.734 1 98.94 281 VAL A N 1
ATOM 2111 C CA . VAL A 1 281 ? 9.547 -11.945 -14.898 1 98.94 281 VAL A CA 1
ATOM 2112 C C . VAL A 1 281 ? 9.891 -13.141 -14.016 1 98.94 281 VAL A C 1
ATOM 2114 O O . VAL A 1 281 ? 9.43 -13.234 -12.875 1 98.94 281 VAL A O 1
ATOM 2117 N N . PHE A 1 282 ? 10.648 -14.062 -14.625 1 98.88 282 PHE A N 1
ATOM 2118 C CA . PHE A 1 282 ? 11.125 -15.25 -13.922 1 98.88 282 PHE A CA 1
ATOM 2119 C C . PHE A 1 282 ? 12.648 -15.281 -13.883 1 98.88 282 PHE A C 1
ATOM 2121 O O . PHE A 1 282 ? 13.305 -15.219 -14.93 1 98.88 282 PHE A O 1
ATOM 2128 N N . SER A 1 283 ? 13.117 -15.266 -12.695 1 98.88 283 SER A N 1
ATOM 2129 C CA . SER A 1 283 ? 14.531 -15.5 -12.414 1 98.88 283 SER A CA 1
ATOM 2130 C C . SER A 1 283 ? 14.727 -16.094 -11.016 1 98.88 283 SER A C 1
ATOM 2132 O O . SER A 1 283 ? 14.352 -15.469 -10.016 1 98.88 283 SER A O 1
ATOM 2134 N N . PRO A 1 284 ? 15.391 -17.219 -10.828 1 98.44 284 PRO A N 1
ATOM 2135 C CA . PRO A 1 284 ? 15.305 -18.031 -9.617 1 98.44 284 PRO A CA 1
ATOM 2136 C C . PRO A 1 284 ? 16.031 -17.406 -8.43 1 98.44 284 PRO A C 1
ATOM 2138 O O . PRO A 1 284 ? 15.625 -17.625 -7.277 1 98.44 284 PRO A O 1
ATOM 2141 N N . ARG A 1 285 ? 17.094 -16.625 -8.609 1 98.19 285 ARG A N 1
ATOM 2142 C CA . ARG A 1 285 ? 17.891 -16.125 -7.5 1 98.19 285 ARG A CA 1
ATOM 2143 C C . ARG A 1 285 ? 17.141 -15.047 -6.723 1 98.19 285 ARG A C 1
ATOM 2145 O O . ARG A 1 285 ? 16.641 -14.094 -7.312 1 98.19 285 ARG A O 1
ATOM 2152 N N . LEU A 1 286 ? 17.125 -15.25 -5.41 1 98.06 286 LEU A N 1
ATOM 2153 C CA . LEU A 1 286 ? 16.281 -14.438 -4.535 1 98.06 286 LEU A CA 1
ATOM 2154 C C . LEU A 1 286 ? 17.141 -13.594 -3.598 1 98.06 286 LEU A C 1
ATOM 2156 O O . LEU A 1 286 ? 18.297 -13.93 -3.32 1 98.06 286 LEU A O 1
ATOM 2160 N N . ASP A 1 287 ? 16.531 -12.5 -3.115 1 95.94 287 ASP A N 1
ATOM 2161 C CA . ASP A 1 287 ? 17.109 -11.758 -1.995 1 95.94 287 ASP A CA 1
ATOM 2162 C C . ASP A 1 287 ? 16.719 -12.391 -0.661 1 95.94 287 ASP A C 1
ATOM 2164 O O . ASP A 1 287 ? 16.125 -13.477 -0.63 1 95.94 287 ASP A O 1
ATOM 2168 N N . SER A 1 288 ? 17.078 -11.734 0.428 1 91.94 288 SER A N 1
ATOM 2169 C CA . SER A 1 288 ? 16.891 -12.297 1.76 1 91.94 288 SER A CA 1
ATOM 2170 C C . SER A 1 288 ? 15.406 -12.352 2.119 1 91.94 288 SER A C 1
ATOM 2172 O O . SER A 1 288 ? 15 -13.125 2.996 1 91.94 288 SER A O 1
ATOM 2174 N N . ALA A 1 289 ? 14.547 -11.531 1.419 1 90.94 289 ALA A N 1
ATOM 2175 C CA . ALA A 1 289 ? 13.109 -11.516 1.698 1 90.94 289 ALA A CA 1
ATOM 2176 C C . ALA A 1 289 ? 12.375 -12.531 0.824 1 90.94 289 ALA A C 1
ATOM 2178 O O . ALA A 1 289 ? 11.164 -12.703 0.954 1 90.94 289 ALA A O 1
ATOM 2179 N N . GLY A 1 290 ? 13.07 -13.195 -0.127 1 94.5 290 GLY A N 1
ATOM 2180 C CA . GLY A 1 290 ? 12.453 -14.219 -0.958 1 94.5 290 GLY A CA 1
ATOM 2181 C C . GLY A 1 290 ? 11.961 -13.688 -2.293 1 94.5 290 GLY A C 1
ATOM 2182 O O . GLY A 1 290 ? 11.133 -14.32 -2.949 1 94.5 290 GLY A O 1
ATOM 2183 N N . ASN A 1 291 ? 12.453 -12.523 -2.697 1 97.19 291 ASN A N 1
ATOM 2184 C CA . ASN A 1 291 ? 12.062 -11.93 -3.971 1 97.19 291 ASN A CA 1
ATOM 2185 C C . ASN A 1 291 ? 13.172 -12.047 -5.012 1 97.19 291 ASN A C 1
ATOM 2187 O O . ASN A 1 291 ? 14.344 -11.828 -4.699 1 97.19 291 ASN A O 1
ATOM 2191 N N . SER A 1 292 ? 12.812 -12.406 -6.184 1 98.62 292 SER A N 1
ATOM 2192 C CA . SER A 1 292 ? 13.781 -12.516 -7.266 1 98.62 292 SER A CA 1
ATOM 2193 C C . SER A 1 292 ? 14.492 -11.188 -7.508 1 98.62 292 SER A C 1
ATOM 2195 O O . SER A 1 292 ? 13.844 -10.164 -7.742 1 98.62 292 SER A O 1
ATOM 2197 N N . ILE A 1 293 ? 15.781 -11.211 -7.484 1 98.44 293 ILE A N 1
ATOM 2198 C CA . ILE A 1 293 ? 16.562 -9.992 -7.598 1 98.44 293 ILE A CA 1
ATOM 2199 C C . ILE A 1 293 ? 16.5 -9.461 -9.023 1 98.44 293 ILE A C 1
ATOM 2201 O O . ILE A 1 293 ? 16.125 -8.305 -9.25 1 98.44 293 ILE A O 1
ATOM 2205 N N . ARG A 1 294 ? 16.766 -10.289 -10.047 1 98.5 294 ARG A N 1
ATOM 2206 C CA . ARG A 1 294 ? 16.734 -9.859 -11.438 1 98.5 294 ARG A CA 1
ATOM 2207 C C . ARG A 1 294 ? 15.336 -9.43 -11.852 1 98.5 294 ARG A C 1
ATOM 2209 O O . ARG A 1 294 ? 15.164 -8.469 -12.609 1 98.5 294 ARG A O 1
ATOM 2216 N N . ALA A 1 295 ? 14.398 -10.164 -11.367 1 98.88 295 ALA A N 1
ATOM 2217 C CA . ALA A 1 295 ? 13.031 -9.828 -11.727 1 98.88 295 ALA A CA 1
ATOM 2218 C C . ALA A 1 295 ? 12.656 -8.438 -11.219 1 98.88 295 ALA A C 1
ATOM 2220 O O . ALA A 1 295 ? 12.031 -7.652 -11.945 1 98.88 295 ALA A O 1
ATOM 2221 N N . GLN A 1 296 ? 13.023 -8.133 -10.016 1 98.75 296 GLN A N 1
ATOM 2222 C CA . GLN A 1 296 ? 12.758 -6.812 -9.461 1 98.75 296 GLN A CA 1
ATOM 2223 C C . GLN A 1 296 ? 13.398 -5.719 -10.305 1 98.75 296 GLN A C 1
ATOM 2225 O O . GLN A 1 296 ? 12.75 -4.73 -10.656 1 98.75 296 GLN A O 1
ATOM 2230 N N . LYS A 1 297 ? 14.602 -5.906 -10.617 1 98.81 297 LYS A N 1
ATOM 2231 C CA . LYS A 1 297 ? 15.344 -4.914 -11.391 1 98.81 297 LYS A CA 1
ATOM 2232 C C . LYS A 1 297 ? 14.742 -4.734 -12.781 1 98.81 297 LYS A C 1
ATOM 2234 O O . LYS A 1 297 ? 14.586 -3.607 -13.258 1 98.81 297 LYS A O 1
ATOM 2239 N N . ALA A 1 298 ? 14.414 -5.82 -13.406 1 98.88 298 ALA A N 1
ATOM 2240 C CA . ALA A 1 298 ? 13.852 -5.766 -14.75 1 98.88 298 ALA A CA 1
ATOM 2241 C C . ALA A 1 298 ? 12.5 -5.055 -14.75 1 98.88 298 ALA A C 1
ATOM 2243 O O . ALA A 1 298 ? 12.242 -4.195 -15.602 1 98.88 298 ALA A O 1
ATOM 2244 N N . ILE A 1 299 ? 11.688 -5.391 -13.828 1 98.88 299 ILE A N 1
ATOM 2245 C CA . ILE A 1 299 ? 10.359 -4.793 -13.789 1 98.88 299 ILE A CA 1
ATOM 2246 C C . ILE A 1 299 ? 10.469 -3.309 -13.445 1 98.88 299 ILE A C 1
ATOM 2248 O O . ILE A 1 299 ? 9.742 -2.482 -14.008 1 98.88 299 ILE A O 1
ATOM 2252 N N . ASP A 1 300 ? 11.359 -2.988 -12.539 1 98.69 300 ASP A N 1
ATOM 2253 C CA . ASP A 1 300 ? 11.602 -1.584 -12.219 1 98.69 300 ASP A CA 1
ATOM 2254 C C . ASP A 1 300 ? 11.969 -0.792 -13.477 1 98.69 300 ASP A C 1
ATOM 2256 O O . ASP A 1 300 ? 11.414 0.279 -13.727 1 98.69 300 ASP A O 1
ATOM 2260 N N . TYR A 1 301 ? 12.852 -1.323 -14.289 1 98.69 301 TYR A N 1
ATOM 2261 C CA . TYR A 1 301 ? 13.297 -0.692 -15.523 1 98.69 301 TYR A CA 1
ATOM 2262 C C . TYR A 1 301 ? 12.133 -0.545 -16.5 1 98.69 301 TYR A C 1
ATOM 2264 O O . TYR A 1 301 ? 11.945 0.52 -17.094 1 98.69 301 TYR A O 1
ATOM 2272 N N . ILE A 1 302 ? 11.391 -1.562 -16.656 1 98.56 302 ILE A N 1
ATOM 2273 C CA . ILE A 1 302 ? 10.273 -1.571 -17.594 1 98.56 302 ILE A CA 1
ATOM 2274 C C . ILE A 1 302 ? 9.219 -0.553 -17.141 1 98.56 302 ILE A C 1
ATOM 2276 O O . ILE A 1 302 ? 8.727 0.229 -17.953 1 98.56 302 ILE A O 1
ATOM 2280 N N . ALA A 1 303 ? 8.891 -0.583 -15.875 1 98.25 303 ALA A N 1
ATOM 2281 C CA . ALA A 1 303 ? 7.898 0.342 -15.336 1 98.25 303 ALA A CA 1
ATOM 2282 C C . ALA A 1 303 ? 8.328 1.791 -15.539 1 98.25 303 ALA A C 1
ATOM 2284 O O . ALA A 1 303 ? 7.516 2.641 -15.914 1 98.25 303 ALA A O 1
ATOM 2285 N N . GLU A 1 304 ? 9.594 2.031 -15.281 1 97.5 304 GLU A N 1
ATOM 2286 C CA . GLU A 1 304 ? 10.133 3.377 -15.453 1 97.5 304 GLU A CA 1
ATOM 2287 C C . GLU A 1 304 ? 10.031 3.828 -16.906 1 97.5 304 GLU A C 1
ATOM 2289 O O . GLU A 1 304 ? 9.547 4.922 -17.188 1 97.5 304 GLU A O 1
ATOM 2294 N N . LYS A 1 305 ? 10.453 2.988 -17.844 1 97.69 305 LYS A N 1
ATOM 2295 C CA . LYS A 1 305 ? 10.523 3.355 -19.25 1 97.69 305 LYS A CA 1
ATOM 2296 C C . LYS A 1 305 ? 9.133 3.486 -19.859 1 97.69 305 LYS A C 1
ATOM 2298 O O . LYS A 1 305 ? 8.914 4.289 -20.766 1 97.69 305 LYS A O 1
ATOM 2303 N N . LEU A 1 306 ? 8.211 2.764 -19.281 1 96.94 306 LEU A N 1
ATOM 2304 C CA . LEU A 1 306 ? 6.848 2.814 -19.797 1 96.94 306 LEU A CA 1
ATOM 2305 C C . LEU A 1 306 ? 5.992 3.797 -19.016 1 96.94 306 LEU A C 1
ATOM 2307 O O . LEU A 1 306 ? 4.785 3.895 -19.234 1 96.94 306 LEU A O 1
ATOM 2311 N N . HIS A 1 307 ? 6.551 4.477 -18.016 1 95.12 307 HIS A N 1
ATOM 2312 C CA . HIS A 1 307 ? 5.836 5.43 -17.172 1 95.12 307 HIS A CA 1
ATOM 2313 C C . HIS A 1 307 ? 4.57 4.809 -16.594 1 95.12 307 HIS A C 1
ATOM 2315 O O . HIS A 1 307 ? 3.479 5.367 -16.734 1 95.12 307 HIS A O 1
ATOM 2321 N N . ALA A 1 308 ? 4.844 3.68 -15.945 1 96.88 308 ALA A N 1
ATOM 2322 C CA . ALA A 1 308 ? 3.715 2.83 -15.57 1 96.88 308 ALA A CA 1
ATOM 2323 C C . ALA A 1 308 ? 3.33 3.037 -14.109 1 96.88 308 ALA A C 1
ATOM 2325 O O . ALA A 1 308 ? 2.334 2.482 -13.641 1 96.88 308 ALA A O 1
ATOM 2326 N N . ASN A 1 309 ? 4.082 3.898 -13.375 1 97.25 309 ASN A N 1
ATOM 2327 C CA . ASN A 1 309 ? 3.818 4.156 -11.969 1 97.25 309 ASN A CA 1
ATOM 2328 C C . ASN A 1 309 ? 2.402 4.676 -11.742 1 97.25 309 ASN A C 1
ATOM 2330 O O . ASN A 1 309 ? 1.967 5.609 -12.422 1 97.25 309 ASN A O 1
ATOM 2334 N N . ILE A 1 310 ? 1.698 4.078 -10.773 1 97 310 ILE A N 1
ATOM 2335 C CA . ILE A 1 310 ? 0.28 4.395 -10.656 1 97 310 ILE A CA 1
ATOM 2336 C C . ILE A 1 310 ? 0.102 5.656 -9.812 1 97 310 ILE A C 1
ATOM 2338 O O . ILE A 1 310 ? -0.993 6.219 -9.742 1 97 310 ILE A O 1
ATOM 2342 N N . PHE A 1 311 ? 1.162 5.992 -9.188 1 96.88 311 PHE A N 1
ATOM 2343 C CA . PHE A 1 311 ? 1.102 7.152 -8.312 1 96.88 311 PHE A CA 1
ATOM 2344 C C . PHE A 1 311 ? 1.499 8.422 -9.062 1 96.88 311 PHE A C 1
ATOM 2346 O O . PHE A 1 311 ? 0.926 9.484 -8.836 1 96.88 311 PHE A O 1
ATOM 2353 N N . MET B 1 1 ? -16.188 29.484 -23.688 1 22.7 1 MET B N 1
ATOM 2354 C CA . MET B 1 1 ? -15.352 28.297 -23.547 1 22.7 1 MET B CA 1
ATOM 2355 C C . MET B 1 1 ? -16.109 27.172 -22.859 1 22.7 1 MET B C 1
ATOM 2357 O O . MET B 1 1 ? -16.828 27.391 -21.891 1 22.7 1 MET B O 1
ATOM 2361 N N . ALA B 1 2 ? -16.281 25.891 -23.469 1 26.94 2 ALA B N 1
ATOM 2362 C CA . ALA B 1 2 ? -17.172 24.828 -23.031 1 26.94 2 ALA B CA 1
ATOM 2363 C C . ALA B 1 2 ? -16.984 24.516 -21.547 1 26.94 2 ALA B C 1
ATOM 2365 O O . ALA B 1 2 ? -15.852 24.312 -21.094 1 26.94 2 ALA B O 1
ATOM 2366 N N . LYS B 1 3 ? -17.594 24.891 -20.703 1 34.31 3 LYS B N 1
ATOM 2367 C CA . LYS B 1 3 ? -17.484 24.594 -19.281 1 34.31 3 LYS B CA 1
ATOM 2368 C C . LYS B 1 3 ? -17.203 23.109 -19.047 1 34.31 3 LYS B C 1
ATOM 2370 O O . LYS B 1 3 ? -17.891 22.25 -19.594 1 34.31 3 LYS B O 1
ATOM 2375 N N . SER B 1 4 ? -15.992 22.672 -18.656 1 39.16 4 SER B N 1
ATOM 2376 C CA . SER B 1 4 ? -15.797 21.234 -18.625 1 39.16 4 SER B CA 1
ATOM 2377 C C . SER B 1 4 ? -16.875 20.547 -17.797 1 39.16 4 SER B C 1
ATOM 2379 O O . SER B 1 4 ? -17.203 21 -16.703 1 39.16 4 SER B O 1
ATOM 2381 N N . PRO B 1 5 ? -17.781 19.812 -18.188 1 45.44 5 PRO B N 1
ATOM 2382 C CA . PRO B 1 5 ? -18.969 19.125 -17.672 1 45.44 5 PRO B CA 1
ATOM 2383 C C . PRO B 1 5 ? -18.766 18.562 -16.266 1 45.44 5 PRO B C 1
ATOM 2385 O O . PRO B 1 5 ? -19.719 18.094 -15.641 1 45.44 5 PRO B O 1
ATOM 2388 N N . GLN B 1 6 ? -17.5 18.375 -15.742 1 56.28 6 GLN B N 1
ATOM 2389 C CA . GLN B 1 6 ? -17.203 17.641 -14.516 1 56.28 6 GLN B CA 1
ATOM 2390 C C . GLN B 1 6 ? -17.453 18.5 -13.281 1 56.28 6 GLN B C 1
ATOM 2392 O O . GLN B 1 6 ? -17.547 17.984 -12.164 1 56.28 6 GLN B O 1
ATOM 2397 N N . GLN B 1 7 ? -17.547 19.781 -13.367 1 61.75 7 GLN B N 1
ATOM 2398 C CA . GLN B 1 7 ? -17.625 20.703 -12.242 1 61.75 7 GLN B CA 1
ATOM 2399 C C . GLN B 1 7 ? -18.953 20.547 -11.492 1 61.75 7 GLN B C 1
ATOM 2401 O O . GLN B 1 7 ? -18.953 20.406 -10.266 1 61.75 7 GLN B O 1
ATOM 2406 N N . PRO B 1 8 ? -19.984 20.594 -12.211 1 64.62 8 PRO B N 1
ATOM 2407 C CA . PRO B 1 8 ? -21.25 20.484 -11.484 1 64.62 8 PRO B CA 1
ATOM 2408 C C . PRO B 1 8 ? -21.391 19.141 -10.766 1 64.62 8 PRO B C 1
ATOM 2410 O O . PRO B 1 8 ? -21.984 19.062 -9.688 1 64.62 8 PRO B O 1
ATOM 2413 N N . VAL B 1 9 ? -20.578 18.297 -11.156 1 91.12 9 VAL B N 1
ATOM 2414 C CA . VAL B 1 9 ? -20.734 16.938 -10.656 1 91.12 9 VAL B CA 1
ATOM 2415 C C . VAL B 1 9 ? -19.984 16.781 -9.336 1 91.12 9 VAL B C 1
ATOM 2417 O O . VAL B 1 9 ? -20.5 16.203 -8.383 1 91.12 9 VAL B O 1
ATOM 2420 N N . ILE B 1 10 ? -18.969 17.516 -9.125 1 96.5 10 ILE B N 1
ATOM 2421 C CA . ILE B 1 10 ? -18.172 17.359 -7.918 1 96.5 10 ILE B CA 1
ATOM 2422 C C . ILE B 1 10 ? -18.891 18 -6.738 1 96.5 10 ILE B C 1
ATOM 2424 O O . ILE B 1 10 ? -18.984 17.406 -5.664 1 96.5 10 ILE B O 1
ATOM 2428 N N . GLN B 1 11 ? -19.438 19.219 -6.949 1 97.81 11 GLN B N 1
ATOM 2429 C CA . GLN B 1 11 ? -20.141 19.891 -5.867 1 97.81 11 GLN B CA 1
ATOM 2430 C C . GLN B 1 11 ? -21.328 19.078 -5.383 1 97.81 11 GLN B C 1
ATOM 2432 O O . GLN B 1 11 ? -21.562 18.953 -4.176 1 97.81 11 GLN B O 1
ATOM 2437 N N . SER B 1 12 ? -22.016 18.547 -6.348 1 98.12 12 SER B N 1
ATOM 2438 C CA . SER B 1 12 ? -23.188 17.734 -5.988 1 98.12 12 SER B CA 1
ATOM 2439 C C . SER B 1 12 ? -22.781 16.516 -5.184 1 98.12 12 SER B C 1
ATOM 2441 O O . SER B 1 12 ? -23.453 16.141 -4.223 1 98.12 12 SER B O 1
ATOM 2443 N N . ILE B 1 13 ? -21.734 15.938 -5.551 1 98.31 13 ILE B N 1
ATOM 2444 C CA . ILE B 1 13 ? -21.234 14.75 -4.867 1 98.31 13 ILE B CA 1
ATOM 2445 C C . ILE B 1 13 ? -20.797 15.117 -3.451 1 98.31 13 ILE B C 1
ATOM 2447 O O . ILE B 1 13 ? -21.062 14.367 -2.504 1 98.31 13 ILE B O 1
ATOM 2451 N N . LEU B 1 14 ? -20.156 16.234 -3.26 1 98.25 14 LEU B N 1
ATOM 2452 C CA . LEU B 1 14 ? -19.766 16.703 -1.936 1 98.25 14 LEU B CA 1
ATOM 2453 C C . LEU B 1 14 ? -20.984 16.969 -1.06 1 98.25 14 LEU B C 1
ATOM 2455 O O . LEU B 1 14 ? -21 16.594 0.117 1 98.25 14 LEU B O 1
ATOM 2459 N N . ASP B 1 15 ? -21.938 17.594 -1.654 1 98.5 15 ASP B N 1
ATOM 2460 C CA . ASP B 1 15 ? -23.172 17.859 -0.924 1 98.5 15 ASP B CA 1
ATOM 2461 C C . ASP B 1 15 ? -23.828 16.562 -0.463 1 98.5 15 ASP B C 1
ATOM 2463 O O . ASP B 1 15 ? -24.266 16.438 0.687 1 98.5 15 ASP B O 1
ATOM 2467 N N . ASP B 1 16 ? -23.875 15.641 -1.368 1 98.62 16 ASP B N 1
ATOM 2468 C CA . ASP B 1 16 ? -24.484 14.352 -1.055 1 98.62 16 ASP B CA 1
ATOM 2469 C C . ASP B 1 16 ? -23.719 13.648 0.064 1 98.62 16 ASP B C 1
ATOM 2471 O O . ASP B 1 16 ? -24.312 13.094 0.984 1 98.62 16 ASP B O 1
ATOM 2475 N N . ALA B 1 17 ? -22.406 13.656 -0.03 1 98.69 17 ALA B N 1
ATOM 2476 C CA . ALA B 1 17 ? -21.594 13.031 1.003 1 98.69 17 ALA B CA 1
ATOM 2477 C C . ALA B 1 17 ? -21.828 13.688 2.361 1 98.69 17 ALA B C 1
ATOM 2479 O O . ALA B 1 17 ? -21.984 12.992 3.369 1 98.69 17 ALA B O 1
ATOM 2480 N N . TYR B 1 18 ? -21.828 14.953 2.371 1 98.81 18 TYR B N 1
ATOM 2481 C CA . TYR B 1 18 ? -22.047 15.695 3.607 1 98.81 18 TYR B CA 1
ATOM 2482 C C . TYR B 1 18 ? -23.391 15.312 4.238 1 98.81 18 TYR B C 1
ATOM 2484 O O . TYR B 1 18 ? -23.438 14.969 5.422 1 98.81 18 TYR B O 1
ATOM 2492 N N . HIS B 1 19 ? -24.453 15.305 3.482 1 98.69 19 HIS B N 1
ATOM 2493 C CA . HIS B 1 19 ? -25.781 15.039 4.004 1 98.69 19 HIS B CA 1
ATOM 2494 C C . HIS B 1 19 ? -25.938 13.586 4.43 1 98.69 19 HIS B C 1
ATOM 2496 O O . HIS B 1 19 ? -26.641 13.281 5.395 1 98.69 19 HIS B O 1
ATOM 2502 N N . LYS B 1 20 ? -25.281 12.758 3.717 1 98.62 20 LYS B N 1
ATOM 2503 C CA . LYS B 1 20 ? -25.375 11.328 4.016 1 98.62 20 LYS B CA 1
ATOM 2504 C C . LYS B 1 20 ? -24.781 11.016 5.383 1 98.62 20 LYS B C 1
ATOM 2506 O O . LYS B 1 20 ? -25.266 10.125 6.09 1 98.62 20 LYS B O 1
ATOM 2511 N N . PHE B 1 21 ? -23.719 11.789 5.766 1 98.75 21 PHE B N 1
ATOM 2512 C CA . PHE B 1 21 ? -22.984 11.328 6.938 1 98.75 21 PHE B CA 1
ATOM 2513 C C . PHE B 1 21 ? -23.016 12.375 8.039 1 98.75 21 PHE B C 1
ATOM 2515 O O . PHE B 1 21 ? -22.453 12.164 9.117 1 98.75 21 PHE B O 1
ATOM 2522 N N . GLU B 1 22 ? -23.672 13.508 7.875 1 98.25 22 GLU B N 1
ATOM 2523 C CA . GLU B 1 22 ? -23.641 14.617 8.82 1 98.25 22 GLU B CA 1
ATOM 2524 C C . GLU B 1 22 ? -24.172 14.188 10.188 1 98.25 22 GLU B C 1
ATOM 2526 O O . GLU B 1 22 ? -23.75 14.719 11.219 1 98.25 22 GLU B O 1
ATOM 2531 N N . ASN B 1 23 ? -25.016 13.125 10.273 1 98.19 23 ASN B N 1
ATOM 2532 C CA . ASN B 1 23 ? -25.672 12.766 11.531 1 98.19 23 ASN B CA 1
ATOM 2533 C C . ASN B 1 23 ? -24.969 11.586 12.195 1 98.19 23 ASN B C 1
ATOM 2535 O O . ASN B 1 23 ? -25.422 11.109 13.25 1 98.19 23 ASN B O 1
ATOM 2539 N N . ASP B 1 24 ? -23.906 11.086 11.578 1 98.31 24 ASP B N 1
ATOM 2540 C CA . ASP B 1 24 ? -23.141 10.023 12.211 1 98.31 24 ASP B CA 1
ATOM 2541 C C . ASP B 1 24 ? -22.328 10.555 13.398 1 98.31 24 ASP B C 1
ATOM 2543 O O . ASP B 1 24 ? -21.484 11.422 13.234 1 98.31 24 ASP B O 1
ATOM 2547 N N . THR B 1 25 ? -22.594 10.008 14.602 1 97.81 25 THR B N 1
ATOM 2548 C CA . THR B 1 25 ? -21.922 10.492 15.797 1 97.81 25 THR B CA 1
ATOM 2549 C C . THR B 1 25 ? -21.047 9.398 16.406 1 97.81 25 THR B C 1
ATOM 2551 O O . THR B 1 25 ? -20.719 9.453 17.594 1 97.81 25 THR B O 1
ATOM 2554 N N . SER B 1 26 ? -20.703 8.406 15.625 1 97.75 26 SER B N 1
ATOM 2555 C CA . SER B 1 26 ? -19.875 7.316 16.125 1 97.75 26 SER B CA 1
ATOM 2556 C C . SER B 1 26 ? -18.453 7.777 16.391 1 97.75 26 SER B C 1
ATOM 2558 O O . SER B 1 26 ? -17.984 8.734 15.773 1 97.75 26 SER B O 1
ATOM 2560 N N . GLY B 1 27 ? -17.797 7.125 17.359 1 97.38 27 GLY B N 1
ATOM 2561 C CA . GLY B 1 27 ? -16.422 7.445 17.734 1 97.38 27 GLY B CA 1
ATOM 2562 C C . GLY B 1 27 ? -16.328 8.523 18.797 1 97.38 27 GLY B C 1
ATOM 2563 O O . GLY B 1 27 ? -17.328 8.891 19.406 1 97.38 27 GLY B O 1
ATOM 2564 N N . LYS B 1 28 ? -15.109 8.906 19.125 1 97.19 28 LYS B N 1
ATOM 2565 C CA . LYS B 1 28 ? -14.836 9.945 20.109 1 97.19 28 LYS B CA 1
ATOM 2566 C C . LYS B 1 28 ? -13.578 10.734 19.75 1 97.19 28 LYS B C 1
ATOM 2568 O O . LYS B 1 28 ? -12.719 10.242 19.031 1 97.19 28 LYS B O 1
ATOM 2573 N N . ASN B 1 29 ? -13.578 11.961 20.172 1 97.19 29 ASN B N 1
ATOM 2574 C CA . ASN B 1 29 ? -12.359 12.75 20.016 1 97.19 29 ASN B CA 1
ATOM 2575 C C . ASN B 1 29 ? -11.172 12.07 20.688 1 97.19 29 ASN B C 1
ATOM 2577 O O . ASN B 1 29 ? -11.336 11.375 21.688 1 97.19 29 ASN B O 1
ATOM 2581 N N . ALA B 1 30 ? -9.992 12.281 20.094 1 92.62 30 ALA B N 1
ATOM 2582 C CA . ALA B 1 30 ? -8.797 11.883 20.828 1 92.62 30 ALA B CA 1
ATOM 2583 C C . ALA B 1 30 ? -8.742 12.578 22.188 1 92.62 30 ALA B C 1
ATOM 2585 O O . ALA B 1 30 ? -8.914 13.797 22.281 1 92.62 30 ALA B O 1
ATOM 2586 N N . ASP B 1 31 ? -8.445 11.812 23.234 1 90.25 31 ASP B N 1
ATOM 2587 C CA . ASP B 1 31 ? -8.484 12.422 24.562 1 90.25 31 ASP B CA 1
ATOM 2588 C C . ASP B 1 31 ? -7.145 12.273 25.281 1 90.25 31 ASP B C 1
ATOM 2590 O O . ASP B 1 31 ? -6.969 12.781 26.391 1 90.25 31 ASP B O 1
ATOM 2594 N N . TYR B 1 32 ? -6.23 11.633 24.656 1 83.88 32 TYR B N 1
ATOM 2595 C CA . TYR B 1 32 ? -4.914 11.508 25.281 1 83.88 32 TYR B CA 1
ATOM 2596 C C . TYR B 1 32 ? -4.105 12.789 25.109 1 83.88 32 TYR B C 1
ATOM 2598 O O . TYR B 1 32 ? -3.066 12.961 25.75 1 83.88 32 TYR B O 1
ATOM 2606 N N . ILE B 1 33 ? -4.531 13.68 24.234 1 86.62 33 ILE B N 1
ATOM 2607 C CA . ILE B 1 33 ? -4.109 15.078 24.156 1 86.62 33 ILE B CA 1
ATOM 2608 C C . ILE B 1 33 ? -5.25 15.992 24.594 1 86.62 33 ILE B C 1
ATOM 2610 O O . ILE B 1 33 ? -6.215 16.188 23.844 1 86.62 33 ILE B O 1
ATOM 2614 N N . PRO B 1 34 ? -5.121 16.609 25.672 1 89.12 34 PRO B N 1
ATOM 2615 C CA . PRO B 1 34 ? -6.246 17.344 26.266 1 89.12 34 PRO B CA 1
ATOM 2616 C C . PRO B 1 34 ? -6.824 18.391 25.328 1 89.12 34 PRO B C 1
ATOM 2618 O O . PRO B 1 34 ? -8.047 18.562 25.266 1 89.12 34 PRO B O 1
ATOM 2621 N N . ALA B 1 35 ? -6 19.078 24.625 1 91.38 35 ALA B N 1
ATOM 2622 C CA . ALA B 1 35 ? -6.461 20.125 23.719 1 91.38 35 ALA B CA 1
ATOM 2623 C C . ALA B 1 35 ? -7.371 19.547 22.641 1 91.38 35 ALA B C 1
ATOM 2625 O O . ALA B 1 35 ? -8.312 20.203 22.188 1 91.38 35 ALA B O 1
ATOM 2626 N N . LEU B 1 36 ? -7.176 18.328 22.156 1 93.31 36 LEU B N 1
ATOM 2627 C CA . LEU B 1 36 ? -7.984 17.703 21.125 1 93.31 36 LEU B CA 1
ATOM 2628 C C . LEU B 1 36 ? -9.336 17.281 21.672 1 93.31 36 LEU B C 1
ATOM 2630 O O . LEU B 1 36 ? -10.336 17.281 20.953 1 93.31 36 LEU B O 1
ATOM 2634 N N . ALA B 1 37 ? -9.352 16.938 22.953 1 93.25 37 ALA B N 1
ATOM 2635 C CA . ALA B 1 37 ? -10.578 16.5 23.609 1 93.25 37 ALA B CA 1
ATOM 2636 C C . ALA B 1 37 ? -11.602 17.625 23.672 1 93.25 37 ALA B C 1
ATOM 2638 O O . ALA B 1 37 ? -12.805 17.391 23.75 1 93.25 37 ALA B O 1
ATOM 2639 N N . LYS B 1 38 ? -11.141 18.844 23.594 1 94.25 38 LYS B N 1
ATOM 2640 C CA . LYS B 1 38 ? -11.992 20.016 23.766 1 94.25 38 LYS B CA 1
ATOM 2641 C C . LYS B 1 38 ? -12.586 20.469 22.438 1 94.25 38 LYS B C 1
ATOM 2643 O O . LYS B 1 38 ? -13.5 21.297 22.422 1 94.25 38 LYS B O 1
ATOM 2648 N N . VAL B 1 39 ? -12.133 19.938 21.375 1 96.25 39 VAL B N 1
ATOM 2649 C CA . VAL B 1 39 ? -12.633 20.312 20.062 1 96.25 39 VAL B CA 1
ATOM 2650 C C . VAL B 1 39 ? -14.094 19.906 19.906 1 96.25 39 VAL B C 1
ATOM 2652 O O . VAL B 1 39 ? -14.477 18.812 20.344 1 96.25 39 VAL B O 1
ATOM 2655 N N . ASP B 1 40 ? -14.992 20.734 19.375 1 97.81 40 ASP B N 1
ATOM 2656 C CA . ASP B 1 40 ? -16.391 20.406 19.125 1 97.81 40 ASP B CA 1
ATOM 2657 C C . ASP B 1 40 ? -16.516 19.203 18.203 1 97.81 40 ASP B C 1
ATOM 2659 O O . ASP B 1 40 ? -16.094 19.25 17.047 1 97.81 40 ASP B O 1
ATOM 2663 N N . SER B 1 41 ? -17.125 18.141 18.672 1 97.88 41 SER B N 1
ATOM 2664 C CA . SER B 1 41 ? -17.219 16.875 17.969 1 97.88 41 SER B CA 1
ATOM 2665 C C . SER B 1 41 ? -18.172 16.969 16.781 1 97.88 41 SER B C 1
ATOM 2667 O O . SER B 1 41 ? -18.219 16.078 15.93 1 97.88 41 SER B O 1
ATOM 2669 N N . ALA B 1 42 ? -18.875 18.094 16.641 1 97.94 42 ALA B N 1
ATOM 2670 C CA . ALA B 1 42 ? -19.922 18.219 15.633 1 97.94 42 ALA B CA 1
ATOM 2671 C C . ALA B 1 42 ? -19.344 18.734 14.32 1 97.94 42 ALA B C 1
ATOM 2673 O O . ALA B 1 42 ? -20 18.672 13.273 1 97.94 42 ALA B O 1
ATOM 2674 N N . TYR B 1 43 ? -18.141 19.266 14.391 1 98.62 43 TYR B N 1
ATOM 2675 C CA . TYR B 1 43 ? -17.547 19.828 13.18 1 98.62 43 TYR B CA 1
ATOM 2676 C C . TYR B 1 43 ? -17.484 18.781 12.07 1 98.62 43 TYR B C 1
ATOM 2678 O O . TYR B 1 43 ? -17.234 17.594 12.328 1 98.62 43 TYR B O 1
ATOM 2686 N N . PHE B 1 44 ? -17.844 19.219 10.898 1 98.81 44 PHE B N 1
ATOM 2687 C CA . PHE B 1 44 ? -17.812 18.391 9.703 1 98.81 44 PHE B CA 1
ATOM 2688 C C . PHE B 1 44 ? -17.578 19.234 8.461 1 98.81 44 PHE B C 1
ATOM 2690 O O . PHE B 1 44 ? -18.438 20.047 8.094 1 98.81 44 PHE B O 1
ATOM 2697 N N . GLY B 1 45 ? -16.359 19.141 7.805 1 98.88 45 GLY B N 1
ATOM 2698 C CA . GLY B 1 45 ? -16 19.906 6.625 1 98.88 45 GLY B CA 1
ATOM 2699 C C . GLY B 1 45 ? -15.383 19.062 5.523 1 98.88 45 GLY B C 1
ATOM 2700 O O . GLY B 1 45 ? -14.602 18.156 5.801 1 98.88 45 GLY B O 1
ATOM 2701 N N . LEU B 1 46 ? -15.805 19.297 4.301 1 98.88 46 LEU B N 1
ATOM 2702 C CA . LEU B 1 46 ? -15.305 18.609 3.117 1 98.88 46 LEU B CA 1
ATOM 2703 C C . LEU B 1 46 ? -14.758 19.609 2.1 1 98.88 46 LEU B C 1
ATOM 2705 O O . LEU B 1 46 ? -15.367 20.656 1.86 1 98.88 46 LEU B O 1
ATOM 2709 N N . ALA B 1 47 ? -13.633 19.25 1.536 1 98.88 47 ALA B N 1
ATOM 2710 C CA . ALA B 1 47 ? -13.07 20.078 0.473 1 98.88 47 ALA B CA 1
ATOM 2711 C C . ALA B 1 47 ? -12.398 19.219 -0.596 1 98.88 47 ALA B C 1
ATOM 2713 O O . ALA B 1 47 ? -11.727 18.234 -0.28 1 98.88 47 ALA B O 1
ATOM 2714 N N . VAL B 1 48 ? -12.609 19.562 -1.861 1 98.81 48 VAL B N 1
ATOM 2715 C CA . VAL B 1 48 ? -11.953 18.953 -3.016 1 98.81 48 VAL B CA 1
ATOM 2716 C C . VAL B 1 48 ? -11.281 20.047 -3.859 1 98.81 48 VAL B C 1
ATOM 2718 O O . VAL B 1 48 ? -11.859 21.109 -4.086 1 98.81 48 VAL B O 1
ATOM 2721 N N . VAL B 1 49 ? -10.062 19.781 -4.223 1 98.5 49 VAL B N 1
ATOM 2722 C CA . VAL B 1 49 ? -9.336 20.703 -5.09 1 98.5 49 VAL B CA 1
ATOM 2723 C C . VAL B 1 49 ? -8.836 19.969 -6.324 1 98.5 49 VAL B C 1
ATOM 2725 O O . VAL B 1 49 ? -8.25 18.891 -6.215 1 98.5 49 VAL B O 1
ATOM 2728 N N . THR B 1 50 ? -9.078 20.531 -7.457 1 97.44 50 THR B N 1
ATOM 2729 C CA . THR B 1 50 ? -8.648 19.922 -8.711 1 97.44 50 THR B CA 1
ATOM 2730 C C . THR B 1 50 ? -7.297 20.484 -9.156 1 97.44 50 THR B C 1
ATOM 2732 O O . THR B 1 50 ? -6.855 21.516 -8.641 1 97.44 50 THR B O 1
ATOM 2735 N N . PRO B 1 51 ? -6.605 19.797 -10.133 1 93.81 51 PRO B N 1
ATOM 2736 C CA . PRO B 1 51 ? -5.293 20.25 -10.594 1 93.81 51 PRO B CA 1
ATOM 2737 C C . PRO B 1 51 ? -5.34 21.625 -11.234 1 93.81 51 PRO B C 1
ATOM 2739 O O . PRO B 1 51 ? -4.309 22.297 -11.336 1 93.81 51 PRO B O 1
ATOM 2742 N N . HIS B 1 52 ? -6.434 22.109 -11.609 1 91.25 52 HIS B N 1
ATOM 2743 C CA . HIS B 1 52 ? -6.543 23.422 -12.227 1 91.25 52 HIS B CA 1
ATOM 2744 C C . HIS B 1 52 ? -6.961 24.469 -11.211 1 91.25 52 HIS B C 1
ATOM 2746 O O . HIS B 1 52 ? -7.281 25.609 -11.578 1 91.25 52 HIS B O 1
ATOM 2752 N N . GLY B 1 53 ? -7.086 24.094 -10.023 1 94.88 53 GLY B N 1
ATOM 2753 C CA . GLY B 1 53 ? -7.242 25.062 -8.953 1 94.88 53 GLY B CA 1
ATOM 2754 C C . GLY B 1 53 ? -8.695 25.297 -8.57 1 94.88 53 GLY B C 1
ATOM 2755 O O . GLY B 1 53 ? -8.992 26.219 -7.797 1 94.88 53 GLY B O 1
ATOM 2756 N N . LYS B 1 54 ? -9.594 24.547 -9.102 1 97.25 54 LYS B N 1
ATOM 2757 C CA . LYS B 1 54 ? -10.984 24.656 -8.664 1 97.25 54 LYS B CA 1
ATOM 2758 C C . LYS B 1 54 ? -11.172 24.047 -7.273 1 97.25 54 LYS B C 1
ATOM 2760 O O . LYS B 1 54 ? -10.672 22.953 -7 1 97.25 54 LYS B O 1
ATOM 2765 N N . ILE B 1 55 ? -11.883 24.797 -6.445 1 98.06 55 ILE B N 1
ATOM 2766 C CA . ILE B 1 55 ? -12.094 24.375 -5.062 1 98.06 55 ILE B CA 1
ATOM 2767 C C . ILE B 1 55 ? -13.586 24.172 -4.805 1 98.06 55 ILE B C 1
ATOM 2769 O O . ILE B 1 55 ? -14.398 25.062 -5.09 1 98.06 55 ILE B O 1
ATOM 2773 N N . TYR B 1 56 ? -13.953 23.016 -4.328 1 98.44 56 TYR B N 1
ATOM 2774 C CA . TYR B 1 56 ? -15.305 22.688 -3.898 1 98.44 56 TYR B CA 1
ATOM 2775 C C . TYR B 1 56 ? -15.344 22.406 -2.4 1 98.44 56 TYR B C 1
ATOM 2777 O O . TYR B 1 56 ? -14.461 21.719 -1.864 1 98.44 56 TYR B O 1
ATOM 2785 N N . THR B 1 57 ? -16.359 23.016 -1.735 1 98.62 57 THR B N 1
ATOM 2786 C CA . THR B 1 57 ? -16.391 22.859 -0.285 1 98.62 57 THR B CA 1
ATOM 2787 C C . THR B 1 57 ? -17.812 22.625 0.203 1 98.62 57 THR B C 1
ATOM 2789 O O . THR B 1 57 ? -18.766 22.906 -0.512 1 98.62 57 THR B O 1
ATOM 2792 N N . LYS B 1 58 ? -17.906 22.031 1.337 1 98.75 58 LYS B N 1
ATOM 2793 C CA . LYS B 1 58 ? -19.156 21.875 2.062 1 98.75 58 LYS B CA 1
ATOM 2794 C C . LYS B 1 58 ? -18.906 21.734 3.562 1 98.75 58 LYS B C 1
ATOM 2796 O O . LYS B 1 58 ? -17.984 21.047 3.986 1 98.75 58 LYS B O 1
ATOM 2801 N N . GLY B 1 59 ? -19.672 22.469 4.367 1 98.75 59 GLY B N 1
ATOM 2802 C CA . GLY B 1 59 ? -19.609 22.312 5.812 1 98.75 59 GLY B CA 1
ATOM 2803 C C . GLY B 1 59 ? -18.594 23.234 6.465 1 98.75 59 GLY B C 1
ATOM 2804 O O . GL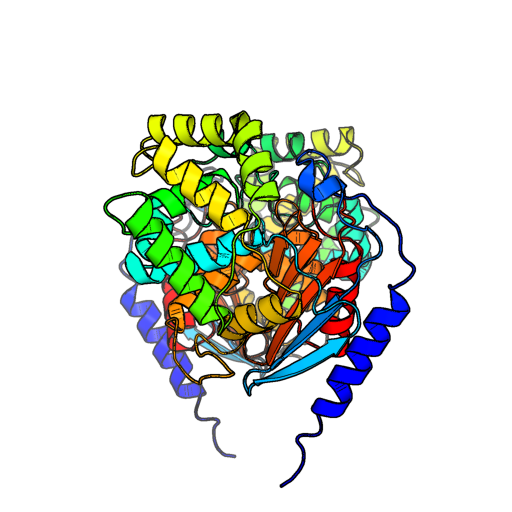Y B 1 59 ? -18.406 24.375 6.031 1 98.75 59 GLY B O 1
ATOM 2805 N N . ASP B 1 60 ? -17.969 22.797 7.574 1 98.44 60 ASP B N 1
ATOM 2806 C CA . ASP B 1 60 ? -17.094 23.594 8.422 1 98.44 60 ASP B CA 1
ATOM 2807 C C . ASP B 1 60 ? -15.672 23.625 7.863 1 98.44 60 ASP B C 1
ATOM 2809 O O . ASP B 1 60 ? -14.727 23.219 8.539 1 98.44 60 ASP B O 1
ATOM 2813 N N . VAL B 1 61 ? -15.531 24.219 6.766 1 98.44 61 VAL B N 1
ATOM 2814 C CA . VAL B 1 61 ? -14.273 24.094 6.023 1 98.44 61 VAL B CA 1
ATOM 2815 C C . VAL B 1 61 ? -13.289 25.156 6.477 1 98.44 61 VAL B C 1
ATOM 2817 O O . VAL B 1 61 ? -12.094 25.078 6.188 1 98.44 61 VAL B O 1
ATOM 2820 N N . SER B 1 62 ? -13.727 26.172 7.246 1 97.88 62 SER B N 1
ATOM 2821 C CA . SER B 1 62 ? -12.859 27.266 7.676 1 97.88 62 SER B CA 1
ATOM 2822 C C . SER B 1 62 ? -12.477 27.125 9.148 1 97.88 62 SER B C 1
ATOM 2824 O O . SER B 1 62 ? -11.695 27.922 9.672 1 97.88 62 SER B O 1
ATOM 2826 N N . GLN B 1 63 ? -12.977 26.078 9.828 1 97.5 63 GLN B N 1
ATOM 2827 C CA . GLN B 1 63 ? -12.625 25.828 11.219 1 97.5 63 GLN B CA 1
ATOM 2828 C C . GLN B 1 63 ? -11.172 25.391 11.352 1 97.5 63 GLN B C 1
ATOM 2830 O O . GLN B 1 63 ? -10.766 24.375 10.773 1 97.5 63 GLN B O 1
ATOM 2835 N N . PRO B 1 64 ? -10.383 26.156 12.109 1 98.12 64 PRO B N 1
ATOM 2836 C CA . PRO B 1 64 ? -9 25.719 12.312 1 98.12 64 PRO B CA 1
ATOM 2837 C C . PRO B 1 64 ? -8.891 24.531 13.258 1 98.12 64 PRO B C 1
ATOM 2839 O O . PRO B 1 64 ? -9.656 24.422 14.227 1 98.12 64 PRO B O 1
ATOM 2842 N N . PHE B 1 65 ? -8.008 23.672 13.039 1 98.31 65 PHE B N 1
ATOM 2843 C CA . PHE B 1 65 ? -7.652 22.531 13.891 1 98.31 65 PHE B CA 1
ATOM 2844 C C . PHE B 1 65 ? -6.191 22.156 13.695 1 98.31 65 PHE B C 1
ATOM 2846 O O . PHE B 1 65 ? -5.555 22.578 12.727 1 98.31 65 PHE B O 1
ATOM 2853 N N . SER B 1 66 ? -5.633 21.453 14.633 1 98.44 66 SER B N 1
ATOM 2854 C CA . SER B 1 66 ? -4.238 21.047 14.516 1 98.44 66 SER B CA 1
ATOM 2855 C C . SER B 1 66 ? -4.062 19.969 13.453 1 98.44 66 SER B C 1
ATOM 2857 O O . SER B 1 66 ? -4.828 19 13.398 1 98.44 66 SER B O 1
ATOM 2859 N N . ILE B 1 67 ? -3.047 20.062 12.641 1 98.75 67 ILE B N 1
ATOM 2860 C CA . ILE B 1 67 ? -2.797 19.203 11.492 1 98.75 67 ILE B CA 1
ATOM 2861 C C . ILE B 1 67 ? -2.426 17.797 11.961 1 98.75 67 ILE B C 1
ATOM 2863 O O . ILE B 1 67 ? -2.711 16.812 11.281 1 98.75 67 ILE B O 1
ATOM 2867 N N . GLN B 1 68 ? -1.784 17.719 13.086 1 98.19 68 GLN B N 1
ATOM 2868 C CA . GLN B 1 68 ? -1.351 16.453 13.688 1 98.19 68 GLN B CA 1
ATOM 2869 C C . GLN B 1 68 ? -0.592 15.594 12.688 1 98.19 68 GLN B C 1
ATOM 2871 O O . GLN B 1 68 ? 0.243 16.109 11.93 1 98.19 68 GLN B O 1
ATOM 2876 N N . SER B 1 69 ? -0.809 14.344 12.625 1 98.38 69 SER B N 1
ATOM 2877 C CA . SER B 1 69 ? 0.024 13.391 11.891 1 98.38 69 SER B CA 1
ATOM 2878 C C . SER B 1 69 ? -0.04 13.641 10.391 1 98.38 69 SER B C 1
ATOM 2880 O O . SER B 1 69 ? 0.796 13.141 9.633 1 98.38 69 SER B O 1
ATOM 2882 N N . ILE B 1 70 ? -1.012 14.359 9.891 1 98.88 70 ILE B N 1
ATOM 2883 C CA . ILE B 1 70 ? -1.04 14.68 8.469 1 98.88 70 ILE B CA 1
ATOM 2884 C C . ILE B 1 70 ? 0.214 15.461 8.086 1 98.88 70 ILE B C 1
ATOM 2886 O O . ILE B 1 70 ? 0.692 15.375 6.957 1 98.88 70 ILE B O 1
ATOM 2890 N N . SER B 1 71 ? 0.801 16.172 9.047 1 98.88 71 SER B N 1
ATOM 2891 C CA . SER B 1 71 ? 2.004 16.969 8.82 1 98.88 71 SER B CA 1
ATOM 2892 C C . SER B 1 71 ? 3.16 16.109 8.336 1 98.88 71 SER B C 1
ATOM 2894 O O . SER B 1 71 ? 4.043 16.578 7.617 1 98.88 71 SER B O 1
ATOM 2896 N N . LYS B 1 72 ? 3.16 14.828 8.727 1 98.88 72 LYS B N 1
ATOM 2897 C CA . LYS B 1 72 ? 4.25 13.906 8.422 1 98.88 72 LYS B CA 1
ATOM 2898 C C . LYS B 1 72 ? 4.465 13.797 6.914 1 98.88 72 LYS B C 1
ATOM 2900 O O . LYS B 1 72 ? 5.598 13.625 6.457 1 98.88 72 LYS B O 1
ATOM 2905 N N . VAL B 1 73 ? 3.418 13.938 6.137 1 98.94 73 VAL B N 1
ATOM 2906 C CA . VAL B 1 73 ? 3.488 13.844 4.684 1 98.94 73 VAL B CA 1
ATOM 2907 C C . VAL B 1 73 ? 4.324 14.992 4.133 1 98.94 73 VAL B C 1
ATOM 2909 O O . VAL B 1 73 ? 5.211 14.781 3.297 1 98.94 73 VAL B O 1
ATOM 2912 N N . PHE B 1 74 ? 4.062 16.109 4.602 1 98.94 74 PHE B N 1
ATOM 2913 C CA . PHE B 1 74 ? 4.719 17.312 4.086 1 98.94 74 PHE B CA 1
ATOM 2914 C C . PHE B 1 74 ? 6.152 17.391 4.59 1 98.94 74 PHE B C 1
ATOM 2916 O O . PHE B 1 74 ? 7.035 17.891 3.883 1 98.94 74 PHE B O 1
ATOM 2923 N N . THR B 1 75 ? 6.352 16.969 5.824 1 98.88 75 THR B N 1
ATOM 2924 C CA . THR B 1 75 ? 7.715 16.891 6.344 1 98.88 75 THR B CA 1
ATOM 2925 C C . THR B 1 75 ? 8.539 15.883 5.551 1 98.88 75 THR B C 1
ATOM 2927 O O . THR B 1 75 ? 9.703 16.141 5.223 1 98.88 75 THR B O 1
ATOM 2930 N N . LEU B 1 76 ? 7.973 14.719 5.254 1 98.88 76 LEU B N 1
ATOM 2931 C CA . LEU B 1 76 ? 8.625 13.75 4.379 1 98.88 76 LEU B CA 1
ATOM 2932 C C . LEU B 1 76 ? 8.992 14.383 3.041 1 98.88 76 LEU B C 1
ATOM 2934 O O . LEU B 1 76 ? 10.102 14.188 2.537 1 98.88 76 LEU B O 1
ATOM 2938 N N . ALA B 1 77 ? 8.086 15.094 2.486 1 98.81 77 ALA B N 1
ATOM 2939 C CA . ALA B 1 77 ? 8.305 15.758 1.204 1 98.81 77 ALA B CA 1
ATOM 2940 C C . ALA B 1 77 ? 9.516 16.688 1.27 1 98.81 77 ALA B C 1
ATOM 2942 O O . ALA B 1 77 ? 10.359 16.688 0.369 1 98.81 77 ALA B O 1
ATOM 2943 N N . LEU B 1 78 ? 9.578 17.438 2.334 1 98.75 78 LEU B N 1
ATOM 2944 C CA . LEU B 1 78 ? 10.711 18.344 2.484 1 98.75 78 LEU B CA 1
ATOM 2945 C C . LEU B 1 78 ? 12.016 17.562 2.594 1 98.75 78 LEU B C 1
ATOM 2947 O O . LEU B 1 78 ? 13.016 17.922 1.957 1 98.75 78 LEU B O 1
ATOM 2951 N N . ALA B 1 79 ? 12.016 16.562 3.422 1 98.69 79 ALA B N 1
ATOM 2952 C CA . ALA B 1 79 ? 13.211 15.75 3.607 1 98.69 79 ALA B CA 1
ATOM 2953 C C . ALA B 1 79 ? 13.688 15.164 2.281 1 98.69 79 ALA B C 1
ATOM 2955 O O . ALA B 1 79 ? 14.891 15.102 2.02 1 98.69 79 ALA B O 1
ATOM 2956 N N . MET B 1 80 ? 12.773 14.75 1.467 1 98.25 80 MET B N 1
ATOM 2957 C CA . MET B 1 80 ? 13.117 14.172 0.169 1 98.25 80 MET B CA 1
ATOM 2958 C C . MET B 1 80 ? 13.766 15.211 -0.736 1 98.25 80 MET B C 1
ATOM 2960 O O . MET B 1 80 ? 14.727 14.906 -1.447 1 98.25 80 MET B O 1
ATOM 2964 N N . GLU B 1 81 ? 13.195 16.359 -0.714 1 97.75 81 GLU B N 1
ATOM 2965 C CA . GLU B 1 81 ? 13.742 17.422 -1.558 1 97.75 81 GLU B CA 1
ATOM 2966 C C . GLU B 1 81 ? 15.117 17.859 -1.065 1 97.75 81 GLU B C 1
ATOM 2968 O O . GLU B 1 81 ? 15.977 18.234 -1.864 1 97.75 81 GLU B O 1
ATOM 2973 N N . GLN B 1 82 ? 15.352 17.75 0.256 1 97.94 82 GLN B N 1
ATOM 2974 C CA . GLN B 1 82 ? 16.609 18.203 0.845 1 97.94 82 GLN B CA 1
ATOM 2975 C C . GLN B 1 82 ? 17.688 17.125 0.749 1 97.94 82 GLN B C 1
ATOM 2977 O O . GLN B 1 82 ? 18.859 17.422 0.503 1 97.94 82 GLN B O 1
ATOM 2982 N N . LYS B 1 83 ? 17.266 15.859 0.944 1 98.19 83 LYS B N 1
ATOM 2983 C CA . LYS B 1 83 ? 18.25 14.812 1.174 1 98.19 83 LYS B CA 1
ATOM 2984 C C . LYS B 1 83 ? 18.234 13.781 0.05 1 98.19 83 LYS B C 1
ATOM 2986 O O . LYS B 1 83 ? 19.172 12.992 -0.093 1 98.19 83 LYS B O 1
ATOM 2991 N N . GLY B 1 84 ? 17.203 13.844 -0.769 1 97.88 84 GLY B N 1
ATOM 2992 C CA . GLY B 1 84 ? 17.047 12.844 -1.81 1 97.88 84 GLY B CA 1
ATOM 2993 C C . GLY B 1 84 ? 16.219 11.641 -1.362 1 97.88 84 GLY B C 1
ATOM 2994 O O . GLY B 1 84 ? 16.234 11.289 -0.183 1 97.88 84 GLY B O 1
ATOM 2995 N N . PRO B 1 85 ? 15.547 11.016 -2.314 1 97.69 85 PRO B N 1
ATOM 2996 C CA . PRO B 1 85 ? 14.648 9.914 -1.973 1 97.69 85 PRO B CA 1
ATOM 2997 C C . PRO B 1 85 ? 15.391 8.688 -1.451 1 97.69 85 PRO B C 1
ATOM 2999 O O . PRO B 1 85 ? 14.867 7.953 -0.606 1 97.69 85 PRO B O 1
ATOM 3002 N N . GLN B 1 86 ? 16.594 8.422 -1.909 1 97.88 86 GLN B N 1
ATOM 3003 C CA . GLN B 1 86 ? 17.344 7.258 -1.461 1 97.88 86 GLN B CA 1
ATOM 3004 C C . GLN B 1 86 ? 17.719 7.379 0.013 1 97.88 86 GLN B C 1
ATOM 3006 O O . GLN B 1 86 ? 17.781 6.379 0.729 1 97.88 86 GLN B O 1
ATOM 3011 N N . THR B 1 87 ? 17.969 8.594 0.467 1 98.12 87 THR B N 1
ATOM 3012 C CA . THR B 1 87 ? 18.281 8.82 1.871 1 98.12 87 THR B CA 1
ATOM 3013 C C . THR B 1 87 ? 17.125 8.398 2.768 1 98.12 87 THR B C 1
ATOM 3015 O O . THR B 1 87 ? 17.344 7.879 3.865 1 98.12 87 THR B O 1
ATOM 3018 N N . ILE B 1 88 ? 15.922 8.609 2.311 1 98.38 88 ILE B N 1
ATOM 3019 C CA . ILE B 1 88 ? 14.742 8.211 3.078 1 98.38 88 ILE B CA 1
ATOM 3020 C C . ILE B 1 88 ? 14.719 6.699 3.252 1 98.38 88 ILE B C 1
ATOM 3022 O O . ILE B 1 88 ? 14.508 6.195 4.359 1 98.38 88 ILE B O 1
ATOM 3026 N N . VAL B 1 89 ? 15.023 6.016 2.203 1 97.56 89 VAL B N 1
ATOM 3027 C CA . VAL B 1 89 ? 15.039 4.559 2.254 1 97.56 89 VAL B CA 1
ATOM 3028 C C . VAL B 1 89 ? 16.141 4.082 3.199 1 97.56 89 VAL B C 1
ATOM 3030 O O . VAL B 1 89 ? 15.898 3.232 4.062 1 97.56 89 VAL B O 1
ATOM 3033 N N . ASP B 1 90 ? 17.297 4.672 3.1 1 97.19 90 ASP B N 1
ATOM 3034 C CA . ASP B 1 90 ? 18.484 4.199 3.799 1 97.19 90 ASP B CA 1
ATOM 3035 C C . ASP B 1 90 ? 18.422 4.559 5.281 1 97.19 90 ASP B C 1
ATOM 3037 O O . ASP B 1 90 ? 18.859 3.773 6.133 1 97.19 90 ASP B O 1
ATOM 3041 N N . LYS B 1 91 ? 17.859 5.711 5.602 1 97.62 91 LYS B N 1
ATOM 3042 C CA . LYS B 1 91 ? 18.016 6.23 6.957 1 97.62 91 LYS B CA 1
ATOM 3043 C C . LYS B 1 91 ? 16.719 6.094 7.75 1 97.62 91 LYS B C 1
ATOM 3045 O O . LYS B 1 91 ? 16.734 6.07 8.984 1 97.62 91 LYS B O 1
ATOM 3050 N N . ILE B 1 92 ? 15.617 6.023 7.086 1 97.69 92 ILE B N 1
ATOM 3051 C CA . ILE B 1 92 ? 14.328 5.953 7.773 1 97.69 92 ILE B CA 1
ATOM 3052 C C . ILE B 1 92 ? 13.672 4.602 7.5 1 97.69 92 ILE B C 1
ATOM 3054 O O . ILE B 1 92 ? 13.359 3.855 8.43 1 97.69 92 ILE B O 1
ATOM 3058 N N . GLY B 1 93 ? 13.57 4.234 6.297 1 97.06 93 GLY B N 1
ATOM 3059 C CA . GLY B 1 93 ? 12.75 3.125 5.836 1 97.06 93 GLY B CA 1
ATOM 3060 C C . GLY B 1 93 ? 11.406 3.568 5.277 1 97.06 93 GLY B C 1
ATOM 3061 O O . GLY B 1 93 ? 10.961 4.688 5.539 1 97.06 93 GLY B O 1
ATOM 3062 N N . VAL B 1 94 ? 10.797 2.66 4.453 1 97 94 VAL B N 1
ATOM 3063 C CA . VAL B 1 94 ? 9.547 3.066 3.814 1 97 94 VAL B CA 1
ATOM 3064 C C . VAL B 1 94 ? 8.547 1.913 3.852 1 97 94 VAL B C 1
ATOM 3066 O O . VAL B 1 94 ? 7.508 1.962 3.186 1 97 94 VAL B O 1
ATOM 3069 N N . ASN B 1 95 ? 8.812 0.857 4.586 1 95 95 ASN B N 1
ATOM 3070 C CA . ASN B 1 95 ? 7.91 -0.283 4.684 1 95 95 ASN B CA 1
ATOM 3071 C C . ASN B 1 95 ? 6.863 -0.077 5.777 1 95 95 ASN B C 1
ATOM 3073 O O . ASN B 1 95 ? 7.098 0.661 6.734 1 95 95 ASN B O 1
ATOM 3077 N N . ALA B 1 96 ? 5.715 -0.746 5.594 1 92.44 96 ALA B N 1
ATOM 3078 C CA . ALA B 1 96 ? 4.68 -0.709 6.625 1 92.44 96 ALA B CA 1
ATOM 3079 C C . ALA B 1 96 ? 5.105 -1.498 7.859 1 92.44 96 ALA B C 1
ATOM 3081 O O . ALA B 1 96 ? 5.801 -2.512 7.746 1 92.44 96 ALA B O 1
ATOM 3082 N N . THR B 1 97 ? 4.625 -1.024 8.977 1 89.06 97 THR B N 1
ATOM 3083 C CA . THR B 1 97 ? 4.953 -1.728 10.211 1 89.06 97 THR B CA 1
ATOM 3084 C C . THR B 1 97 ? 3.932 -2.824 10.5 1 89.06 97 THR B C 1
ATOM 3086 O O . THR B 1 97 ? 4.246 -3.812 11.164 1 89.06 97 THR B O 1
ATOM 3089 N N . GLY B 1 98 ? 2.684 -2.57 10.031 1 86.62 98 GLY B N 1
ATOM 3090 C CA . GLY B 1 98 ? 1.571 -3.441 10.375 1 86.62 98 GLY B CA 1
ATOM 3091 C C . GLY B 1 98 ? 1.056 -3.227 11.789 1 86.62 98 GLY B C 1
ATOM 3092 O O . GLY B 1 98 ? 0.122 -3.904 12.219 1 86.62 98 GLY B O 1
ATOM 3093 N N . LEU B 1 99 ? 1.656 -2.285 12.523 1 88.19 99 LEU B N 1
ATOM 3094 C CA . LEU B 1 99 ? 1.316 -2.018 13.914 1 88.19 99 LEU B CA 1
ATOM 3095 C C . LEU B 1 99 ? 0.907 -0.56 14.102 1 88.19 99 LEU B C 1
ATOM 3097 O O . LEU B 1 99 ? 0.95 0.229 13.156 1 88.19 99 LEU B O 1
ATOM 3101 N N . ALA B 1 100 ? 0.521 -0.269 15.312 1 84.75 100 ALA B N 1
ATOM 3102 C CA . ALA B 1 100 ? 0.033 1.073 15.617 1 84.75 100 ALA B CA 1
ATOM 3103 C C . ALA B 1 100 ? 1.111 2.121 15.359 1 84.75 100 ALA B C 1
ATOM 3105 O O . ALA B 1 100 ? 2.307 1.819 15.422 1 84.75 100 ALA B O 1
ATOM 3106 N N . PHE B 1 101 ? 0.711 3.361 15.164 1 84.38 101 PHE B N 1
ATOM 3107 C CA . PHE B 1 101 ? 1.577 4.449 14.727 1 84.38 101 PHE B CA 1
ATOM 3108 C C . PHE B 1 101 ? 2.643 4.75 15.773 1 84.38 101 PHE B C 1
ATOM 3110 O O . PHE B 1 101 ? 3.697 5.301 15.453 1 84.38 101 PHE B O 1
ATOM 3117 N N . ASN B 1 102 ? 2.445 4.418 16.969 1 83.5 102 ASN B N 1
ATOM 3118 C CA . ASN B 1 102 ? 3.371 4.723 18.047 1 83.5 102 ASN B CA 1
ATOM 3119 C C . ASN B 1 102 ? 3.939 3.451 18.688 1 83.5 102 ASN B C 1
ATOM 3121 O O . ASN B 1 102 ? 4.379 3.465 19.828 1 83.5 102 ASN B O 1
ATOM 3125 N N . SER B 1 103 ? 4.035 2.398 17.953 1 85.12 103 SER B N 1
ATOM 3126 C CA . SER B 1 103 ? 4.41 1.082 18.469 1 85.12 103 SER B CA 1
ATOM 3127 C C . SER B 1 103 ? 5.918 0.979 18.672 1 85.12 103 SER B C 1
ATOM 3129 O O . SER B 1 103 ? 6.684 0.985 17.703 1 85.12 103 SER B O 1
ATOM 3131 N N . VAL B 1 104 ? 6.301 0.749 19.906 1 84.06 104 VAL B N 1
ATOM 3132 C CA . VAL B 1 104 ? 7.699 0.479 20.219 1 84.06 104 VAL B CA 1
ATOM 3133 C C . VAL B 1 104 ? 8.078 -0.916 19.734 1 84.06 104 VAL B C 1
ATOM 3135 O O . VAL B 1 104 ? 9.211 -1.14 19.297 1 84.06 104 VAL B O 1
ATOM 3138 N N . THR B 1 105 ? 7.137 -1.819 19.781 1 85.12 105 THR B N 1
ATOM 3139 C CA . THR B 1 105 ? 7.34 -3.17 19.281 1 85.12 105 THR B CA 1
ATOM 3140 C C . THR B 1 105 ? 7.766 -3.135 17.812 1 85.12 105 THR B C 1
ATOM 3142 O O . THR B 1 105 ? 8.633 -3.906 17.391 1 85.12 105 THR B O 1
ATOM 3145 N N . ALA B 1 106 ? 7.168 -2.285 17.062 1 87.5 106 ALA B N 1
ATOM 3146 C CA . ALA B 1 106 ? 7.516 -2.156 15.656 1 87.5 106 ALA B CA 1
ATOM 3147 C C . ALA B 1 106 ? 8.984 -1.768 15.492 1 87.5 106 ALA B C 1
ATOM 3149 O O . ALA B 1 106 ? 9.648 -2.229 14.562 1 87.5 106 ALA B O 1
ATOM 3150 N N . ILE B 1 107 ? 9.492 -0.917 16.359 1 87.25 107 ILE B N 1
ATOM 3151 C CA . ILE B 1 107 ? 10.891 -0.49 16.328 1 87.25 107 ILE B CA 1
ATOM 3152 C C . ILE B 1 107 ? 11.805 -1.695 16.531 1 87.25 107 ILE B C 1
ATOM 3154 O O . ILE B 1 107 ? 12.773 -1.881 15.797 1 87.25 107 ILE B O 1
ATOM 3158 N N . GLU B 1 108 ? 11.422 -2.531 17.422 1 85.88 108 GLU B N 1
ATOM 3159 C CA . GLU B 1 108 ? 12.258 -3.668 17.797 1 85.88 108 GLU B CA 1
ATOM 3160 C C . GLU B 1 108 ? 12.203 -4.77 16.75 1 85.88 108 GLU B C 1
ATOM 3162 O O . GLU B 1 108 ? 13.188 -5.473 16.516 1 85.88 108 GLU B O 1
ATOM 3167 N N . LEU B 1 109 ? 11.125 -4.891 16.062 1 86.25 109 LEU B N 1
ATOM 3168 C CA . LEU B 1 109 ? 10.914 -6.008 15.141 1 86.25 109 LEU B CA 1
ATOM 3169 C C . LEU B 1 109 ? 11.445 -5.676 13.75 1 86.25 109 LEU B C 1
ATOM 3171 O O . LEU B 1 109 ? 11.648 -6.57 12.93 1 86.25 109 LEU B O 1
ATOM 3175 N N . ASN B 1 110 ? 11.672 -4.441 13.508 1 86.06 110 ASN B N 1
ATOM 3176 C CA . ASN B 1 110 ? 12.047 -4.027 12.156 1 86.06 110 ASN B CA 1
ATOM 3177 C C . ASN B 1 110 ? 13.539 -3.705 12.062 1 86.06 110 ASN B C 1
ATOM 3179 O O . ASN B 1 110 ? 14.078 -2.99 12.914 1 86.06 110 ASN B O 1
ATOM 3183 N N . LYS B 1 111 ? 14.109 -4.176 10.984 1 79.62 111 LYS B N 1
ATOM 3184 C CA . LYS B 1 111 ? 15.539 -3.953 10.773 1 79.62 111 LYS B CA 1
ATOM 3185 C C . LYS B 1 111 ? 15.844 -2.467 10.609 1 79.62 111 LYS B C 1
ATOM 3187 O O . LYS B 1 111 ? 16.906 -1.997 11.023 1 79.62 111 LYS B O 1
ATOM 3192 N N . ALA B 1 112 ? 14.938 -1.733 10 1 83.25 112 ALA B N 1
ATOM 3193 C CA . ALA B 1 112 ? 15.141 -0.304 9.781 1 83.25 112 ALA B CA 1
ATOM 3194 C C . ALA B 1 112 ? 14.945 0.484 11.07 1 83.25 112 ALA B C 1
ATOM 3196 O O . ALA B 1 112 ? 15.336 1.648 11.164 1 83.25 112 ALA B O 1
ATOM 3197 N N . ARG B 1 113 ? 14.32 -0.042 12.086 1 83.56 113 ARG B N 1
ATOM 3198 C CA . ARG B 1 113 ? 14.039 0.562 13.383 1 83.56 113 ARG B CA 1
ATOM 3199 C C . ARG B 1 113 ? 12.992 1.663 13.25 1 83.56 113 ARG B C 1
ATOM 3201 O O . ARG B 1 113 ? 11.828 1.469 13.617 1 83.56 113 ARG B O 1
ATOM 3208 N N . SER B 1 114 ? 13.266 2.711 12.445 1 87.5 114 SER B N 1
ATOM 3209 C CA . SER B 1 114 ? 12.328 3.816 12.258 1 87.5 114 SER B CA 1
ATOM 3210 C C . SER B 1 114 ? 11.211 3.436 11.305 1 87.5 114 SER B C 1
ATOM 3212 O O . SER B 1 114 ? 10.164 4.086 11.273 1 87.5 114 SER B O 1
ATOM 3214 N N . VAL B 1 115 ? 11.352 2.502 10.508 1 86.56 115 VAL B N 1
ATOM 3215 C CA . VAL B 1 115 ? 10.438 1.696 9.711 1 86.56 115 VAL B CA 1
ATOM 3216 C C . VAL B 1 115 ? 9.898 2.525 8.547 1 86.56 115 VAL B C 1
ATOM 3218 O O . VAL B 1 115 ? 10.086 2.166 7.379 1 86.56 115 VAL B O 1
ATOM 3221 N N . ASN B 1 116 ? 9.164 3.695 8.836 1 95.44 116 ASN B N 1
ATOM 3222 C CA . ASN B 1 116 ? 8.664 4.559 7.766 1 95.44 116 ASN B CA 1
ATOM 3223 C C . ASN B 1 116 ? 8.32 5.949 8.289 1 95.44 116 ASN B C 1
ATOM 3225 O O . ASN B 1 116 ? 8.117 6.137 9.492 1 95.44 116 ASN B O 1
ATOM 3229 N N . PRO B 1 117 ? 8.188 6.93 7.414 1 98.06 117 PRO B N 1
ATOM 3230 C CA . PRO B 1 117 ? 8.078 8.328 7.832 1 98.06 117 PRO B CA 1
ATOM 3231 C C . PRO B 1 117 ? 6.676 8.703 8.305 1 98.06 117 PRO B C 1
ATOM 3233 O O . PRO B 1 117 ? 6.438 9.836 8.719 1 98.06 117 PRO B O 1
ATOM 3236 N N . LEU B 1 118 ? 5.711 7.77 8.25 1 97.94 118 LEU B N 1
ATOM 3237 C CA . LEU B 1 118 ? 4.34 8.156 8.562 1 97.94 118 LEU B CA 1
ATOM 3238 C C . LEU B 1 118 ? 3.891 7.539 9.883 1 97.94 118 LEU B C 1
ATOM 3240 O O . LEU B 1 118 ? 2.734 7.691 10.281 1 97.94 118 LEU B O 1
ATOM 3244 N N . VAL B 1 119 ? 4.82 6.883 10.57 1 96.25 119 VAL B N 1
ATOM 3245 C CA . VAL B 1 119 ? 4.629 6.523 11.969 1 96.25 119 VAL B CA 1
ATOM 3246 C C . VAL B 1 119 ? 5.539 7.375 12.852 1 96.25 119 VAL B C 1
ATOM 3248 O O . VAL B 1 119 ? 6.457 8.031 12.352 1 96.25 119 VAL B O 1
ATOM 3251 N N . ASN B 1 120 ? 5.289 7.352 14.164 1 95.81 120 ASN B N 1
ATOM 3252 C CA . ASN B 1 120 ? 5.988 8.281 15.047 1 95.81 120 ASN B CA 1
ATOM 3253 C C . ASN B 1 120 ? 7.5 8.102 14.969 1 95.81 120 ASN B C 1
ATOM 3255 O O . ASN B 1 120 ? 8.234 9.07 14.797 1 95.81 120 ASN B O 1
ATOM 3259 N N . ALA B 1 121 ? 7.977 6.887 15.047 1 96.19 121 ALA B N 1
ATOM 3260 C CA . ALA B 1 121 ? 9.414 6.625 15.031 1 96.19 121 ALA B CA 1
ATOM 3261 C C . ALA B 1 121 ? 10.062 7.191 13.773 1 96.19 121 ALA B C 1
ATOM 3263 O O . ALA B 1 121 ? 11.039 7.938 13.852 1 96.19 121 ALA B O 1
ATOM 3264 N N . GLY B 1 122 ? 9.484 6.887 12.625 1 98.06 122 GLY B N 1
ATOM 3265 C CA . GLY B 1 122 ? 10.031 7.375 11.367 1 98.06 122 GLY B CA 1
ATOM 3266 C C . GLY B 1 122 ? 9.859 8.867 11.18 1 98.06 122 GLY B C 1
ATOM 3267 O O . GLY B 1 122 ? 10.727 9.531 10.609 1 98.06 122 GLY B O 1
ATOM 3268 N N . ALA B 1 123 ? 8.766 9.391 11.656 1 98.44 123 ALA B N 1
ATOM 3269 C CA . ALA B 1 123 ? 8.484 10.812 11.5 1 98.44 123 ALA B CA 1
ATOM 3270 C C . ALA B 1 123 ? 9.453 11.656 12.32 1 98.44 123 ALA B C 1
ATOM 3272 O O . ALA B 1 123 ? 9.961 12.672 11.836 1 98.44 123 ALA B O 1
ATOM 3273 N N . ILE B 1 124 ? 9.695 11.242 13.547 1 98.19 124 ILE B N 1
ATOM 3274 C CA . ILE B 1 124 ? 10.609 11.984 14.406 1 98.19 124 ILE B CA 1
ATOM 3275 C C . ILE B 1 124 ? 12.031 11.891 13.844 1 98.19 124 ILE B C 1
ATOM 3277 O O . ILE B 1 124 ? 12.766 12.875 13.828 1 98.19 124 ILE B O 1
ATOM 3281 N N . ALA B 1 125 ? 12.375 10.711 13.383 1 98.5 125 ALA B N 1
ATOM 3282 C CA . ALA B 1 125 ? 13.672 10.547 12.727 1 98.5 125 ALA B CA 1
ATOM 3283 C C . ALA B 1 125 ? 13.773 11.406 11.477 1 98.5 125 ALA B C 1
ATOM 3285 O O . ALA B 1 125 ? 14.836 11.953 11.164 1 98.5 125 ALA B O 1
ATOM 3286 N N . THR B 1 126 ? 12.711 11.523 10.719 1 98.81 126 THR B N 1
ATOM 3287 C CA . THR B 1 126 ? 12.688 12.352 9.516 1 98.81 126 THR B CA 1
ATOM 3288 C C . THR B 1 126 ? 12.977 13.812 9.859 1 98.81 126 THR B C 1
ATOM 3290 O O . THR B 1 126 ? 13.742 14.477 9.164 1 98.81 126 THR B O 1
ATOM 3293 N N . VAL B 1 127 ? 12.352 14.289 10.906 1 98.69 127 VAL B N 1
ATOM 3294 C CA . VAL B 1 127 ? 12.609 15.648 11.359 1 98.69 127 VAL B CA 1
ATOM 3295 C C . VAL B 1 127 ? 14.094 15.812 11.672 1 98.69 127 VAL B C 1
ATOM 3297 O O . VAL B 1 127 ? 14.695 16.828 11.328 1 98.69 127 VAL B O 1
ATOM 3300 N N . SER B 1 128 ? 14.664 14.82 12.273 1 98.31 128 SER B N 1
ATOM 3301 C CA . SER B 1 128 ? 16.062 14.891 12.672 1 98.31 128 SER B CA 1
ATOM 3302 C C . SER B 1 128 ? 16.984 14.953 11.461 1 98.31 128 SER B C 1
ATOM 3304 O O . SER B 1 128 ? 18.141 15.344 11.586 1 98.31 128 SER B O 1
ATOM 3306 N N . LEU B 1 129 ? 16.5 14.586 10.258 1 97.62 129 LEU B N 1
ATOM 3307 C CA . LEU B 1 129 ? 17.266 14.594 9.023 1 97.62 129 LEU B CA 1
ATOM 3308 C C . LEU B 1 129 ? 17.234 15.977 8.367 1 97.62 129 LEU B C 1
ATOM 3310 O O . LEU B 1 129 ? 18.062 16.281 7.512 1 97.62 129 LEU B O 1
ATOM 3314 N N . LEU B 1 130 ? 16.25 16.797 8.711 1 98.31 130 LEU B N 1
ATOM 3315 C CA . LEU B 1 130 ? 16.031 18.047 8.016 1 98.31 130 LEU B CA 1
ATOM 3316 C C . LEU B 1 130 ? 17.203 19 8.219 1 98.31 130 LEU B C 1
ATOM 3318 O O . LEU B 1 130 ? 17.875 18.953 9.258 1 98.31 130 LEU B O 1
ATOM 3322 N N . ASP B 1 131 ? 17.406 19.844 7.25 1 96.94 131 ASP B N 1
ATOM 3323 C CA . ASP B 1 131 ? 18.422 20.891 7.363 1 96.94 131 ASP B CA 1
ATOM 3324 C C . ASP B 1 131 ? 18.031 21.922 8.43 1 96.94 131 ASP B C 1
ATOM 3326 O O . ASP B 1 131 ? 16.844 22.141 8.688 1 96.94 131 ASP B O 1
ATOM 3330 N N . GLY B 1 132 ? 18.984 22.5 9.016 1 94 132 GLY B N 1
ATOM 3331 C CA . GLY B 1 132 ? 18.828 23.531 10.031 1 94 132 GLY B CA 1
ATOM 3332 C C . GLY B 1 132 ? 19.828 23.406 11.164 1 94 132 GLY B C 1
ATOM 3333 O O . GLY B 1 132 ? 19.906 22.359 11.82 1 94 132 GLY B O 1
ATOM 3334 N N . LYS B 1 133 ? 20.547 24.422 11.43 1 91.44 133 LYS B N 1
ATOM 3335 C CA . LYS B 1 133 ? 21.672 24.391 12.367 1 91.44 133 LYS B CA 1
ATOM 3336 C C . LYS B 1 133 ? 21.188 24.484 13.812 1 91.44 133 LYS B C 1
ATOM 3338 O O . LYS B 1 133 ? 21.922 24.156 14.742 1 91.44 133 LYS B O 1
ATOM 3343 N N . ASN B 1 134 ? 20 24.984 14 1 94.88 134 ASN B N 1
ATOM 3344 C CA . ASN B 1 134 ? 19.359 25.109 15.297 1 94.88 134 ASN B CA 1
ATOM 3345 C C . ASN B 1 134 ? 17.828 25.062 15.18 1 94.88 134 ASN B C 1
ATOM 3347 O O . ASN B 1 134 ? 17.297 24.969 14.078 1 94.88 134 ASN B O 1
ATOM 3351 N N . GLU B 1 135 ? 17.203 25.062 16.297 1 96.19 135 GLU B N 1
ATOM 3352 C CA . GLU B 1 135 ? 15.758 24.906 16.359 1 96.19 135 GLU B CA 1
ATOM 3353 C C . GLU B 1 135 ? 15.055 25.984 15.539 1 96.19 135 GLU B C 1
ATOM 3355 O O . GLU B 1 135 ? 14.117 25.688 14.789 1 96.19 135 GLU B O 1
ATOM 3360 N N . LYS B 1 136 ? 15.484 27.266 15.68 1 97.19 136 LYS B N 1
ATOM 3361 C CA . LYS B 1 136 ? 14.852 28.391 14.984 1 97.19 136 LYS B CA 1
ATOM 3362 C C . LYS B 1 136 ? 14.969 28.234 13.469 1 97.19 136 LYS B C 1
ATOM 3364 O O . LYS B 1 136 ? 13.992 28.422 12.75 1 97.19 136 LYS B O 1
ATOM 3369 N N . ALA B 1 137 ? 16.156 27.953 12.977 1 97.5 137 ALA B N 1
ATOM 3370 C CA . ALA B 1 137 ? 16.391 27.797 11.547 1 97.5 137 ALA B CA 1
ATOM 3371 C C . ALA B 1 137 ? 15.609 26.609 10.977 1 97.5 137 ALA B C 1
ATOM 3373 O O . ALA B 1 137 ? 15.031 26.703 9.891 1 97.5 137 ALA B O 1
ATOM 3374 N N . LYS B 1 138 ? 15.617 25.547 11.664 1 97.81 138 LYS B N 1
ATOM 3375 C CA . LYS B 1 138 ? 14.914 24.344 11.219 1 97.81 138 LYS B CA 1
ATOM 3376 C C . LYS B 1 138 ? 13.406 24.578 11.172 1 97.81 138 LYS B C 1
ATOM 3378 O O . LYS B 1 138 ? 12.75 24.219 10.188 1 97.81 138 LYS B O 1
ATOM 3383 N N . TRP B 1 139 ? 12.891 25.172 12.211 1 98.25 139 TRP B N 1
ATOM 3384 C CA . TRP B 1 139 ? 11.461 25.469 12.234 1 98.25 139 TRP B CA 1
ATOM 3385 C C . TRP B 1 139 ? 11.086 26.453 11.125 1 98.25 139 TRP B C 1
ATOM 3387 O O . TRP B 1 139 ? 10.062 26.281 10.461 1 98.25 139 TRP B O 1
ATOM 3397 N N . SER B 1 140 ? 11.891 27.453 10.945 1 97.94 140 SER B N 1
ATOM 3398 C CA . SER B 1 140 ? 11.617 28.438 9.906 1 97.94 140 SER B CA 1
ATOM 3399 C C . SER B 1 140 ? 11.531 27.797 8.531 1 97.94 140 SER B C 1
ATOM 3401 O O . SER B 1 140 ? 10.648 28.109 7.738 1 97.94 140 SER B O 1
ATOM 3403 N N . ALA B 1 141 ? 12.414 26.938 8.281 1 98 141 ALA B N 1
ATOM 3404 C CA . ALA B 1 141 ? 12.422 26.25 6.996 1 98 141 ALA B CA 1
ATOM 3405 C C . ALA B 1 141 ? 11.188 25.359 6.832 1 98 141 ALA B C 1
ATOM 3407 O O . ALA B 1 141 ? 10.555 25.359 5.77 1 98 141 ALA B O 1
ATOM 3408 N N . LEU B 1 142 ? 10.859 24.625 7.852 1 98.69 142 LEU B N 1
ATOM 3409 C CA . LEU B 1 142 ? 9.703 23.734 7.809 1 98.69 142 LEU B CA 1
ATOM 3410 C C . LEU B 1 142 ? 8.406 24.531 7.707 1 98.69 142 LEU B C 1
ATOM 3412 O O . LEU B 1 142 ? 7.527 24.188 6.914 1 98.69 142 LEU B O 1
ATOM 3416 N N . SER B 1 143 ? 8.32 25.547 8.523 1 98.69 143 SER B N 1
ATOM 3417 C CA . SER B 1 143 ? 7.129 26.391 8.5 1 98.69 143 SER B CA 1
ATOM 3418 C C . SER B 1 143 ? 6.945 27.062 7.137 1 98.69 143 SER B C 1
ATOM 3420 O O . SER B 1 143 ? 5.828 27.125 6.621 1 98.69 143 SER B O 1
ATOM 3422 N N . ALA B 1 144 ? 7.992 27.531 6.562 1 98.69 144 ALA B N 1
ATOM 3423 C CA . ALA B 1 144 ? 7.926 28.125 5.234 1 98.69 144 ALA B CA 1
ATOM 3424 C C . ALA B 1 144 ? 7.465 27.109 4.191 1 98.69 144 ALA B C 1
ATOM 3426 O O . ALA B 1 144 ? 6.734 27.453 3.262 1 98.69 144 ALA B O 1
ATOM 3427 N N . TRP B 1 145 ? 7.922 25.953 4.332 1 98.81 145 TRP B N 1
ATOM 3428 C CA . TRP B 1 145 ? 7.531 24.859 3.449 1 98.81 145 TRP B CA 1
ATOM 3429 C C . TRP B 1 145 ? 6.035 24.594 3.543 1 98.81 145 TRP B C 1
ATOM 3431 O O . TRP B 1 145 ? 5.355 24.469 2.521 1 98.81 145 TRP B O 1
ATOM 3441 N N . TYR B 1 146 ? 5.527 24.516 4.773 1 98.88 146 TYR B N 1
ATOM 3442 C CA . TYR B 1 146 ? 4.094 24.328 4.969 1 98.88 146 TYR B CA 1
ATOM 3443 C C . TYR B 1 146 ? 3.309 25.484 4.367 1 98.88 146 TYR B C 1
ATOM 3445 O O . TYR B 1 146 ? 2.271 25.281 3.734 1 98.88 146 TYR B O 1
ATOM 3453 N N . ASP B 1 147 ? 3.809 26.703 4.551 1 98.88 147 ASP B N 1
ATOM 3454 C CA . ASP B 1 147 ? 3.164 27.891 4.004 1 98.88 147 ASP B CA 1
ATOM 3455 C C . ASP B 1 147 ? 3.059 27.812 2.482 1 98.88 147 ASP B C 1
ATOM 3457 O O . ASP B 1 147 ? 2.041 28.203 1.903 1 98.88 147 ASP B O 1
ATOM 3461 N N . LYS B 1 148 ? 4.086 27.359 1.846 1 98.81 148 LYS B N 1
ATOM 3462 C CA . LYS B 1 148 ? 4.082 27.219 0.392 1 98.81 148 LYS B CA 1
ATOM 3463 C C . LYS B 1 148 ? 2.988 26.25 -0.066 1 98.81 148 LYS B C 1
ATOM 3465 O O . LYS B 1 148 ? 2.305 26.516 -1.06 1 98.81 148 LYS B O 1
ATOM 3470 N N . PHE B 1 149 ? 2.84 25.156 0.637 1 98.81 149 PHE B N 1
ATOM 3471 C CA . PHE B 1 149 ? 1.811 24.188 0.287 1 98.81 149 PHE B CA 1
ATOM 3472 C C . PHE B 1 149 ? 0.42 24.766 0.512 1 98.81 149 PHE B C 1
ATOM 3474 O O . PHE B 1 149 ? -0.482 24.562 -0.304 1 98.81 149 PHE B O 1
ATOM 3481 N N . ALA B 1 150 ? 0.274 25.5 1.584 1 98.75 150 ALA B N 1
ATOM 3482 C CA . ALA B 1 150 ? -1.036 26.031 1.946 1 98.75 150 ALA B CA 1
ATOM 3483 C C . ALA B 1 150 ? -1.359 27.281 1.141 1 98.75 150 ALA B C 1
ATOM 3485 O O . ALA B 1 150 ? -2.514 27.719 1.086 1 98.75 150 ALA B O 1
ATOM 3486 N N . ASN B 1 151 ? -0.302 27.891 0.552 1 98.31 151 ASN B N 1
ATOM 3487 C CA . ASN B 1 151 ? -0.386 29.156 -0.153 1 98.31 151 ASN B CA 1
ATOM 3488 C C . ASN B 1 151 ? -0.864 30.281 0.767 1 98.31 151 ASN B C 1
ATOM 3490 O O . ASN B 1 151 ? -1.651 31.141 0.355 1 98.31 151 ASN B O 1
ATOM 3494 N N . ARG B 1 152 ? -0.512 30.25 2.008 1 98.12 152 ARG B N 1
ATOM 3495 C CA . ARG B 1 152 ? -0.727 31.281 3.023 1 98.12 152 ARG B CA 1
ATOM 3496 C C . ARG B 1 152 ? 0.114 31 4.266 1 98.12 152 ARG B C 1
ATOM 3498 O O . ARG B 1 152 ? 0.646 29.906 4.43 1 98.12 152 ARG B O 1
ATOM 3505 N N . LYS B 1 153 ? 0.232 31.984 5.078 1 98.5 153 LYS B N 1
ATOM 3506 C CA . LYS B 1 153 ? 0.943 31.797 6.34 1 98.5 153 LYS B CA 1
ATOM 3507 C C . LYS B 1 153 ? 0.102 31.016 7.336 1 98.5 153 LYS B C 1
ATOM 3509 O O . LYS B 1 153 ? -1.042 31.375 7.617 1 98.5 153 LYS B O 1
ATOM 3514 N N . LEU B 1 154 ? 0.662 29.922 7.801 1 98.75 154 LEU B N 1
ATOM 3515 C CA . LEU B 1 154 ? 0.016 29.109 8.828 1 98.75 154 LEU B CA 1
ATOM 3516 C C . LEU B 1 154 ? 0.574 29.438 10.211 1 98.75 154 LEU B C 1
ATOM 3518 O O . LEU B 1 154 ? 1.716 29.891 10.336 1 98.75 154 LEU B O 1
ATOM 3522 N N . SER B 1 155 ? -0.231 29.25 11.195 1 98.5 155 SER B N 1
ATOM 3523 C CA . SER B 1 155 ? 0.184 29.5 12.57 1 98.5 155 SER B CA 1
ATOM 3524 C C . SER B 1 155 ? 0.22 28.203 13.375 1 98.5 155 SER B C 1
ATOM 3526 O O . SER B 1 155 ? -0.232 27.156 12.898 1 98.5 155 SER B O 1
ATOM 3528 N N . VAL B 1 156 ? 0.834 28.266 14.531 1 98.5 156 VAL B N 1
ATOM 3529 C CA . VAL B 1 156 ? 0.864 27.141 15.469 1 98.5 156 VAL B CA 1
ATOM 3530 C C . VAL B 1 156 ? -0.168 27.359 16.578 1 98.5 156 VAL B C 1
ATOM 3532 O O . VAL B 1 156 ? -0.295 28.469 17.094 1 98.5 156 VAL B O 1
ATOM 3535 N N . LEU B 1 157 ? -0.966 26.391 16.797 1 98 157 LEU B N 1
ATOM 3536 C CA . LEU B 1 157 ? -1.839 26.422 17.969 1 98 157 LEU B CA 1
ATOM 3537 C C . LEU B 1 157 ? -1.041 26.188 19.25 1 98 157 LEU B C 1
ATOM 3539 O O . LEU B 1 157 ? -0.801 25.047 19.641 1 98 157 LEU B O 1
ATOM 3543 N N . GLU B 1 158 ? -0.768 27.234 19.938 1 97.12 158 GLU B N 1
ATOM 3544 C CA . GLU B 1 158 ? 0.16 27.203 21.078 1 97.12 158 GLU B CA 1
ATOM 3545 C C . GLU B 1 158 ? -0.389 26.328 22.203 1 97.12 158 GLU B C 1
ATOM 3547 O O . GLU B 1 158 ? 0.373 25.688 22.922 1 97.12 158 GLU B O 1
ATOM 3552 N N . ASP B 1 159 ? -1.667 26.344 22.422 1 95.19 159 ASP B N 1
ATOM 3553 C CA . ASP B 1 159 ? -2.266 25.5 23.453 1 95.19 159 ASP B CA 1
ATOM 3554 C C . ASP B 1 159 ? -2.053 24.016 23.141 1 95.19 159 ASP B C 1
ATOM 3556 O O . ASP B 1 159 ? -1.791 23.219 24.031 1 95.19 159 ASP B O 1
ATOM 3560 N N . VAL B 1 160 ? -2.205 23.688 21.891 1 96.06 160 VAL B N 1
ATOM 3561 C CA . VAL B 1 160 ? -1.969 22.312 21.453 1 96.06 160 VAL B CA 1
ATOM 3562 C C . VAL B 1 160 ? -0.49 21.969 21.609 1 96.06 160 VAL B C 1
ATOM 3564 O O . VAL B 1 160 ? -0.147 20.891 22.125 1 96.06 160 VAL B O 1
ATOM 3567 N N . TYR B 1 161 ? 0.36 22.859 21.219 1 97.38 161 TYR B N 1
ATOM 3568 C CA . TYR B 1 161 ? 1.797 22.641 21.344 1 97.38 161 TYR B CA 1
ATOM 3569 C C . TYR B 1 161 ? 2.186 22.391 22.797 1 97.38 161 TYR B C 1
ATOM 3571 O O . TYR B 1 161 ? 2.949 21.469 23.078 1 97.38 161 TYR B O 1
ATOM 3579 N N . LYS B 1 162 ? 1.671 23.203 23.594 1 95.38 162 LYS B N 1
ATOM 3580 C CA . LYS B 1 162 ? 1.962 23.047 25.016 1 95.38 162 LYS B CA 1
ATOM 3581 C C . LYS B 1 162 ? 1.447 21.719 25.547 1 95.38 162 LYS B C 1
ATOM 3583 O O . LYS B 1 162 ? 2.166 21 26.25 1 95.38 162 LYS B O 1
ATOM 3588 N N . SER B 1 163 ? 0.276 21.391 25.234 1 92.88 163 SER B N 1
ATOM 3589 C CA . SER B 1 163 ? -0.342 20.141 25.672 1 92.88 163 SER B CA 1
ATOM 3590 C C . SER B 1 163 ? 0.452 18.938 25.188 1 92.88 163 SER B C 1
ATOM 3592 O O . SER B 1 163 ? 0.71 18 25.969 1 92.88 163 SER B O 1
ATOM 3594 N N . GLU B 1 164 ? 0.845 18.938 23.938 1 92.88 164 GLU B N 1
ATOM 3595 C CA . GLU B 1 164 ? 1.625 17.859 23.344 1 92.88 164 GLU B CA 1
ATOM 3596 C C . GLU B 1 164 ? 3.016 17.781 23.969 1 92.88 164 GLU B C 1
ATOM 3598 O O . GLU B 1 164 ? 3.525 16.688 24.219 1 92.88 164 GLU B O 1
ATOM 3603 N N . SER B 1 165 ? 3.584 18.875 24.203 1 93.5 165 SER B N 1
ATOM 3604 C CA . SER B 1 165 ? 4.926 18.938 24.781 1 93.5 165 SER B CA 1
ATOM 3605 C C . SER B 1 165 ? 4.941 18.391 26.203 1 93.5 165 SER B C 1
ATOM 3607 O O . SER B 1 165 ? 5.891 17.719 26.594 1 93.5 165 SER B O 1
ATOM 3609 N N . ASP B 1 166 ? 3.873 18.656 26.891 1 91.06 166 ASP B N 1
ATOM 3610 C CA . ASP B 1 166 ? 3.783 18.25 28.281 1 91.06 166 ASP B CA 1
ATOM 3611 C C . ASP B 1 166 ? 3.562 16.734 28.406 1 91.06 166 ASP B C 1
ATOM 3613 O O . ASP B 1 166 ? 3.812 16.156 29.469 1 91.06 166 ASP B O 1
ATOM 3617 N N . THR B 1 167 ? 3.162 16.109 27.344 1 87.12 167 THR B N 1
ATOM 3618 C CA . THR B 1 167 ? 2.799 14.703 27.406 1 87.12 167 THR B CA 1
ATOM 3619 C C . THR B 1 167 ? 3.584 13.898 26.391 1 87.12 167 THR B C 1
ATOM 3621 O O . THR B 1 167 ? 3.08 12.906 25.844 1 87.12 167 THR B O 1
ATOM 3624 N N . ASN B 1 168 ? 4.754 14.328 26.062 1 90.5 168 ASN B N 1
ATOM 3625 C CA . ASN B 1 168 ? 5.445 13.727 24.922 1 90.5 168 ASN B CA 1
ATOM 3626 C C . ASN B 1 168 ? 6.449 12.672 25.375 1 90.5 168 ASN B C 1
ATOM 3628 O O . ASN B 1 168 ? 7.418 12.383 24.672 1 90.5 168 ASN B O 1
ATOM 3632 N N . GLY B 1 169 ? 6.309 12.117 26.625 1 90.19 169 GLY B N 1
ATOM 3633 C CA . GLY B 1 169 ? 7.227 11.117 27.156 1 90.19 169 GLY B CA 1
ATOM 3634 C C . GLY B 1 169 ? 7.406 9.93 26.234 1 90.19 169 GLY B C 1
ATOM 3635 O O . GLY B 1 169 ? 8.523 9.438 26.062 1 90.19 169 GLY B O 1
ATOM 3636 N N . HIS B 1 170 ? 6.355 9.445 25.688 1 92.62 170 HIS B N 1
ATOM 3637 C CA . HIS B 1 170 ? 6.418 8.297 24.797 1 92.62 170 HIS B CA 1
ATOM 3638 C C . HIS B 1 170 ? 7.27 8.609 23.562 1 92.62 170 HIS B C 1
ATOM 3640 O O . HIS B 1 170 ? 8.117 7.805 23.172 1 92.62 170 HIS B O 1
ATOM 3646 N N . ASN B 1 171 ? 7.066 9.773 22.953 1 95.19 171 ASN B N 1
ATOM 3647 C CA . ASN B 1 171 ? 7.859 10.195 21.797 1 95.19 171 ASN B CA 1
ATOM 3648 C C . ASN B 1 171 ? 9.328 10.383 22.172 1 95.19 171 ASN B C 1
ATOM 3650 O O . ASN B 1 171 ? 10.219 10.102 21.359 1 95.19 171 ASN B O 1
ATOM 3654 N N . ARG B 1 172 ? 9.555 10.875 23.344 1 94.56 172 ARG B N 1
ATOM 3655 C CA . ARG B 1 172 ? 10.938 10.992 23.812 1 94.56 172 ARG B CA 1
ATOM 3656 C C . ARG B 1 172 ? 11.594 9.625 23.922 1 94.56 172 ARG B C 1
ATOM 3658 O O . ARG B 1 172 ? 12.75 9.453 23.516 1 94.56 172 ARG B O 1
ATOM 3665 N N . ALA B 1 173 ? 10.883 8.688 24.516 1 94.62 173 ALA B N 1
ATOM 3666 C CA . ALA B 1 173 ? 11.398 7.328 24.594 1 94.62 173 ALA B CA 1
ATOM 3667 C C . ALA B 1 173 ? 11.742 6.777 23.219 1 94.62 173 ALA B C 1
ATOM 3669 O O . ALA B 1 173 ? 12.781 6.145 23.031 1 94.62 173 ALA B O 1
ATOM 3670 N N . ILE B 1 174 ? 10.914 7.02 22.234 1 95.31 174 ILE B N 1
ATOM 3671 C CA . ILE B 1 174 ? 11.133 6.582 20.859 1 95.31 174 ILE B CA 1
ATOM 3672 C C . ILE B 1 174 ? 12.406 7.227 20.312 1 95.31 174 ILE B C 1
ATOM 3674 O O . ILE B 1 174 ? 13.258 6.543 19.734 1 95.31 174 ILE B O 1
ATOM 3678 N N . ALA B 1 175 ? 12.531 8.516 20.516 1 96.31 175 ALA B N 1
ATOM 3679 C CA . ALA B 1 175 ? 13.695 9.242 20.016 1 96.31 175 ALA B CA 1
ATOM 3680 C C . ALA B 1 175 ? 14.984 8.711 20.625 1 96.31 175 ALA B C 1
ATOM 3682 O O . ALA B 1 175 ? 15.984 8.523 19.938 1 96.31 175 ALA B O 1
ATOM 3683 N N . GLU B 1 176 ? 14.969 8.461 21.906 1 94.25 176 GLU B N 1
ATOM 3684 C CA . GLU B 1 176 ? 16.141 7.926 22.594 1 94.25 176 GLU B CA 1
ATOM 3685 C C . GLU B 1 176 ? 16.484 6.523 22.094 1 94.25 176 GLU B C 1
ATOM 3687 O O . GLU B 1 176 ? 17.656 6.195 21.922 1 94.25 176 GLU B O 1
ATOM 3692 N N . LEU B 1 177 ? 15.453 5.762 21.953 1 94.31 177 LEU B N 1
ATOM 3693 C CA . LEU B 1 177 ? 15.656 4.414 21.438 1 94.31 177 LEU B CA 1
ATOM 3694 C C . LEU B 1 177 ? 16.281 4.453 20.047 1 94.31 177 LEU B C 1
ATOM 3696 O O . LEU B 1 177 ? 17.219 3.717 19.766 1 94.31 177 LEU B O 1
ATOM 3700 N N . LEU B 1 178 ? 15.758 5.297 19.172 1 96.75 178 LEU B N 1
ATOM 3701 C CA . LEU B 1 178 ? 16.297 5.438 17.828 1 96.75 178 LEU B CA 1
ATOM 3702 C C . LEU B 1 178 ? 17.75 5.918 17.875 1 96.75 178 LEU B C 1
ATOM 3704 O O . LEU B 1 178 ? 18.578 5.5 17.062 1 96.75 178 LEU B O 1
ATOM 3708 N N . THR B 1 179 ? 18.062 6.824 18.781 1 95.06 179 THR B N 1
ATOM 3709 C CA . THR B 1 179 ? 19.438 7.281 18.969 1 95.06 179 THR B CA 1
ATOM 3710 C C . THR B 1 179 ? 20.359 6.109 19.312 1 95.06 179 THR B C 1
ATOM 3712 O O . THR B 1 179 ? 21.453 6.004 18.766 1 95.06 179 THR B O 1
ATOM 3715 N N . SER B 1 180 ? 19.891 5.266 20.172 1 94.25 180 SER B N 1
ATOM 3716 C CA . SER B 1 180 ? 20.703 4.121 20.578 1 94.25 180 SER B CA 1
ATOM 3717 C C . SER B 1 180 ? 20.969 3.178 19.422 1 94.25 180 SER B C 1
ATOM 3719 O O . SER B 1 180 ? 21.938 2.42 19.438 1 94.25 180 SER B O 1
ATOM 3721 N N . TYR B 1 181 ? 20.094 3.199 18.422 1 94.38 181 TYR B N 1
ATOM 3722 C CA . TYR B 1 181 ? 20.266 2.342 17.25 1 94.38 181 TYR B CA 1
ATOM 3723 C C . TYR B 1 181 ? 20.953 3.088 16.109 1 94.38 181 TYR B C 1
ATOM 3725 O O . TYR B 1 181 ? 21.047 2.584 14.992 1 94.38 181 TYR B O 1
ATOM 3733 N N . ASP B 1 182 ? 21.359 4.305 16.344 1 95.88 182 ASP B N 1
ATOM 3734 C CA . ASP B 1 182 ? 21.984 5.16 15.336 1 95.88 182 ASP B CA 1
ATOM 3735 C C . ASP B 1 182 ? 21.031 5.449 14.18 1 95.88 182 ASP B C 1
ATOM 3737 O O . ASP B 1 182 ? 21.422 5.395 13.016 1 95.88 182 ASP B O 1
ATOM 3741 N N . ARG B 1 183 ? 19.766 5.641 14.562 1 97 183 ARG B N 1
ATOM 3742 C CA . ARG B 1 183 ? 18.734 5.945 13.586 1 97 183 ARG B CA 1
ATOM 3743 C C . ARG B 1 183 ? 18.078 7.285 13.891 1 97 183 ARG B C 1
ATOM 3745 O O . ARG B 1 183 ? 16.922 7.508 13.523 1 97 183 ARG B O 1
ATOM 3752 N N . PHE B 1 184 ? 18.75 8.102 14.609 1 96.88 184 PHE B N 1
ATOM 3753 C CA . PHE B 1 184 ? 18.375 9.477 14.914 1 96.88 184 PHE B CA 1
ATOM 3754 C C . PHE B 1 184 ? 19.516 10.438 14.617 1 96.88 184 PHE B C 1
ATOM 3756 O O . PHE B 1 184 ? 20.672 10.164 14.961 1 96.88 184 PHE B O 1
ATOM 3763 N N . TYR B 1 185 ? 19.312 11.578 14 1 97.31 185 TYR B N 1
ATOM 3764 C CA . TYR B 1 185 ? 20.391 12.297 13.312 1 97.31 185 TYR B CA 1
ATOM 3765 C C . TYR B 1 185 ? 20.484 13.734 13.828 1 97.31 185 TYR B C 1
ATOM 3767 O O . TYR B 1 185 ? 20.594 14.672 13.047 1 97.31 185 TYR B O 1
ATOM 3775 N N . GLY B 1 186 ? 20.422 13.906 15.055 1 96 186 GLY B N 1
ATOM 3776 C CA . GLY B 1 186 ? 20.516 15.219 15.68 1 96 186 GLY B CA 1
ATOM 3777 C C . GLY B 1 186 ? 20.188 15.203 17.156 1 96 186 GLY B C 1
ATOM 3778 O O . GLY B 1 186 ? 20.094 14.133 17.766 1 96 186 GLY B O 1
ATOM 3779 N N . ASP B 1 187 ? 20.062 16.375 17.719 1 96.75 187 ASP B N 1
ATOM 3780 C CA . ASP B 1 187 ? 19.719 16.531 19.141 1 96.75 187 ASP B CA 1
ATOM 3781 C C . ASP B 1 187 ? 18.266 16.141 19.406 1 96.75 187 ASP B C 1
ATOM 3783 O O . ASP B 1 187 ? 17.359 16.641 18.75 1 96.75 187 ASP B O 1
ATOM 3787 N N . VAL B 1 188 ? 18.047 15.281 20.375 1 96.69 188 VAL B N 1
ATOM 3788 C CA . VAL B 1 188 ? 16.719 14.719 20.656 1 96.69 188 VAL B CA 1
ATOM 3789 C C . VAL B 1 188 ? 15.758 15.836 21.062 1 96.69 188 VAL B C 1
ATOM 3791 O O . VAL B 1 188 ? 14.656 15.945 20.516 1 96.69 188 VAL B O 1
ATOM 3794 N N . ASP B 1 189 ? 16.172 16.688 21.984 1 96.12 189 ASP B N 1
ATOM 3795 C CA . ASP B 1 189 ? 15.289 17.75 22.484 1 96.12 189 ASP B CA 1
ATOM 3796 C C . ASP B 1 189 ? 14.875 18.688 21.359 1 96.12 189 ASP B C 1
ATOM 3798 O O . ASP B 1 189 ? 13.695 19.016 21.203 1 96.12 189 ASP B O 1
ATOM 3802 N N . LEU B 1 190 ? 15.828 19.109 20.609 1 97.19 190 LEU B N 1
ATOM 3803 C CA . LEU B 1 190 ? 15.602 20.031 19.516 1 97.19 190 LEU B CA 1
ATOM 3804 C C . LEU B 1 190 ? 14.625 19.453 18.5 1 97.19 190 LEU B C 1
ATOM 3806 O O . LEU B 1 190 ? 13.641 20.094 18.141 1 97.19 190 LEU B O 1
ATOM 3810 N N . ASN B 1 191 ? 14.859 18.266 18.062 1 98 191 ASN B N 1
ATOM 3811 C CA . ASN B 1 191 ? 14.07 17.672 17 1 98 191 ASN B CA 1
ATOM 3812 C C . ASN B 1 191 ? 12.688 17.25 17.484 1 98 191 ASN B C 1
ATOM 3814 O O . ASN B 1 191 ? 11.711 17.312 16.734 1 98 191 ASN B O 1
ATOM 3818 N N . LEU B 1 192 ? 12.539 16.844 18.734 1 97.38 192 LEU B N 1
ATOM 3819 C CA . LEU B 1 192 ? 11.227 16.547 19.312 1 97.38 192 LEU B CA 1
ATOM 3820 C C . LEU B 1 192 ? 10.383 17.828 19.406 1 97.38 192 LEU B C 1
ATOM 3822 O O . LEU B 1 192 ? 9.164 17.781 19.219 1 97.38 192 LEU B O 1
ATOM 3826 N N . ALA B 1 193 ? 11.055 18.891 19.766 1 97.69 193 ALA B N 1
ATOM 3827 C CA . ALA B 1 193 ? 10.344 20.156 19.797 1 97.69 193 ALA B CA 1
ATOM 3828 C C . ALA B 1 193 ? 9.789 20.531 18.438 1 97.69 193 ALA B C 1
ATOM 3830 O O . ALA B 1 193 ? 8.648 20.984 18.312 1 97.69 193 ALA B O 1
ATOM 3831 N N . ILE B 1 194 ? 10.602 20.344 17.422 1 98.5 194 ILE B N 1
ATOM 3832 C CA . ILE B 1 194 ? 10.195 20.656 16.047 1 98.5 194 ILE B CA 1
ATOM 3833 C C . ILE B 1 194 ? 9.062 19.719 15.625 1 98.5 194 ILE B C 1
ATOM 3835 O O . ILE B 1 194 ? 8.07 20.172 15.039 1 98.5 194 ILE B O 1
ATOM 3839 N N . TYR B 1 195 ? 9.219 18.453 15.914 1 98.56 195 TYR B N 1
ATOM 3840 C CA . TYR B 1 195 ? 8.18 17.484 15.586 1 98.56 195 TYR B CA 1
ATOM 3841 C C . TYR B 1 195 ? 6.855 17.859 16.25 1 98.56 195 TYR B C 1
ATOM 3843 O O . TYR B 1 195 ? 5.801 17.812 15.609 1 98.56 195 TYR B O 1
ATOM 3851 N N . THR B 1 196 ? 6.941 18.141 17.516 1 98 196 THR B N 1
ATOM 3852 C CA . THR B 1 196 ? 5.742 18.516 18.266 1 98 196 THR B CA 1
ATOM 3853 C C . THR B 1 196 ? 5.109 19.781 17.688 1 98 196 THR B C 1
ATOM 3855 O O . THR B 1 196 ? 3.887 19.875 17.594 1 98 196 THR B O 1
ATOM 3858 N N . ARG B 1 197 ? 5.93 20.688 17.328 1 98.25 197 ARG B N 1
ATOM 3859 C CA . ARG B 1 197 ? 5.457 21.953 16.766 1 98.25 197 ARG B CA 1
ATOM 3860 C C . ARG B 1 197 ? 4.777 21.719 15.414 1 98.25 197 ARG B C 1
ATOM 3862 O O . ARG B 1 197 ? 3.719 22.297 15.141 1 98.25 197 ARG B O 1
ATOM 3869 N N . GLN B 1 198 ? 5.391 20.938 14.57 1 98.62 198 GLN B N 1
ATOM 3870 C CA . GLN B 1 198 ? 4.773 20.672 13.273 1 98.62 198 GLN B CA 1
ATOM 3871 C C . GLN B 1 198 ? 3.385 20.062 13.43 1 98.62 198 GLN B C 1
ATOM 3873 O O . GLN B 1 198 ? 2.477 20.359 12.656 1 98.62 198 GLN B O 1
ATOM 3878 N N . CYS B 1 199 ? 3.205 19.188 14.406 1 98.19 199 CYS B N 1
ATOM 3879 C CA . CYS B 1 199 ? 1.918 18.547 14.648 1 98.19 199 CYS B CA 1
ATOM 3880 C C . CYS B 1 199 ? 0.884 19.562 15.125 1 98.19 199 CYS B C 1
ATOM 3882 O O . CYS B 1 199 ? -0.32 19.344 14.984 1 98.19 199 CYS B O 1
ATOM 3884 N N . SER B 1 200 ? 1.327 20.672 15.633 1 98.44 200 SER B N 1
ATOM 3885 C CA . SER B 1 200 ? 0.458 21.656 16.266 1 98.44 200 SER B CA 1
ATOM 3886 C C . SER B 1 200 ? 0.104 22.781 15.305 1 98.44 200 SER B C 1
ATOM 3888 O O . SER B 1 200 ? -0.563 23.75 15.688 1 98.44 200 SER B O 1
ATOM 3890 N N . VAL B 1 201 ? 0.521 22.703 14.094 1 98.81 201 VAL B N 1
ATOM 3891 C CA . VAL B 1 201 ? 0.214 23.734 13.102 1 98.81 201 VAL B CA 1
ATOM 3892 C C . VAL B 1 201 ? -1.292 23.766 12.852 1 98.81 201 VAL B C 1
ATOM 3894 O O . VAL B 1 201 ? -1.939 22.719 12.742 1 98.81 201 VAL B O 1
ATOM 3897 N N . ALA B 1 202 ? -1.853 24.984 12.75 1 98.81 202 ALA B N 1
ATOM 3898 C CA . ALA B 1 202 ? -3.275 25.203 12.5 1 98.81 202 ALA B CA 1
ATOM 3899 C C . ALA B 1 202 ? -3.574 25.156 11 1 98.81 202 ALA B C 1
ATOM 3901 O O . ALA B 1 202 ? -2.971 25.891 10.219 1 98.81 202 ALA B O 1
ATOM 3902 N N . VAL B 1 203 ? -4.484 24.266 10.617 1 98.81 203 VAL B N 1
ATOM 3903 C CA . VAL B 1 203 ? -4.961 24.188 9.242 1 98.81 203 VAL B CA 1
ATOM 3904 C C . VAL B 1 203 ? -6.488 24.172 9.227 1 98.81 203 VAL B C 1
ATOM 3906 O O . VAL B 1 203 ? -7.121 23.953 10.266 1 98.81 203 VAL B O 1
ATOM 3909 N N . THR B 1 204 ? -7.027 24.469 8.109 1 98.88 204 THR B N 1
ATOM 3910 C CA . THR B 1 204 ? -8.438 24.219 7.836 1 98.88 204 THR B CA 1
ATOM 3911 C C . THR B 1 204 ? -8.609 23.078 6.844 1 98.88 204 THR B C 1
ATOM 3913 O O . THR B 1 204 ? -7.637 22.625 6.234 1 98.88 204 THR B O 1
ATOM 3916 N N . THR B 1 205 ? -9.859 22.656 6.77 1 98.88 205 THR B N 1
ATOM 3917 C CA . THR B 1 205 ? -10.148 21.625 5.777 1 98.88 205 THR B CA 1
ATOM 3918 C C . THR B 1 205 ? -9.75 22.094 4.379 1 98.88 205 THR B C 1
ATOM 3920 O O . THR B 1 205 ? -9.188 21.328 3.596 1 98.88 205 THR B O 1
ATOM 3923 N N . LYS B 1 206 ? -10.023 23.312 4.113 1 98.69 206 LYS B N 1
ATOM 3924 C CA . LYS B 1 206 ? -9.656 23.891 2.826 1 98.69 206 LYS B CA 1
ATOM 3925 C C . LYS B 1 206 ? -8.141 23.906 2.648 1 98.69 206 LYS B C 1
ATOM 3927 O O . LYS B 1 206 ? -7.629 23.578 1.579 1 98.69 206 LYS B O 1
ATOM 3932 N N . ASP B 1 207 ? -7.426 24.328 3.674 1 98.81 207 ASP B N 1
ATOM 3933 C CA . ASP B 1 207 ? -5.969 24.312 3.619 1 98.81 207 ASP B CA 1
ATOM 3934 C C . ASP B 1 207 ? -5.449 22.922 3.252 1 98.81 207 ASP B C 1
ATOM 3936 O O . ASP B 1 207 ? -4.598 22.781 2.373 1 98.81 207 ASP B O 1
ATOM 3940 N N . LEU B 1 208 ? -5.957 21.906 3.924 1 98.88 208 LEU B N 1
ATOM 3941 C CA . LEU B 1 208 ? -5.492 20.531 3.725 1 98.88 208 LEU B CA 1
ATOM 3942 C C . LEU B 1 208 ? -5.723 20.078 2.285 1 98.88 208 LEU B C 1
ATOM 3944 O O . LEU B 1 208 ? -4.867 19.422 1.691 1 98.88 208 LEU B O 1
ATOM 3948 N N . ALA B 1 209 ? -6.898 20.438 1.797 1 98.88 209 ALA B N 1
ATOM 3949 C CA . ALA B 1 209 ? -7.199 20.062 0.417 1 98.88 209 ALA B CA 1
ATOM 3950 C C . ALA B 1 209 ? -6.246 20.75 -0.556 1 98.88 209 ALA B C 1
ATOM 3952 O O . ALA B 1 209 ? -5.754 20.125 -1.499 1 98.88 209 ALA B O 1
ATOM 3953 N N . VAL B 1 210 ? -5.98 21.984 -0.32 1 98.81 210 VAL B N 1
ATOM 3954 C CA . VAL B 1 210 ? -5.059 22.75 -1.155 1 98.81 210 VAL B CA 1
ATOM 3955 C C . VAL B 1 210 ? -3.656 22.156 -1.061 1 98.81 210 VAL B C 1
ATOM 3957 O O . VAL B 1 210 ? -3.004 21.922 -2.08 1 98.81 210 VAL B O 1
ATOM 3960 N N . MET B 1 211 ? -3.236 21.906 0.112 1 98.88 211 MET B N 1
ATOM 3961 C CA . MET B 1 211 ? -1.91 21.344 0.329 1 98.88 211 MET B CA 1
ATOM 3962 C C . MET B 1 211 ? -1.774 20 -0.377 1 98.88 211 MET B C 1
ATOM 3964 O O . MET B 1 211 ? -0.802 19.766 -1.098 1 98.88 211 MET B O 1
ATOM 3968 N N . ALA B 1 212 ? -2.754 19.141 -0.242 1 98.88 212 ALA B N 1
ATOM 3969 C CA . ALA B 1 212 ? -2.729 17.797 -0.828 1 98.88 212 ALA B CA 1
ATOM 3970 C C . ALA B 1 212 ? -2.818 17.875 -2.35 1 98.88 212 ALA B C 1
ATOM 3972 O O . ALA B 1 212 ? -2.332 16.969 -3.047 1 98.88 212 ALA B O 1
ATOM 3973 N N . SER B 1 213 ? -3.379 18.922 -2.871 1 98.75 213 SER B N 1
ATOM 3974 C CA . SER B 1 213 ? -3.588 19.047 -4.309 1 98.75 213 SER B CA 1
ATOM 3975 C C . SER B 1 213 ? -2.264 19.203 -5.051 1 98.75 213 SER B C 1
ATOM 3977 O O . SER B 1 213 ? -2.184 18.953 -6.25 1 98.75 213 SER B O 1
ATOM 3979 N N . VAL B 1 214 ? -1.251 19.609 -4.34 1 98.88 214 VAL B N 1
ATOM 3980 C CA . VAL B 1 214 ? 0.08 19.672 -4.938 1 98.88 214 VAL B CA 1
ATOM 3981 C C . VAL B 1 214 ? 0.511 18.281 -5.383 1 98.88 214 VAL B C 1
ATOM 3983 O O . VAL B 1 214 ? 1.09 18.109 -6.457 1 98.88 214 VAL B O 1
ATOM 3986 N N . PHE B 1 215 ? 0.199 17.281 -4.582 1 98.75 215 PHE B N 1
ATOM 3987 C CA . PHE B 1 215 ? 0.501 15.898 -4.953 1 98.75 215 PHE B CA 1
ATOM 3988 C C . PHE B 1 215 ? -0.382 15.445 -6.109 1 98.75 215 PHE B C 1
ATOM 3990 O O . PHE B 1 215 ? 0.088 14.766 -7.027 1 98.75 215 PHE B O 1
ATOM 3997 N N . ALA B 1 216 ? -1.651 15.844 -6.066 1 98.5 216 ALA B N 1
ATOM 3998 C CA . ALA B 1 216 ? -2.561 15.469 -7.145 1 98.5 216 ALA B CA 1
ATOM 3999 C C . ALA B 1 216 ? -2.107 16.062 -8.477 1 98.5 216 ALA B C 1
ATOM 4001 O O . ALA B 1 216 ? -2.33 15.469 -9.531 1 98.5 216 ALA B O 1
ATOM 4002 N N . ASN B 1 217 ? -1.505 17.172 -8.367 1 98.38 217 ASN B N 1
ATOM 4003 C CA . ASN B 1 217 ? -1.048 17.875 -9.555 1 98.38 217 ASN B CA 1
ATOM 4004 C C . ASN B 1 217 ? 0.444 17.672 -9.797 1 98.38 217 ASN B C 1
ATOM 4006 O O . ASN B 1 217 ? 1.134 18.578 -10.273 1 98.38 217 ASN B O 1
ATOM 4010 N N . ASN B 1 218 ? 0.928 16.625 -9.383 1 98 218 ASN B N 1
ATOM 4011 C CA . ASN B 1 218 ? 2.258 16.125 -9.727 1 98 218 ASN B CA 1
ATOM 4012 C C . ASN B 1 218 ? 3.346 17.109 -9.289 1 98 218 ASN B C 1
ATOM 4014 O O . ASN B 1 218 ? 4.32 17.328 -10.016 1 98 218 ASN B O 1
ATOM 4018 N N . GLY B 1 219 ? 3.148 17.781 -8.203 1 98.62 219 GLY B N 1
ATOM 4019 C CA . GLY B 1 219 ? 4.18 18.594 -7.574 1 98.62 219 GLY B CA 1
ATOM 4020 C C . GLY B 1 219 ? 4.047 20.078 -7.879 1 98.62 219 GLY B C 1
ATOM 4021 O O . GLY B 1 219 ? 4.828 20.891 -7.383 1 98.62 219 GLY B O 1
ATOM 4022 N N . VAL B 1 220 ? 3.033 20.406 -8.648 1 98.69 220 VAL B N 1
ATOM 4023 C CA . VAL B 1 220 ? 2.789 21.797 -9.008 1 98.69 220 VAL B CA 1
ATOM 4024 C C . VAL B 1 220 ? 1.593 22.344 -8.219 1 98.69 220 VAL B C 1
ATOM 4026 O O . VAL B 1 220 ? 0.536 21.703 -8.18 1 98.69 220 VAL B O 1
ATOM 4029 N N . HIS B 1 221 ? 1.814 23.438 -7.629 1 98.75 221 HIS B N 1
ATOM 4030 C CA . HIS B 1 221 ? 0.733 24.047 -6.859 1 98.75 221 HIS B CA 1
ATOM 4031 C C . HIS B 1 221 ? -0.377 24.547 -7.777 1 98.75 221 HIS B C 1
ATOM 4033 O O . HIS B 1 221 ? -0.132 25.375 -8.664 1 98.75 221 HIS B O 1
ATOM 4039 N N . PRO B 1 222 ? -1.604 24.141 -7.543 1 96.88 222 PRO B N 1
ATOM 4040 C CA . PRO B 1 222 ? -2.652 24.422 -8.523 1 96.88 222 PRO B CA 1
ATOM 4041 C C . PRO B 1 222 ? -3.072 25.891 -8.523 1 96.88 222 PRO B C 1
ATOM 4043 O O . PRO B 1 222 ? -3.611 26.391 -9.523 1 96.88 222 PRO B O 1
ATOM 4046 N N . LEU B 1 223 ? -2.83 26.594 -7.457 1 97.5 223 LEU B N 1
ATOM 4047 C CA . LEU B 1 223 ? -3.256 27.984 -7.363 1 97.5 223 LEU B CA 1
ATOM 4048 C C . LEU B 1 223 ? -2.148 28.938 -7.828 1 97.5 223 LEU B C 1
ATOM 4050 O O . LEU B 1 223 ? -2.424 30.031 -8.305 1 97.5 223 LEU B O 1
ATOM 4054 N N . THR B 1 224 ? -0.906 28.516 -7.715 1 97.88 224 THR B N 1
ATOM 4055 C CA . THR B 1 224 ? 0.199 29.406 -8.016 1 97.88 224 THR B CA 1
ATOM 4056 C C . THR B 1 224 ? 0.95 28.953 -9.258 1 97.88 224 THR B C 1
ATOM 4058 O O . THR B 1 224 ? 1.756 29.703 -9.82 1 97.88 224 THR B O 1
ATOM 4061 N N . ASP B 1 225 ? 0.802 27.75 -9.641 1 97.75 225 ASP B N 1
ATOM 4062 C CA . ASP B 1 225 ? 1.453 27.109 -10.781 1 97.75 225 ASP B CA 1
ATOM 4063 C C . ASP B 1 225 ? 2.945 26.922 -10.523 1 97.75 225 ASP B C 1
ATOM 4065 O O . ASP B 1 225 ? 3.707 26.625 -11.445 1 97.75 225 ASP B O 1
ATOM 4069 N N . LYS B 1 226 ? 3.373 27.078 -9.305 1 98.12 226 LYS B N 1
ATOM 4070 C CA . LYS B 1 226 ? 4.766 26.844 -8.945 1 98.12 226 LYS B CA 1
ATOM 4071 C C . LYS B 1 226 ? 5.02 25.375 -8.648 1 98.12 226 LYS B C 1
ATOM 4073 O O . LYS B 1 226 ? 4.215 24.719 -7.977 1 98.12 226 LYS B O 1
ATOM 4078 N N . ARG B 1 227 ? 6.113 24.875 -9.18 1 98.44 227 ARG B N 1
ATOM 4079 C CA . ARG B 1 227 ? 6.516 23.516 -8.828 1 98.44 227 ARG B CA 1
ATOM 4080 C C . ARG B 1 227 ? 7.176 23.469 -7.453 1 98.44 227 ARG B C 1
ATOM 4082 O O . ARG B 1 227 ? 8.18 24.141 -7.223 1 98.44 227 ARG B O 1
ATOM 4089 N N . LEU B 1 228 ? 6.668 22.734 -6.559 1 98.44 228 LEU B N 1
ATOM 4090 C CA . LEU B 1 228 ? 7.207 22.609 -5.211 1 98.44 228 LEU B CA 1
ATOM 4091 C C . LEU B 1 228 ? 8.008 21.312 -5.07 1 98.44 228 LEU B C 1
ATOM 4093 O O . LEU B 1 228 ? 8.945 21.25 -4.266 1 98.44 228 LEU B O 1
ATOM 4097 N N . MET B 1 229 ? 7.609 20.281 -5.836 1 98.25 229 MET B N 1
ATOM 4098 C CA . MET B 1 229 ? 8.242 18.969 -5.73 1 98.25 229 MET B CA 1
ATOM 4099 C C . MET B 1 229 ? 8.469 18.359 -7.113 1 98.25 229 MET B C 1
ATOM 4101 O O . MET B 1 229 ? 7.688 18.609 -8.039 1 98.25 229 MET B O 1
ATOM 4105 N N . SER B 1 230 ? 9.492 17.516 -7.219 1 97.62 230 SER B N 1
ATOM 4106 C CA . SER B 1 230 ? 9.664 16.734 -8.438 1 97.62 230 SER B CA 1
ATOM 4107 C C . SER B 1 230 ? 8.578 15.664 -8.57 1 97.62 230 SER B C 1
ATOM 4109 O O . SER B 1 230 ? 8.094 15.141 -7.562 1 97.62 230 SER B O 1
ATOM 4111 N N . SER B 1 231 ? 8.25 15.352 -9.781 1 96.69 231 SER B N 1
ATOM 4112 C CA . SER B 1 231 ? 7.246 14.328 -10.039 1 96.69 231 SER B CA 1
ATOM 4113 C C . SER B 1 231 ? 7.66 12.984 -9.445 1 96.69 231 SER B C 1
ATOM 4115 O O . SER B 1 231 ? 6.82 12.242 -8.93 1 96.69 231 SER B O 1
ATOM 4117 N N . ASP B 1 232 ? 8.938 12.672 -9.5 1 96.62 232 ASP B N 1
ATOM 4118 C CA . ASP B 1 232 ? 9.445 11.422 -8.961 1 96.62 232 ASP B CA 1
ATOM 4119 C C . ASP B 1 232 ? 9.219 11.344 -7.449 1 96.62 232 ASP B C 1
ATOM 4121 O O . ASP B 1 232 ? 8.828 10.297 -6.93 1 96.62 232 ASP B O 1
ATOM 4125 N N . ASN B 1 233 ? 9.461 12.414 -6.797 1 98.31 233 ASN B N 1
ATOM 4126 C CA . ASN B 1 233 ? 9.258 12.438 -5.352 1 98.31 233 ASN B CA 1
ATOM 4127 C C . ASN B 1 233 ? 7.781 12.375 -4.988 1 98.31 233 ASN B C 1
ATOM 4129 O O . ASN B 1 233 ? 7.41 11.781 -3.975 1 98.31 233 ASN B O 1
ATOM 4133 N N . VAL B 1 234 ? 6.945 12.969 -5.848 1 98.62 234 VAL B N 1
ATOM 4134 C CA . VAL B 1 234 ? 5.508 12.922 -5.602 1 98.62 234 VAL B CA 1
ATOM 4135 C C . VAL B 1 234 ? 5.023 11.477 -5.594 1 98.62 234 VAL B C 1
ATOM 4137 O O . VAL B 1 234 ? 4.312 11.055 -4.68 1 98.62 234 VAL B O 1
ATOM 4140 N N . SER B 1 235 ? 5.461 10.734 -6.609 1 98.5 235 SER B N 1
ATOM 4141 C CA . SER B 1 235 ? 5.039 9.344 -6.707 1 98.5 235 SER B CA 1
ATOM 4142 C C . SER B 1 235 ? 5.465 8.547 -5.473 1 98.5 235 SER B C 1
ATOM 4144 O O . SER B 1 235 ? 4.723 7.688 -4.996 1 98.5 235 SER B O 1
ATOM 4146 N N . ARG B 1 236 ? 6.602 8.836 -4.949 1 98.69 236 ARG B N 1
ATOM 4147 C CA . ARG B 1 236 ? 7.137 8.141 -3.787 1 98.69 236 ARG B CA 1
ATOM 4148 C C . ARG B 1 236 ? 6.363 8.508 -2.523 1 98.69 236 ARG B C 1
ATOM 4150 O O . ARG B 1 236 ? 6.074 7.637 -1.695 1 98.69 236 ARG B O 1
ATOM 4157 N N . VAL B 1 237 ? 6.004 9.773 -2.367 1 98.81 237 VAL B N 1
ATOM 4158 C CA . VAL B 1 237 ? 5.191 10.203 -1.231 1 98.81 237 VAL B CA 1
ATOM 4159 C C . VAL B 1 237 ? 3.838 9.5 -1.271 1 98.81 237 VAL B C 1
ATOM 4161 O O . VAL B 1 237 ? 3.371 8.977 -0.254 1 98.81 237 VAL B O 1
ATOM 4164 N N . LEU B 1 238 ? 3.24 9.445 -2.443 1 98.88 238 LEU B N 1
ATOM 4165 C CA . LEU B 1 238 ? 1.931 8.82 -2.592 1 98.88 238 LEU B CA 1
ATOM 4166 C C . LEU B 1 238 ? 2.004 7.328 -2.303 1 98.88 238 LEU B C 1
ATOM 4168 O O . LEU B 1 238 ? 1.07 6.754 -1.736 1 98.88 238 LEU B O 1
ATOM 4172 N N . ALA B 1 239 ? 3.092 6.723 -2.682 1 98.69 239 ALA B N 1
ATOM 4173 C CA . ALA B 1 239 ? 3.289 5.305 -2.375 1 98.69 239 ALA B CA 1
ATOM 4174 C C . ALA B 1 239 ? 3.312 5.07 -0.868 1 98.69 239 ALA B C 1
ATOM 4176 O O . ALA B 1 239 ? 2.672 4.141 -0.369 1 98.69 239 ALA B O 1
ATOM 4177 N N . VAL B 1 240 ? 4.023 5.914 -0.135 1 98.62 240 VAL B N 1
ATOM 4178 C CA . VAL B 1 240 ? 4.109 5.773 1.314 1 98.62 240 VAL B CA 1
ATOM 4179 C C . VAL B 1 240 ? 2.742 6.043 1.943 1 98.62 240 VAL B C 1
ATOM 4181 O O . VAL B 1 240 ? 2.334 5.348 2.877 1 98.62 240 VAL B O 1
ATOM 4184 N N . MET B 1 241 ? 2.035 7.035 1.419 1 98.75 241 MET B N 1
ATOM 4185 C CA . MET B 1 241 ? 0.684 7.32 1.892 1 98.75 241 MET B CA 1
ATOM 4186 C C . MET B 1 241 ? -0.226 6.109 1.705 1 98.75 241 MET B C 1
ATOM 4188 O O . MET B 1 241 ? -1.099 5.852 2.535 1 98.75 241 MET B O 1
ATOM 4192 N N . THR B 1 242 ? -0.044 5.391 0.69 1 98.56 242 THR B N 1
ATOM 4193 C CA . THR B 1 242 ? -0.869 4.227 0.381 1 98.56 242 THR B CA 1
ATOM 4194 C C . THR B 1 242 ? -0.575 3.084 1.347 1 98.56 242 THR B C 1
ATOM 4196 O O . THR B 1 242 ? -1.495 2.42 1.829 1 98.56 242 THR B O 1
ATOM 4199 N N . THR B 1 243 ? 0.646 2.898 1.656 1 97.25 243 THR B N 1
ATOM 4200 C CA . THR B 1 243 ? 1.034 1.698 2.389 1 97.25 243 THR B CA 1
ATOM 4201 C C . THR B 1 243 ? 1.019 1.954 3.893 1 97.25 243 THR B C 1
ATOM 4203 O O . THR B 1 243 ? 0.974 1.012 4.688 1 97.25 243 THR B O 1
ATOM 4206 N N . ALA B 1 244 ? 0.988 3.281 4.266 1 96.62 244 ALA B N 1
ATOM 4207 C CA . ALA B 1 244 ? 1.194 3.508 5.695 1 96.62 244 ALA B CA 1
ATOM 4208 C C . ALA B 1 244 ? 0.34 4.672 6.195 1 96.62 244 ALA B C 1
ATOM 4210 O O . ALA B 1 244 ? 0.396 5.027 7.371 1 96.62 244 ALA B O 1
ATOM 4211 N N . GLY B 1 245 ? -0.512 5.199 5.422 1 96.69 245 GLY B N 1
ATOM 4212 C CA . GLY B 1 245 ? -1.124 6.48 5.73 1 96.69 245 GLY B CA 1
ATOM 4213 C C . GLY B 1 245 ? -2.215 6.383 6.781 1 96.69 245 GLY B C 1
ATOM 4214 O O . GLY B 1 245 ? -2.523 7.367 7.457 1 96.69 245 GLY B O 1
ATOM 4215 N N . LEU B 1 246 ? -2.854 5.273 6.848 1 96.31 246 LEU B N 1
ATOM 4216 C CA . LEU B 1 246 ? -3.875 5.086 7.875 1 96.31 246 LEU B CA 1
ATOM 4217 C C . LEU B 1 246 ? -3.438 4.039 8.891 1 96.31 246 LEU B C 1
ATOM 4219 O O . LEU B 1 246 ? -4.254 3.236 9.352 1 96.31 246 LEU B O 1
ATOM 4223 N N . TYR B 1 247 ? -2.232 4.016 9.133 1 90.25 247 TYR B N 1
ATOM 4224 C CA . TYR B 1 247 ? -1.621 3.176 10.156 1 90.25 247 TYR B CA 1
ATOM 4225 C C . TYR B 1 247 ? -1.928 1.703 9.906 1 90.25 247 TYR B C 1
ATOM 4227 O O . TYR B 1 247 ? -1.722 1.197 8.797 1 90.25 247 TYR B O 1
ATOM 4235 N N . GLU B 1 248 ? -2.309 1.018 10.984 1 90.62 248 GLU B N 1
ATOM 4236 C CA . GLU B 1 248 ? -2.523 -0.423 10.883 1 90.62 248 GLU B CA 1
ATOM 4237 C C . GLU B 1 248 ? -3.717 -0.743 9.992 1 90.62 248 GLU B C 1
ATOM 4239 O O . GLU B 1 248 ? -3.918 -1.896 9.602 1 90.62 248 GLU B O 1
ATOM 4244 N N . ASN B 1 249 ? -4.438 0.252 9.531 1 94.06 249 ASN B N 1
ATOM 4245 C CA . ASN B 1 249 ? -5.617 0.033 8.703 1 94.06 249 ASN B CA 1
ATOM 4246 C C . ASN B 1 249 ? -5.375 0.453 7.258 1 94.06 249 ASN B C 1
ATOM 4248 O O . ASN B 1 249 ? -6.309 0.524 6.461 1 94.06 249 ASN B O 1
ATOM 4252 N N . SER B 1 250 ? -4.141 0.719 6.891 1 96.06 250 SER B N 1
ATOM 4253 C CA . SER B 1 250 ? -3.824 1.198 5.547 1 96.06 250 SER B CA 1
ATOM 4254 C C . SER B 1 250 ? -4.25 0.189 4.484 1 96.06 250 SER B C 1
ATOM 4256 O O . SER B 1 250 ? -4.727 0.57 3.416 1 96.06 250 SER B O 1
ATOM 4258 N N . GLY B 1 251 ? -4.051 -1.096 4.754 1 96.62 251 GLY B N 1
ATOM 4259 C CA . GLY B 1 251 ? -4.492 -2.111 3.811 1 96.62 251 GLY B CA 1
ATOM 4260 C C . GLY B 1 251 ? -5.988 -2.096 3.574 1 96.62 251 GLY B C 1
ATOM 4261 O O . GLY B 1 251 ? -6.445 -2.191 2.434 1 96.62 251 GLY B O 1
ATOM 4262 N N . GLN B 1 252 ? -6.738 -1.979 4.633 1 96.5 252 GLN B N 1
ATOM 4263 C CA . GLN B 1 252 ? -8.195 -1.919 4.527 1 96.5 252 GLN B CA 1
ATOM 4264 C C . GLN B 1 252 ? -8.641 -0.667 3.777 1 96.5 252 GLN B C 1
ATOM 4266 O O . GLN B 1 252 ? -9.57 -0.718 2.975 1 96.5 252 GLN B O 1
ATOM 4271 N N . TRP B 1 253 ? -7.973 0.399 4.055 1 97.94 253 TRP B N 1
ATOM 4272 C CA . TRP B 1 253 ? -8.258 1.638 3.336 1 97.94 253 TRP B CA 1
ATOM 4273 C C . TRP B 1 253 ? -8.008 1.473 1.842 1 97.94 253 TRP B C 1
ATOM 4275 O O . TRP B 1 253 ? -8.859 1.828 1.021 1 97.94 253 TRP B O 1
ATOM 4285 N N . ALA B 1 254 ? -6.855 0.964 1.526 1 98.12 254 ALA B N 1
ATOM 4286 C CA . ALA B 1 254 ? -6.523 0.758 0.12 1 98.12 254 ALA B CA 1
ATOM 4287 C C . ALA B 1 254 ? -7.523 -0.18 -0.549 1 98.12 254 ALA B C 1
ATOM 4289 O O . ALA B 1 254 ? -7.938 0.054 -1.688 1 98.12 254 ALA B O 1
ATOM 4290 N N . TYR B 1 255 ? -7.934 -1.185 0.148 1 98.31 255 TYR B N 1
ATOM 4291 C CA . TYR B 1 255 ? -8.867 -2.211 -0.304 1 98.31 255 TYR B CA 1
ATOM 4292 C C . TYR B 1 255 ? -10.242 -1.614 -0.58 1 98.31 255 TYR B C 1
ATOM 4294 O O . TYR B 1 255 ? -10.898 -1.986 -1.551 1 98.31 255 TYR B O 1
ATOM 4302 N N . GLN B 1 256 ? -10.641 -0.664 0.195 1 97.62 256 GLN B N 1
ATOM 4303 C CA . GLN B 1 256 ? -11.992 -0.128 0.147 1 97.62 256 GLN B CA 1
ATOM 4304 C C . GLN B 1 256 ? -12.062 1.131 -0.713 1 97.62 256 GLN B C 1
ATOM 4306 O O . GLN B 1 256 ? -12.969 1.281 -1.536 1 97.62 256 GLN B O 1
ATOM 4311 N N . VAL B 1 257 ? -11.109 2.053 -0.501 1 98.25 257 VAL B N 1
ATOM 4312 C CA . VAL B 1 257 ? -11.195 3.383 -1.097 1 98.25 257 VAL B CA 1
ATOM 4313 C C . VAL B 1 257 ? -10.281 3.463 -2.318 1 98.25 257 VAL B C 1
ATOM 4315 O O . VAL B 1 257 ? -10.656 4.035 -3.344 1 98.25 257 VAL B O 1
ATOM 4318 N N . GLY B 1 258 ? -9.07 2.908 -2.189 1 98.25 258 GLY B N 1
ATOM 4319 C CA . GLY B 1 258 ? -8.156 2.83 -3.312 1 98.25 258 GLY B CA 1
ATOM 4320 C C . GLY B 1 258 ? -7.477 4.152 -3.623 1 98.25 258 GLY B C 1
ATOM 4321 O O . GLY B 1 258 ? -7.242 4.477 -4.789 1 98.25 258 GLY B O 1
ATOM 4322 N N . LEU B 1 259 ? -7.211 4.98 -2.574 1 98.69 259 LEU B N 1
ATOM 4323 C CA . LEU B 1 259 ? -6.488 6.234 -2.742 1 98.69 259 LEU B CA 1
ATOM 4324 C C . LEU B 1 259 ? -5.359 6.352 -1.721 1 98.69 259 LEU B C 1
ATOM 4326 O O . LEU B 1 259 ? -5.527 5.977 -0.559 1 98.69 259 LEU B O 1
ATOM 4330 N N . PRO B 1 260 ? -4.168 6.934 -2.146 1 98.88 260 PRO B N 1
ATOM 4331 C CA . PRO B 1 260 ? -3.223 7.379 -1.118 1 98.88 260 PRO B CA 1
ATOM 4332 C C . PRO B 1 260 ? -3.85 8.352 -0.124 1 98.88 260 PRO B C 1
ATOM 4334 O O . PRO B 1 260 ? -4.562 9.281 -0.525 1 98.88 260 PRO B O 1
ATOM 4337 N N . ALA B 1 261 ? -3.578 8.125 1.16 1 98.88 261 ALA B N 1
ATOM 4338 C CA . ALA B 1 261 ? -4.203 8.984 2.16 1 98.88 261 ALA B CA 1
ATOM 4339 C C . ALA B 1 261 ? -3.336 9.086 3.412 1 98.88 261 ALA B C 1
ATOM 4341 O O . ALA B 1 261 ? -2.393 8.312 3.588 1 98.88 261 ALA B O 1
ATOM 4342 N N . LYS B 1 262 ? -3.566 10.047 4.141 1 98.88 262 LYS B N 1
ATOM 4343 C CA . LYS B 1 262 ? -2.992 10.211 5.473 1 98.88 262 LYS B CA 1
ATOM 4344 C C . LYS B 1 262 ? -4.023 10.773 6.449 1 98.88 262 LYS B C 1
ATOM 4346 O O . LYS B 1 262 ? -4.715 11.742 6.145 1 98.88 262 LYS B O 1
ATOM 4351 N N . SER B 1 263 ? -4.141 10.125 7.59 1 98.5 263 SER B N 1
ATOM 4352 C CA . SER B 1 263 ? -5.047 10.547 8.656 1 98.5 263 SER B CA 1
ATOM 4353 C C . SER B 1 263 ? -4.277 11.172 9.812 1 98.5 263 SER B C 1
ATOM 4355 O O . SER B 1 263 ? -3.066 10.984 9.938 1 98.5 263 SER B O 1
ATOM 4357 N N . GLY B 1 264 ? -4.918 12.016 10.586 1 97.44 264 GLY B N 1
ATOM 4358 C CA . GLY B 1 264 ? -4.426 12.555 11.844 1 97.44 264 GLY B CA 1
ATOM 4359 C C . GLY B 1 264 ? -5.449 12.492 12.961 1 97.44 264 GLY B C 1
ATOM 4360 O O . GLY B 1 264 ? -6.652 12.617 12.719 1 97.44 264 GLY B O 1
ATOM 4361 N N . VAL B 1 265 ? -4.938 12.43 14.172 1 96.31 265 VAL B N 1
ATOM 4362 C CA . VAL B 1 265 ? -5.801 12.219 15.328 1 96.31 265 VAL B CA 1
ATOM 4363 C C . VAL B 1 265 ? -6.586 13.5 15.625 1 96.31 265 VAL B C 1
ATOM 4365 O O . VAL B 1 265 ? -7.496 13.492 16.453 1 96.31 265 VAL B O 1
ATOM 4368 N N . GLY B 1 266 ? -6.246 14.586 14.906 1 96.81 266 GLY B N 1
ATOM 4369 C CA . GLY B 1 266 ? -7.027 15.812 15.008 1 96.81 266 GLY B CA 1
ATOM 4370 C C . GLY B 1 266 ? -8.367 15.719 14.297 1 96.81 266 GLY B C 1
ATOM 4371 O O . GLY B 1 266 ? -9.234 16.562 14.492 1 96.81 266 GLY B O 1
ATOM 4372 N N . GLY B 1 267 ? -8.516 14.734 13.477 1 98.25 267 GLY B N 1
ATOM 4373 C CA . GLY B 1 267 ? -9.797 14.508 12.828 1 98.25 267 GLY B CA 1
ATOM 4374 C C . GLY B 1 267 ? -9.75 14.75 11.328 1 98.25 267 GLY B C 1
ATOM 4375 O O . GLY B 1 267 ? -10.758 14.602 10.641 1 98.25 267 GLY B O 1
ATOM 4376 N N . GLY B 1 268 ? -8.609 15.078 10.828 1 98.69 268 GLY B N 1
ATOM 4377 C CA . GLY B 1 268 ? -8.469 15.297 9.398 1 98.69 268 GLY B CA 1
ATOM 4378 C C . GLY B 1 268 ? -8 14.062 8.641 1 98.69 268 GLY B C 1
ATOM 4379 O O . GLY B 1 268 ? -7.258 13.242 9.188 1 98.69 268 GLY B O 1
ATOM 4380 N N . ILE B 1 269 ? -8.461 13.945 7.398 1 98.94 269 ILE B N 1
ATOM 4381 C CA . ILE B 1 269 ? -7.91 12.992 6.441 1 98.94 269 ILE B CA 1
ATOM 4382 C C . ILE B 1 269 ? -7.715 13.68 5.09 1 98.94 269 ILE B C 1
ATOM 4384 O O . ILE B 1 269 ? -8.586 14.414 4.629 1 98.94 269 ILE B O 1
ATOM 4388 N N . ILE B 1 270 ? -6.543 13.508 4.512 1 98.94 270 ILE B N 1
ATOM 4389 C CA . ILE B 1 270 ? -6.348 13.883 3.117 1 98.94 270 ILE B CA 1
ATOM 4390 C C . ILE B 1 270 ? -6.227 12.625 2.256 1 98.94 270 ILE B C 1
ATOM 4392 O O . ILE B 1 270 ? -5.672 11.617 2.697 1 98.94 270 ILE B O 1
ATOM 4396 N N . ALA B 1 271 ? -6.719 12.672 1.098 1 98.94 271 ALA B N 1
ATOM 4397 C CA . ALA B 1 271 ? -6.578 11.633 0.081 1 98.94 271 ALA B CA 1
ATOM 4398 C C . ALA B 1 271 ? -6.332 12.242 -1.296 1 98.94 271 ALA B C 1
ATOM 4400 O O . ALA B 1 271 ? -6.793 13.352 -1.582 1 98.94 271 ALA B O 1
ATOM 4401 N N . VAL B 1 272 ? -5.582 11.516 -2.113 1 98.88 272 VAL B N 1
ATOM 4402 C CA . VAL B 1 272 ? -5.137 12.07 -3.389 1 98.88 272 VAL B CA 1
ATOM 4403 C C . VAL B 1 272 ? -5.492 11.109 -4.52 1 98.88 272 VAL B C 1
ATOM 4405 O O . VAL B 1 272 ? -5.203 9.914 -4.438 1 98.88 272 VAL B O 1
ATOM 4408 N N . SER B 1 273 ? -6.227 11.578 -5.488 1 98.38 273 SER B N 1
ATOM 4409 C CA . SER B 1 273 ? -6.352 10.93 -6.789 1 98.38 273 SER B CA 1
ATOM 4410 C C . SER B 1 273 ? -5.398 11.547 -7.805 1 98.38 273 SER B C 1
ATOM 4412 O O . SER B 1 273 ? -5.703 12.586 -8.398 1 98.38 273 SER B O 1
ATOM 4414 N N . PRO B 1 274 ? -4.258 10.867 -8.047 1 97.75 274 PRO B N 1
ATOM 4415 C CA . PRO B 1 274 ? -3.23 11.469 -8.898 1 97.75 274 PRO B CA 1
ATOM 4416 C C . PRO B 1 274 ? -3.773 11.914 -10.258 1 97.75 274 PRO B C 1
ATOM 4418 O O . PRO B 1 274 ? -4.449 11.141 -10.938 1 97.75 274 PRO B O 1
ATOM 4421 N N . GLY B 1 275 ? -3.504 13.172 -10.578 1 96.75 275 GLY B N 1
ATOM 4422 C CA . GLY B 1 275 ? -3.893 13.734 -11.859 1 96.75 275 GLY B CA 1
ATOM 4423 C C . GLY B 1 275 ? -5.336 14.203 -11.891 1 96.75 275 GLY B C 1
ATOM 4424 O O . GLY B 1 275 ? -5.773 14.812 -12.875 1 96.75 275 GLY B O 1
ATOM 4425 N N . LYS B 1 276 ? -6.074 14.039 -10.766 1 97.31 276 LYS B N 1
ATOM 4426 C CA . LYS B 1 276 ? -7.504 14.328 -10.82 1 97.31 276 LYS B CA 1
ATOM 4427 C C . LYS B 1 276 ? -7.91 15.32 -9.742 1 97.31 276 LYS B C 1
ATOM 4429 O O . LYS B 1 276 ? -8.461 16.375 -10.047 1 97.31 276 LYS B O 1
ATOM 4434 N N . PHE B 1 277 ? -7.676 14.961 -8.469 1 98.12 277 PHE B N 1
ATOM 4435 C CA . PHE B 1 277 ? -8.055 15.875 -7.395 1 98.12 277 PHE B CA 1
ATOM 4436 C C . PHE B 1 277 ? -7.438 15.438 -6.07 1 98.12 277 PHE B C 1
ATOM 4438 O O . PHE B 1 277 ? -6.863 14.352 -5.977 1 98.12 277 PHE B O 1
ATOM 4445 N N . ALA B 1 278 ? -7.473 16.312 -5.148 1 98.81 278 ALA B N 1
ATOM 4446 C CA . ALA B 1 278 ? -7.27 15.992 -3.736 1 98.81 278 ALA B CA 1
ATOM 4447 C C . ALA B 1 278 ? -8.516 16.297 -2.916 1 98.81 278 ALA B C 1
ATOM 4449 O O . ALA B 1 278 ? -9.258 17.234 -3.232 1 98.81 278 ALA B O 1
ATOM 4450 N N . VAL B 1 279 ? -8.727 15.469 -1.923 1 98.88 279 VAL B N 1
ATOM 4451 C CA . VAL B 1 279 ? -9.859 15.672 -1.023 1 98.88 279 VAL B CA 1
ATOM 4452 C C . VAL B 1 279 ? -9.367 15.711 0.422 1 98.88 279 VAL B C 1
ATOM 4454 O O . VAL B 1 279 ? -8.453 14.977 0.794 1 98.88 279 VAL B O 1
ATOM 4457 N N . ALA B 1 280 ? -9.891 16.578 1.194 1 98.94 280 ALA B N 1
ATOM 4458 C CA . ALA B 1 280 ? -9.695 16.656 2.641 1 98.94 280 ALA B CA 1
ATOM 4459 C C . ALA B 1 280 ? -11.039 16.688 3.369 1 98.94 280 ALA B C 1
ATOM 4461 O O . ALA B 1 280 ? -11.977 17.344 2.92 1 98.94 280 ALA B O 1
ATOM 4462 N N . VAL B 1 281 ? -11.133 15.945 4.414 1 98.94 281 VAL B N 1
ATOM 4463 C CA . VAL B 1 281 ? -12.312 15.969 5.277 1 98.94 281 VAL B CA 1
ATOM 4464 C C . VAL B 1 281 ? -11.883 16.078 6.738 1 98.94 281 VAL B C 1
ATOM 4466 O O . VAL B 1 281 ? -10.898 15.461 7.152 1 98.94 281 VAL B O 1
ATOM 4469 N N . PHE B 1 282 ? -12.609 16.953 7.449 1 98.88 282 PHE B N 1
ATOM 4470 C CA . PHE B 1 282 ? -12.375 17.156 8.875 1 98.88 282 PHE B CA 1
ATOM 4471 C C . PHE B 1 282 ? -13.625 16.797 9.68 1 98.88 282 PHE B C 1
ATOM 4473 O O . PHE B 1 282 ? -14.703 17.328 9.422 1 98.88 282 PHE B O 1
ATOM 4480 N N . SER B 1 283 ? -13.406 15.852 10.516 1 98.88 283 SER B N 1
ATOM 4481 C CA . SER B 1 283 ? -14.391 15.484 11.531 1 98.88 283 SER B CA 1
ATOM 4482 C C . SER B 1 283 ? -13.719 14.859 12.75 1 98.88 283 SER B C 1
ATOM 4484 O O . SER B 1 283 ? -13.047 13.828 12.641 1 98.88 283 SER B O 1
ATOM 4486 N N . PRO B 1 284 ? -13.93 15.328 13.969 1 98.44 284 PRO B N 1
ATOM 4487 C CA . PRO B 1 284 ? -13.055 15.055 15.117 1 98.44 284 PRO B CA 1
ATOM 4488 C C . PRO B 1 284 ? -13.203 13.633 15.648 1 98.44 284 PRO B C 1
ATOM 4490 O O . PRO B 1 284 ? -12.25 13.07 16.188 1 98.44 284 PRO B O 1
ATOM 4493 N N . ARG B 1 285 ? -14.375 12.984 15.531 1 98.19 285 ARG B N 1
ATOM 4494 C CA . ARG B 1 285 ? -14.602 11.68 16.156 1 98.19 285 ARG B CA 1
ATOM 4495 C C . ARG B 1 285 ? -13.836 10.586 15.422 1 98.19 285 ARG B C 1
ATOM 4497 O O . ARG B 1 285 ? -13.938 10.461 14.195 1 98.19 285 ARG B O 1
ATOM 4504 N N . LEU B 1 286 ? -13.117 9.805 16.219 1 98.06 286 LEU B N 1
ATOM 4505 C CA . LEU B 1 286 ? -12.172 8.836 15.68 1 98.06 286 LEU B CA 1
ATOM 4506 C C . LEU B 1 286 ? -12.617 7.41 15.992 1 98.06 286 LEU B C 1
ATOM 4508 O O . LEU B 1 286 ? -13.359 7.184 16.953 1 98.06 286 LEU B O 1
ATOM 4512 N N . ASP B 1 287 ? -12.125 6.48 15.18 1 95.94 287 ASP B N 1
ATOM 4513 C CA . ASP B 1 287 ? -12.219 5.062 15.516 1 95.94 287 ASP B CA 1
ATOM 4514 C C . ASP B 1 287 ? -11.078 4.645 16.453 1 95.94 287 ASP B C 1
ATOM 4516 O O . ASP B 1 287 ? -10.312 5.488 16.922 1 95.94 287 ASP B O 1
ATOM 4520 N N . SER B 1 288 ? -10.992 3.359 16.719 1 91.88 288 SER B N 1
ATOM 4521 C CA . SER B 1 288 ? -10.031 2.854 17.703 1 91.88 288 SER B CA 1
ATOM 4522 C C . SER B 1 288 ? -8.602 2.979 17.172 1 91.88 288 SER B C 1
ATOM 4524 O O . SER B 1 288 ? -7.648 2.975 17.953 1 91.88 288 SER B O 1
ATOM 4526 N N . ALA B 1 289 ? -8.43 3.102 15.812 1 90.94 289 ALA B N 1
ATOM 4527 C CA . ALA B 1 289 ? -7.102 3.227 15.227 1 90.94 289 ALA B CA 1
ATOM 4528 C C . ALA B 1 289 ? -6.688 4.691 15.117 1 90.94 289 ALA B C 1
ATOM 4530 O O . ALA B 1 289 ? -5.566 4.996 14.695 1 90.94 289 ALA B O 1
ATOM 4531 N N . GLY B 1 290 ? -7.574 5.652 15.453 1 94.5 290 GLY B N 1
ATOM 4532 C CA . GLY B 1 290 ? -7.242 7.07 15.438 1 94.5 290 GLY B CA 1
ATOM 4533 C C . GLY B 1 290 ? -7.621 7.762 14.148 1 94.5 290 GLY B C 1
ATOM 4534 O O . GLY B 1 290 ? -7.109 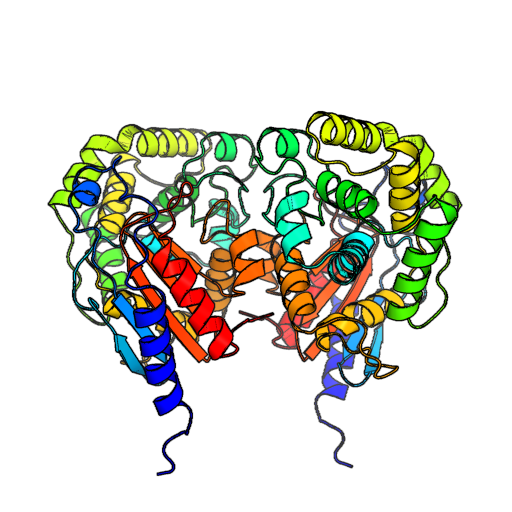8.844 13.844 1 94.5 290 GLY B O 1
ATOM 4535 N N . ASN B 1 291 ? -8.508 7.141 13.367 1 97.19 291 ASN B N 1
ATOM 4536 C CA . ASN B 1 291 ? -8.953 7.727 12.102 1 97.19 291 ASN B CA 1
ATOM 4537 C C . ASN B 1 291 ? -10.375 8.273 12.211 1 97.19 291 ASN B C 1
ATOM 4539 O O . ASN B 1 291 ? -11.25 7.637 12.805 1 97.19 291 ASN B O 1
ATOM 4543 N N . SER B 1 292 ? -10.57 9.43 11.688 1 98.62 292 SER B N 1
ATOM 4544 C CA . SER B 1 292 ? -11.898 10.039 11.695 1 98.62 292 SER B CA 1
ATOM 4545 C C . SER B 1 292 ? -12.922 9.148 11 1 98.62 292 SER B C 1
ATOM 4547 O O . SER B 1 292 ? -12.734 8.773 9.836 1 98.62 292 SER B O 1
ATOM 4549 N N . ILE B 1 293 ? -13.984 8.844 11.664 1 98.44 293 ILE B N 1
ATOM 4550 C CA . ILE B 1 293 ? -14.977 7.91 11.148 1 98.44 293 ILE B CA 1
ATOM 4551 C C . ILE B 1 293 ? -15.758 8.57 10.008 1 98.44 293 ILE B C 1
ATOM 4553 O O . ILE B 1 293 ? -15.828 8.031 8.906 1 98.44 293 ILE B O 1
ATOM 4557 N N . ARG B 1 294 ? -16.297 9.781 10.211 1 98.56 294 ARG B N 1
ATOM 4558 C CA . ARG B 1 294 ? -17.062 10.469 9.18 1 98.56 294 ARG B CA 1
ATOM 4559 C C . ARG B 1 294 ? -16.203 10.805 7.969 1 98.56 294 ARG B C 1
ATOM 4561 O O . ARG B 1 294 ? -16.656 10.727 6.828 1 98.56 294 ARG B O 1
ATOM 4568 N N . ALA B 1 295 ? -15 11.172 8.266 1 98.88 295 ALA B N 1
ATOM 4569 C CA . ALA B 1 295 ? -14.117 11.516 7.156 1 98.88 295 ALA B CA 1
ATOM 4570 C C . ALA B 1 295 ? -13.875 10.312 6.254 1 98.88 295 ALA B C 1
ATOM 4572 O O . ALA B 1 295 ? -13.898 10.43 5.027 1 98.88 295 ALA B O 1
ATOM 4573 N N . GLN B 1 296 ? -13.648 9.18 6.836 1 98.75 296 GLN B N 1
ATOM 4574 C CA . GLN B 1 296 ? -13.453 7.961 6.059 1 98.75 296 GLN B CA 1
ATOM 4575 C C . GLN B 1 296 ? -14.672 7.668 5.184 1 98.75 296 GLN B C 1
ATOM 4577 O O . GLN B 1 296 ? -14.531 7.391 3.99 1 98.75 296 GLN B O 1
ATOM 4582 N N . LYS B 1 297 ? -15.797 7.734 5.762 1 98.81 297 LYS B N 1
ATOM 4583 C CA . LYS B 1 297 ? -17.031 7.434 5.043 1 98.81 297 LYS B CA 1
ATOM 4584 C C . LYS B 1 297 ? -17.25 8.422 3.906 1 98.81 297 LYS B C 1
ATOM 4586 O O . LYS B 1 297 ? -17.625 8.031 2.799 1 98.81 297 LYS B O 1
ATOM 4591 N N . ALA B 1 298 ? -17.047 9.664 4.191 1 98.88 298 ALA B N 1
ATOM 4592 C CA . ALA B 1 298 ? -17.266 10.703 3.186 1 98.88 298 ALA B CA 1
ATOM 4593 C C . ALA B 1 298 ? -16.297 10.539 2.012 1 98.88 298 ALA B C 1
ATOM 4595 O O . ALA B 1 298 ? -16.703 10.609 0.85 1 98.88 298 ALA B O 1
ATOM 4596 N N . ILE B 1 299 ? -15.078 10.305 2.309 1 98.88 299 ILE B N 1
ATOM 4597 C CA . ILE B 1 299 ? -14.086 10.18 1.246 1 98.88 299 ILE B CA 1
ATOM 4598 C C . ILE B 1 299 ? -14.359 8.914 0.434 1 98.88 299 ILE B C 1
ATOM 4600 O O . ILE B 1 299 ? -14.219 8.914 -0.792 1 98.88 299 ILE B O 1
ATOM 4604 N N . ASP B 1 300 ? -14.727 7.855 1.117 1 98.69 300 ASP B N 1
ATOM 4605 C CA . ASP B 1 300 ? -15.086 6.629 0.416 1 98.69 300 ASP B CA 1
ATOM 4606 C C . ASP B 1 300 ? -16.203 6.887 -0.591 1 98.69 300 ASP B C 1
ATOM 4608 O O . ASP B 1 300 ? -16.125 6.469 -1.747 1 98.69 300 ASP B O 1
ATOM 4612 N N . TYR B 1 301 ? -17.234 7.605 -0.191 1 98.69 301 TYR B N 1
ATOM 4613 C CA . TYR B 1 301 ? -18.359 7.945 -1.042 1 98.69 301 TYR B CA 1
ATOM 4614 C C . TYR B 1 301 ? -17.922 8.797 -2.225 1 98.69 301 TYR B C 1
ATOM 4616 O O . TYR B 1 301 ? -18.312 8.539 -3.365 1 98.69 301 TYR B O 1
ATOM 4624 N N . ILE B 1 302 ? -17.141 9.766 -1.963 1 98.56 302 ILE B N 1
ATOM 4625 C CA . ILE B 1 302 ? -16.672 10.688 -2.994 1 98.56 302 ILE B CA 1
ATOM 4626 C C . ILE B 1 302 ? -15.805 9.93 -4.004 1 98.56 302 ILE B C 1
ATOM 4628 O O . ILE B 1 302 ? -15.984 10.086 -5.215 1 98.56 302 ILE B O 1
ATOM 4632 N N . ALA B 1 303 ? -14.891 9.133 -3.504 1 98.19 303 ALA B N 1
ATOM 4633 C CA . ALA B 1 303 ? -14.008 8.367 -4.375 1 98.19 303 ALA B CA 1
ATOM 4634 C C . ALA B 1 303 ? -14.805 7.43 -5.277 1 98.19 303 ALA B C 1
ATOM 4636 O O . ALA B 1 303 ? -14.508 7.305 -6.469 1 98.19 303 ALA B O 1
ATOM 4637 N N . GLU B 1 304 ? -15.789 6.797 -4.68 1 97.5 304 GLU B N 1
ATOM 4638 C CA . GLU B 1 304 ? -16.641 5.883 -5.441 1 97.5 304 GLU B CA 1
ATOM 4639 C C . GLU B 1 304 ? -17.391 6.621 -6.547 1 97.5 304 GLU B C 1
ATOM 4641 O O . GLU B 1 304 ? -17.375 6.191 -7.703 1 97.5 304 GLU B O 1
ATOM 4646 N N . LYS B 1 305 ? -18 7.734 -6.219 1 97.69 305 LYS B N 1
ATOM 4647 C CA . LYS B 1 305 ? -18.844 8.461 -7.16 1 97.69 305 LYS B CA 1
ATOM 4648 C C . LYS B 1 305 ? -18.016 9.117 -8.258 1 97.69 305 LYS B C 1
ATOM 4650 O O . LYS B 1 305 ? -18.484 9.25 -9.398 1 97.69 305 LYS B O 1
ATOM 4655 N N . LEU B 1 306 ? -16.797 9.414 -7.914 1 96.88 306 LEU B N 1
ATOM 4656 C CA . LEU B 1 306 ? -15.938 10.062 -8.898 1 96.88 306 LEU B CA 1
ATOM 4657 C C . LEU B 1 306 ? -15.055 9.039 -9.609 1 96.88 306 LEU B C 1
ATOM 4659 O O . LEU B 1 306 ? -14.18 9.414 -10.391 1 96.88 306 LEU B O 1
ATOM 4663 N N . HIS B 1 307 ? -15.172 7.754 -9.297 1 95.12 307 HIS B N 1
ATOM 4664 C CA . HIS B 1 307 ? -14.375 6.684 -9.891 1 95.12 307 HIS B CA 1
ATOM 4665 C C . HIS B 1 307 ? -12.883 6.992 -9.797 1 95.12 307 HIS B C 1
ATOM 4667 O O . HIS B 1 307 ? -12.172 6.969 -10.805 1 95.12 307 HIS B O 1
ATOM 4673 N N . ALA B 1 308 ? -12.531 7.246 -8.539 1 96.88 308 ALA B N 1
ATOM 4674 C CA . ALA B 1 308 ? -11.203 7.824 -8.32 1 96.88 308 ALA B CA 1
ATOM 4675 C C . ALA B 1 308 ? -10.195 6.75 -7.91 1 96.88 308 ALA B C 1
ATOM 4677 O O . ALA B 1 308 ? -9 7.027 -7.785 1 96.88 308 ALA B O 1
ATOM 4678 N N . ASN B 1 309 ? -10.656 5.469 -7.766 1 97.25 309 ASN B N 1
ATOM 4679 C CA . ASN B 1 309 ? -9.797 4.367 -7.359 1 97.25 309 ASN B CA 1
ATOM 4680 C C . ASN B 1 309 ? -8.625 4.191 -8.32 1 97.25 309 ASN B C 1
ATOM 4682 O O . ASN B 1 309 ? -8.812 4.145 -9.539 1 97.25 309 ASN B O 1
ATOM 4686 N N . ILE B 1 310 ? -7.402 4.078 -7.762 1 97 310 ILE B N 1
ATOM 4687 C CA . ILE B 1 310 ? -6.234 4.105 -8.633 1 97 310 ILE B CA 1
ATOM 4688 C C . ILE B 1 310 ? -5.957 2.705 -9.172 1 97 310 ILE B C 1
ATOM 4690 O O . ILE B 1 310 ? -5.145 2.531 -10.086 1 97 310 ILE B O 1
ATOM 4694 N N . PHE B 1 311 ? -6.613 1.803 -8.562 1 96.94 311 PHE B N 1
ATOM 4695 C CA . PHE B 1 311 ? -6.395 0.416 -8.953 1 96.94 311 PHE B CA 1
ATOM 4696 C C . PHE B 1 311 ? -7.395 -0.007 -10.023 1 96.94 311 PHE B C 1
ATOM 4698 O O . PHE B 1 311 ? -7.051 -0.754 -10.945 1 96.94 311 PHE B O 1
#

pLDDT: mean 95.1, std 9.41, range [22.44, 98.94]